Protein AF-0000000069272288 (afdb_homodimer)

Foldseek 3Di:
DDPQPDPPPDDPPVPPDPVVLVVLCVVLVDDDPHDVRSVQLVVQLVVLVVLQVVLQVLQPPDRFFDDDPCSSPDPQQAADAFADDDDPDDDDFAADDDDDDFPDFQKFFLVLDLLADAFAAQANFNLLLLVQLQSLLQSQVCLQQLNPQSFRFESLQLLQPQPNGDRSNHYHNQSSLVRQQVAQGTATCQLPPQDCHHDDDPVSRHRPVVSRNCCVHPCVVVRSHGWRFNHKHALWAAAQFDQLLDTDVVSVQRVLLQTKWKWWFQCVQQVGGAEDERELSSSDTLGNVRTGGMWIFNMWHNPAPFTWTWTAANNALSGHPRRIHTYGPHSCRRNRNNGIMRIDTDDDDDPVSSVVSVVSSVVSSCSRRPVVVVVRPPPPPPD/DDPQPDPPPDDPPVPPDPVVLVVLCVVLVDDDPHDVRSVQLVVQLVVLVVLQVVLQVLQPPDRFFDDDNCSSPDPQQAADAAADDDDPDDDDFAADDDDDDFPDFQKFFLVLDLLADAFAAPANFNLLLLVQLQSLLQSQVCLQQLNPQSFRFESLQLLQPQPNGDRSNHYHNQSSLVVQQVAQGTATCQLVPQDCHHDDDPVSRHRPVVSRNCCPHPCVVVRSHGWRFNHKHALWPAAQFDQLQDTDVVSVQRVLLQTKWKWWFQCVQQVGGAEDERELSSSDTLGNVRTGGMWIFNMWHNPAPFTWTWTAANNALSGHPRRIHTYGPHRCRRNRNNGIMRIDTDDDDDPVSSVVSVVSSVVSSCSRSPVVVVVRPPPPPPD

InterPro domains:
  IPR000169 Cysteine peptidase, cysteine active site [PS00139] (122-133)
  IPR000668 Peptidase C1A, papain C-terminal [PF00112] (105-343)
  IPR000668 Peptidase C1A, papain C-terminal [PR00705] (122-137)
  IPR000668 Peptidase C1A, papain C-terminal [PR00705] (293-303)
  IPR000668 Peptidase C1A, papain C-terminal [PR00705] (308-314)
  IPR000668 Peptidase C1A, papain C-terminal [SM00645] (104-344)
  IPR013128 Peptidase C1A [PTHR12411] (20-337)
  IPR025661 Cysteine peptidase, asparagine active site [PS00640] (308-327)
  IPR038765 Papain-like cysteine peptidase superfamily [SSF54001] (19-346)
  IPR039417 Papain-like cysteine endopeptidase [cd02248] (105-343)

Nearest PDB structures (foldseek):
  6czk-assembly1_A  TM=8.370E-01  e=9.390E-21  Homo sapiens
  1cjl-assembly1_A  TM=7.921E-01  e=4.125E-21  Homo sapiens
  1cs8-assembly1_A  TM=7.618E-01  e=1.611E-21  Homo sapiens
  6jd8-assembly1_A  TM=7.674E-01  e=1.812E-21  Homo sapiens
  1nb5-assembly1_A  TM=8.458E-01  e=1.193E-15  Sus scrofa

pLDDT: mean 89.81, std 15.95, range [19.86, 98.88]

Sequence (766 aa):
MFRCAVLSAAVAVAVAVDPEWEDFKVKFKRHFVCDADEQDRHKRFSESQVRVAKLNALNGAHPAFGINWMSDRFPEEKHKTGLKRPAGFVPTAQVREFAAPPRSPASIDWRLTEAVTPIKNQGQCGSCWAFSAAEAVESQLILSTGGQSDIELSPQQITSCTTTSDGCQGGFTEGAYEYLTTVAGLANSFFIPYEQSLTESTATMACPTGKVAQINGTSEQLQGGYAAVSGYTYATPPCTAGDCKSQDLQKLAAALEETPLSVCVNAGAWNDYTGGVLMSAACGSMGAADQDHCVMAVGFNTTAPVPYWIVRNSWSSTWGEQGYVYLEMAENTCGLADDATIPTVKVDLSDQEAVKVATRKEAMYQRATQGSSTQGSSNSIVVMFRCAVLSAAVAVAVAVDPEWEDFKVKFKRHFVCDADEQDRHKRFSESQVRVAKLNALNGAHPAFGINWMSDRFPEEKHKTGLKRPAGFVPTAQVREFAAPPRSPASIDWRLTEAVTPIKNQGQCGSCWAFSAAEAVESQLILSTGGQSDIELSPQQITSCTTTSDGCQGGFTEGAYEYLTTVAGLANSFFIPYEQSLTESTATMACPTGKVAQINGTSEQLQGGYAAVSGYTYATPPCTAGDCKSQDLQKLAAALEETPLSVCVNAGAWNDYTGGVLMSAACGSMGAADQDHCVMAVGFNTTAPVPYWIVRNSWSSTWGEQGYVYLEMAENTCGLADDATIPTVKVDLSDQEAVKVATRKEAMYQRATQGSSTQGSSNSIVV

Secondary structure (DSSP, 8-state):
--GGG-------------HHHHHHHHHTT---SSHHHHHHHHHHHHHHHHHHHHHHHHHTTS--B---TTTT--GGGS----B-PPTT----SPBP--SSPP---SEEEGGGSTTSPPP-B-TTSS-HHHHHHHHHHHHHHHHHTTTS----B-HHHHHHH-TTS-GGG-B-HHHHHHHHTTSS-EEBTTTS----SS---HHHHS--HHHHTTTTSTTHHHHT-EEEEEEEEESS----SS------HHHHHHHHHH--EEEEE--TTGGGB-SSEEPHHHH----GGG--EEEEEEEEESSSSS-EEEEE-SB-TTSTBTTEEEEETTTTGGGTTTTEEEEEEE----HHHHHHHHHHHHHHHHHHHHHHHHHTTT-----/--GGG-------------HHHHHHHHHTT---SSHHHHHHHHHHHHHHHHHHHHHHHHHTTS--B---TTTT--GGGS----B-PPTT----SPBP--SSPP---SEEEGGGSTTSPPP-B-TTSS-HHHHHHHHHHHHHHHHHTTTTT---B-HHHHHHH-TTS-GGG-B-HHHHHHHHTTSS-EEBTTTS----SSS--HHHHS--HHHHTTTTSTTHHHHT-EEEEEEEEESS----SS------HHHHHHHHHH--EEEEE--TTGGGB-SSEEPHHHH----GGG--EEEEEEEEESSSSS-EEEEE-SB-TTSTBTTEEEEETTTTGGGTTTTEEEEEEE----HHHHHHHHHHHHHHHHHHHHHHHHHTTT-----

Structure (mmCIF, N/CA/C/O backbone):
data_AF-0000000069272288-model_v1
#
loop_
_entity.id
_entity.type
_entity.pdbx_description
1 polymer 'Peptidase C1A papain C-terminal domain-containing protein'
#
loop_
_atom_site.group_PDB
_atom_site.id
_atom_site.type_symbol
_atom_site.label_atom_id
_atom_site.label_alt_id
_atom_site.label_comp_id
_atom_site.label_asym_id
_atom_site.label_entity_id
_atom_site.label_seq_id
_atom_site.pdbx_PDB_ins_code
_atom_site.Cartn_x
_atom_site.Cartn_y
_atom_site.Cartn_z
_atom_site.occupancy
_atom_site.B_iso_or_equiv
_atom_site.auth_seq_id
_atom_site.auth_comp_id
_atom_site.auth_asym_id
_atom_site.auth_atom_id
_atom_site.pdbx_PDB_model_num
ATOM 1 N N . MET A 1 1 ? -16.516 -7.895 -33.688 1 29.44 1 MET A N 1
ATOM 2 C CA . MET A 1 1 ? -17.766 -7.934 -34.438 1 29.44 1 MET A CA 1
ATOM 3 C C . MET A 1 1 ? -18.594 -9.148 -34.031 1 29.44 1 MET A C 1
ATOM 5 O O . MET A 1 1 ? -18.141 -9.992 -33.25 1 29.44 1 MET A O 1
ATOM 9 N N . PHE A 1 2 ? -19.062 -9.891 -35.094 1 35.91 2 PHE A N 1
ATOM 10 C CA . PHE A 1 2 ? -20.312 -10.453 -35.594 1 35.91 2 PHE A CA 1
ATOM 11 C C . PHE A 1 2 ? -20.469 -11.906 -35.156 1 35.91 2 PHE A C 1
ATOM 13 O O . PHE A 1 2 ? -21.312 -12.633 -35.719 1 35.91 2 PHE A O 1
ATOM 20 N N . ARG A 1 3 ? -19.5 -12.625 -34.406 1 43.56 3 ARG A N 1
ATOM 21 C CA . ARG A 1 3 ? -19.688 -13.961 -34.969 1 43.56 3 ARG A CA 1
ATOM 22 C C . ARG A 1 3 ? -21.016 -14.57 -34.531 1 43.56 3 ARG A C 1
ATOM 24 O O . ARG A 1 3 ? -21.078 -15.758 -34.219 1 43.56 3 ARG A O 1
ATOM 31 N N . CYS A 1 4 ? -21.922 -13.641 -33.844 1 51.22 4 CYS A N 1
ATOM 32 C CA . CYS A 1 4 ? -23.062 -14.414 -33.344 1 51.22 4 CYS A CA 1
ATOM 33 C C . CYS A 1 4 ? -23.844 -15.055 -34.469 1 51.22 4 CYS A C 1
ATOM 35 O O . CYS A 1 4 ? -24.953 -15.555 -34.281 1 51.22 4 CYS A O 1
ATOM 37 N N . ALA A 1 5 ? -23.391 -15.031 -35.812 1 42 5 ALA A N 1
ATOM 38 C CA . ALA A 1 5 ? -24.422 -15.32 -36.812 1 42 5 ALA A CA 1
ATOM 39 C C . ALA A 1 5 ? -24.844 -16.781 -36.75 1 42 5 ALA A C 1
ATOM 41 O O . ALA A 1 5 ? -25.797 -17.203 -37.438 1 42 5 ALA A O 1
ATOM 42 N N . VAL A 1 6 ? -24.25 -17.781 -36.25 1 41.72 6 VAL A N 1
ATOM 43 C CA . VAL A 1 6 ? -24.609 -18.984 -37.031 1 41.72 6 VAL A CA 1
ATOM 44 C C . VAL A 1 6 ? -25.969 -19.484 -36.562 1 41.72 6 VAL A C 1
ATOM 46 O O . VAL A 1 6 ? -26.203 -19.688 -35.344 1 41.72 6 VAL A O 1
ATOM 49 N N . LEU A 1 7 ? -27.141 -19.281 -37.312 1 42.09 7 LEU A N 1
ATOM 50 C CA . LEU A 1 7 ? -28.516 -19.734 -37.25 1 42.09 7 LEU A CA 1
ATOM 51 C C . LEU A 1 7 ? -28.594 -21.266 -37.188 1 42.09 7 LEU A C 1
ATOM 53 O O . LEU A 1 7 ? -28.844 -21.906 -38.219 1 42.09 7 LEU A O 1
ATOM 57 N N . SER A 1 8 ? -27.594 -22.078 -36.812 1 40.09 8 SER A N 1
ATOM 58 C CA . SER A 1 8 ? -27.859 -23.469 -37.125 1 40.09 8 SER A CA 1
ATOM 59 C C . SER A 1 8 ? -29.031 -24 -36.281 1 40.09 8 SER A C 1
ATOM 61 O O . SER A 1 8 ? -29.25 -23.562 -35.156 1 40.09 8 SER A O 1
ATOM 63 N N . ALA A 1 9 ? -30.078 -24.641 -36.875 1 44.44 9 ALA A N 1
ATOM 64 C CA . ALA A 1 9 ? -31.203 -25.438 -36.375 1 44.44 9 ALA A CA 1
ATOM 65 C C . ALA A 1 9 ? -30.766 -26.375 -35.25 1 44.44 9 ALA A C 1
ATOM 67 O O . ALA A 1 9 ? -30.156 -27.422 -35.531 1 44.44 9 ALA A O 1
ATOM 68 N N . ALA A 1 10 ? -30.297 -25.969 -34.125 1 39.66 10 ALA A N 1
ATOM 69 C CA . ALA A 1 10 ? -29.828 -26.875 -33.094 1 39.66 10 ALA A CA 1
ATOM 70 C C . ALA A 1 10 ? -30.969 -27.719 -32.531 1 39.66 10 ALA A C 1
ATOM 72 O O . ALA A 1 10 ? -32.031 -27.203 -32.188 1 39.66 10 ALA A O 1
ATOM 73 N N . VAL A 1 11 ? -31.078 -28.938 -32.906 1 40.94 11 VAL A N 1
ATOM 74 C CA . VAL A 1 11 ? -31.828 -29.938 -32.125 1 40.94 11 VAL A CA 1
ATOM 75 C C . VAL A 1 11 ? -31.641 -29.703 -30.641 1 40.94 11 VAL A C 1
ATOM 77 O O . VAL A 1 11 ? -30.516 -29.516 -30.172 1 40.94 11 VAL A O 1
ATOM 80 N N . ALA A 1 12 ? -32.719 -29.375 -29.984 1 46.94 12 ALA A N 1
ATOM 81 C CA . ALA A 1 12 ? -32.781 -29.25 -28.531 1 46.94 12 ALA A CA 1
ATOM 82 C C . ALA A 1 12 ? -32.25 -30.484 -27.828 1 46.94 12 ALA A C 1
ATOM 84 O O . ALA A 1 12 ? -32.969 -31.484 -27.672 1 46.94 12 ALA A O 1
ATOM 85 N N . VAL A 1 13 ? -31.125 -31.094 -28.188 1 41.41 13 VAL A N 1
ATOM 86 C CA . VAL A 1 13 ? -30.641 -32.125 -27.266 1 41.41 13 VAL A CA 1
ATOM 87 C C . VAL A 1 13 ? -30.734 -31.609 -25.828 1 41.41 13 VAL A C 1
ATOM 89 O O . VAL A 1 13 ? -30.344 -30.484 -25.547 1 41.41 13 VAL A O 1
ATOM 92 N N . ALA A 1 14 ? -31.484 -32.188 -24.984 1 46 14 ALA A N 1
ATOM 93 C CA . ALA A 1 14 ? -31.562 -32 -23.547 1 46 14 ALA A CA 1
ATOM 94 C C . ALA A 1 14 ? -30.172 -31.938 -22.922 1 46 14 ALA A C 1
ATOM 96 O O . ALA A 1 14 ? -29.531 -32.969 -22.688 1 46 14 ALA A O 1
ATOM 97 N N . VAL A 1 15 ? -29.312 -31.109 -23.25 1 53.16 15 VAL A N 1
ATOM 98 C CA . VAL A 1 15 ? -28.016 -31 -22.594 1 53.16 15 VAL A CA 1
ATOM 99 C C . VAL A 1 15 ? -28.203 -30.938 -21.078 1 53.16 15 VAL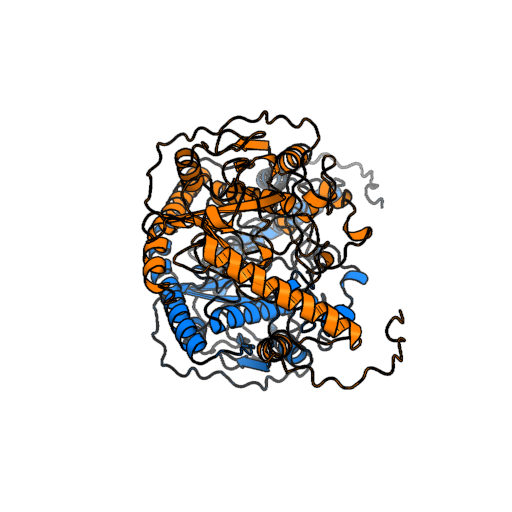 A C 1
ATOM 101 O O . VAL A 1 15 ? -28.984 -30.141 -20.578 1 53.16 15 VAL A O 1
ATOM 104 N N . ALA A 1 16 ? -28.078 -32.062 -20.438 1 61.56 16 ALA A N 1
ATOM 105 C CA . ALA A 1 16 ? -28.062 -32.188 -18.984 1 61.56 16 ALA A CA 1
ATOM 106 C C . ALA A 1 16 ? -27.422 -30.953 -18.344 1 61.56 16 ALA A C 1
ATOM 108 O O . ALA A 1 16 ? -26.344 -30.516 -18.766 1 61.56 16 ALA A O 1
ATOM 109 N N . VAL A 1 17 ? -28.156 -30.219 -17.578 1 77.19 17 VAL A N 1
ATOM 110 C CA . VAL A 1 17 ? -27.766 -29.047 -16.797 1 77.19 17 VAL A CA 1
ATOM 111 C C . VAL A 1 17 ? -26.578 -29.406 -15.898 1 77.19 17 VAL A C 1
ATOM 113 O O . VAL A 1 17 ? -26.625 -30.391 -15.164 1 77.19 17 VAL A O 1
ATOM 116 N N . ASP A 1 18 ? -25.391 -28.953 -16.172 1 91.94 18 ASP A N 1
ATOM 117 C CA . ASP A 1 18 ? -24.219 -29.016 -15.289 1 91.94 18 ASP A CA 1
ATOM 118 C C . ASP A 1 18 ? -24.375 -28.062 -14.109 1 91.94 18 ASP A C 1
ATOM 120 O O . ASP A 1 18 ? -24.141 -26.859 -14.234 1 91.94 18 ASP A O 1
ATOM 124 N N . PRO A 1 19 ? -24.859 -28.516 -13 1 94.31 19 PRO A N 1
ATOM 125 C CA . PRO A 1 19 ? -25.156 -27.641 -11.852 1 94.31 19 PRO A CA 1
ATOM 126 C C . PRO A 1 19 ? -23.938 -26.859 -11.383 1 94.31 19 PRO A C 1
ATOM 128 O O . PRO A 1 19 ? -24.062 -25.719 -10.922 1 94.31 19 PRO A O 1
ATOM 131 N N . GLU A 1 20 ? -22.797 -27.484 -11.438 1 95.75 20 GLU A N 1
ATOM 132 C CA . GLU A 1 20 ? -21.594 -26.797 -11.016 1 95.75 20 GLU A CA 1
ATOM 133 C C . GLU A 1 20 ? -21.297 -25.594 -11.914 1 95.75 20 GLU A C 1
ATOM 135 O O . GLU A 1 20 ? -20.828 -24.547 -11.445 1 95.75 20 GLU A O 1
ATOM 140 N N . TRP A 1 21 ? -21.594 -25.734 -13.188 1 96.88 21 TRP A N 1
ATOM 141 C CA . TRP A 1 21 ? -21.422 -24.641 -14.133 1 96.88 21 TRP A CA 1
ATOM 142 C C . TRP A 1 21 ? -22.391 -23.5 -13.836 1 96.88 21 TRP A C 1
ATOM 144 O O . TRP A 1 21 ? -22 -22.328 -13.859 1 96.88 21 TRP A O 1
ATOM 154 N N . GLU A 1 22 ? -23.625 -23.828 -13.539 1 95.56 22 GLU A N 1
ATOM 155 C CA . GLU A 1 22 ? -24.609 -22.812 -13.219 1 95.56 22 GLU A CA 1
ATOM 156 C C . GLU A 1 22 ? -24.234 -22.062 -11.953 1 95.56 22 GLU A C 1
ATOM 158 O O . GLU A 1 22 ? -24.359 -20.828 -11.891 1 95.56 22 GLU A O 1
ATOM 163 N N . ASP A 1 23 ? -23.766 -22.844 -11.008 1 95.12 23 ASP A N 1
ATOM 164 C CA . ASP A 1 23 ? -23.312 -22.203 -9.781 1 95.12 23 ASP A CA 1
ATOM 165 C C . ASP A 1 23 ? -22.125 -21.266 -10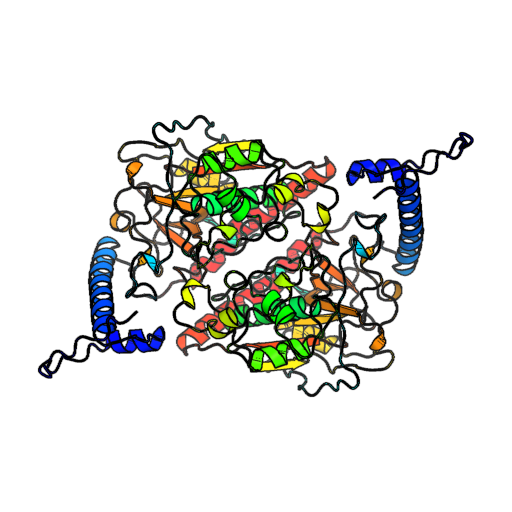.055 1 95.12 23 ASP A C 1
ATOM 167 O O . ASP A 1 23 ? -22.047 -20.188 -9.484 1 95.12 23 ASP A O 1
ATOM 171 N N . PHE A 1 24 ? -21.234 -21.797 -10.898 1 96.12 24 PHE A N 1
ATOM 172 C CA . PHE A 1 24 ? -20.047 -21.031 -11.273 1 96.12 24 PHE A CA 1
ATOM 173 C C . PHE A 1 24 ? -20.438 -19.719 -11.938 1 96.12 24 PHE A C 1
ATOM 175 O O . PHE A 1 24 ? -19.875 -18.656 -11.617 1 96.12 24 PHE A O 1
ATOM 182 N N . LYS A 1 25 ? -21.359 -19.719 -12.812 1 94.38 25 LYS A N 1
ATOM 183 C CA . LYS A 1 25 ? -21.828 -18.531 -13.531 1 94.38 25 LYS A CA 1
ATOM 184 C C . LYS A 1 25 ? -22.406 -17.5 -12.57 1 94.38 25 LYS A C 1
ATOM 186 O O . LYS A 1 25 ? -22.172 -16.297 -12.727 1 94.38 25 LYS A O 1
ATOM 191 N N . VAL A 1 26 ? -23.125 -17.969 -11.625 1 91.12 26 VAL A N 1
ATOM 192 C CA . VAL A 1 26 ? -23.75 -17.062 -10.656 1 91.12 26 VAL A CA 1
ATOM 193 C C . VAL A 1 26 ? -22.672 -16.469 -9.75 1 91.12 26 VAL A C 1
ATOM 195 O O . VAL A 1 26 ? -22.625 -15.242 -9.555 1 91.12 26 VAL A O 1
ATOM 198 N N . LYS A 1 27 ? -21.766 -17.266 -9.328 1 88.75 27 LYS A N 1
ATOM 199 C CA . LYS A 1 27 ? -20.75 -16.828 -8.383 1 88.75 27 LYS A CA 1
ATOM 200 C C . LYS A 1 27 ? -19.844 -15.766 -8.992 1 88.75 27 LYS A C 1
ATOM 202 O O . LYS A 1 27 ? -19.469 -14.789 -8.328 1 88.75 27 LYS A O 1
ATOM 207 N N . PHE A 1 28 ? -19.484 -16 -10.211 1 91.38 28 PHE A N 1
ATOM 208 C CA . PHE A 1 28 ? -18.516 -15.109 -10.812 1 91.38 28 PHE A CA 1
ATOM 209 C C . PHE A 1 28 ? -19.172 -14.211 -11.852 1 91.38 28 PHE A C 1
ATOM 211 O O . PHE A 1 28 ? -18.5 -13.648 -12.719 1 91.38 28 PHE A O 1
ATOM 218 N N . LYS A 1 29 ? -20.484 -14.172 -11.906 1 88.19 29 LYS A N 1
ATOM 219 C CA . LYS A 1 29 ? -21.281 -13.219 -12.68 1 88.19 29 LYS A CA 1
ATOM 220 C C . LYS A 1 29 ? -20.938 -13.297 -14.164 1 88.19 29 LYS A C 1
ATOM 222 O O . LYS A 1 29 ? -20.656 -12.281 -14.797 1 88.19 29 LYS A O 1
ATOM 227 N N . ARG A 1 30 ? -21.047 -14.469 -14.648 1 93.31 30 ARG A N 1
ATOM 228 C CA . ARG A 1 30 ? -20.672 -14.68 -16.047 1 93.31 30 ARG A CA 1
ATOM 229 C C . ARG A 1 30 ? -21.812 -14.32 -16.984 1 93.31 30 ARG A C 1
ATOM 231 O O . ARG A 1 30 ? -22.969 -14.617 -16.703 1 93.31 30 ARG A O 1
ATOM 238 N N . HIS A 1 31 ? -21.438 -13.508 -17.938 1 90.06 31 HIS A N 1
ATOM 239 C CA . HIS A 1 31 ? -22.312 -13.203 -19.078 1 90.06 31 HIS A CA 1
ATOM 240 C C . HIS A 1 31 ? -21.625 -13.539 -20.406 1 90.06 31 HIS A C 1
ATOM 242 O O . HIS A 1 31 ? -20.422 -13.336 -20.562 1 90.06 31 HIS A O 1
ATOM 248 N N . PHE A 1 32 ? -22.5 -14.047 -21.25 1 91.75 32 PHE A N 1
ATOM 249 C CA . PHE A 1 32 ? -21.938 -14.516 -22.516 1 91.75 32 PHE A CA 1
ATOM 250 C C . PHE A 1 32 ? -22.547 -13.766 -23.688 1 91.75 32 PHE A C 1
ATOM 252 O O . PHE A 1 32 ? -23.719 -13.391 -23.656 1 91.75 32 PHE A O 1
ATOM 259 N N . VAL A 1 33 ? -21.703 -13.578 -24.672 1 89.94 33 VAL A N 1
ATOM 260 C CA . VAL A 1 33 ? -22.125 -12.82 -25.844 1 89.94 33 VAL A CA 1
ATOM 261 C C . VAL A 1 33 ? -23.125 -13.641 -26.641 1 89.94 33 VAL A C 1
ATOM 263 O O . VAL A 1 33 ? -24.047 -13.078 -27.266 1 89.94 33 VAL A O 1
ATOM 266 N N . CYS A 1 34 ? -22.906 -14.977 -26.734 1 91.5 34 CYS A N 1
ATOM 267 C CA . CYS A 1 34 ? -23.781 -15.898 -27.438 1 91.5 34 CYS A CA 1
ATOM 268 C C . CYS A 1 34 ? -23.625 -17.328 -26.906 1 91.5 34 CYS A C 1
ATOM 270 O O . CYS A 1 34 ? -22.812 -17.562 -26.016 1 91.5 34 CYS A O 1
ATOM 272 N N . ASP A 1 35 ? -24.328 -18.156 -27.469 1 91.81 35 ASP A N 1
ATOM 273 C CA . ASP A 1 35 ? -24.328 -19.531 -27.016 1 91.81 35 ASP A CA 1
ATOM 274 C C . ASP A 1 35 ? -22.984 -20.203 -27.281 1 91.81 35 ASP A C 1
ATOM 276 O O . ASP A 1 35 ? -22.531 -21.031 -26.5 1 91.81 35 ASP A O 1
ATOM 280 N N . ALA A 1 36 ? -22.469 -19.922 -28.375 1 93.88 36 ALA A N 1
ATOM 281 C CA . ALA A 1 36 ? -21.172 -20.5 -28.734 1 93.88 36 ALA A CA 1
ATOM 282 C C . ALA A 1 36 ? -20.094 -20.094 -27.719 1 93.88 36 ALA A C 1
ATOM 284 O O . ALA A 1 36 ? -19.25 -20.906 -27.359 1 93.88 36 ALA A O 1
ATOM 285 N N . ASP A 1 37 ? -20.156 -18.891 -27.359 1 94.12 37 ASP A N 1
ATOM 286 C CA . ASP A 1 37 ? -19.234 -18.391 -26.344 1 94.12 37 ASP A CA 1
ATOM 287 C C . ASP A 1 37 ? -19.422 -19.141 -25.031 1 94.12 37 ASP A C 1
ATOM 289 O O . ASP A 1 37 ? -18.438 -19.547 -24.406 1 94.12 37 ASP A O 1
ATOM 293 N N . GLU A 1 38 ? -20.562 -19.25 -24.609 1 95.5 38 GLU A N 1
ATOM 294 C CA . GLU A 1 38 ? -20.812 -19.984 -23.359 1 95.5 38 GLU A CA 1
ATOM 295 C C . GLU A 1 38 ? -20.297 -21.406 -23.453 1 95.5 38 GLU A C 1
ATOM 297 O O . GLU A 1 38 ? -19.734 -21.938 -22.484 1 95.5 38 GLU A O 1
ATOM 302 N N . GLN A 1 39 ? -20.547 -22.031 -24.578 1 95.5 39 GLN A N 1
ATOM 303 C CA . GLN A 1 39 ? -20.094 -23.422 -24.75 1 95.5 39 GLN A CA 1
ATOM 304 C C . GLN A 1 39 ? -18.578 -23.531 -24.656 1 95.5 39 GLN A C 1
ATOM 306 O O . GLN A 1 39 ? -18.062 -24.453 -24.047 1 95.5 39 GLN A O 1
ATOM 311 N N . ASP A 1 40 ? -17.953 -22.672 -25.266 1 96.31 40 ASP A N 1
ATOM 312 C CA . ASP A 1 40 ? -16.484 -22.656 -25.219 1 96.31 40 ASP A CA 1
ATOM 313 C C . ASP A 1 40 ? -15.984 -22.484 -23.797 1 96.31 40 ASP A C 1
ATOM 315 O O . ASP A 1 40 ? -15.031 -23.156 -23.375 1 96.31 40 ASP A O 1
ATOM 319 N N . ARG A 1 41 ? -16.531 -21.625 -23.125 1 96.88 41 ARG A N 1
ATOM 320 C CA . ARG A 1 41 ? -16.141 -21.359 -21.75 1 96.88 41 ARG A CA 1
ATOM 321 C C . ARG A 1 41 ? -16.5 -22.516 -20.844 1 96.88 41 ARG A C 1
ATOM 323 O O . ARG A 1 41 ? -15.758 -22.844 -19.906 1 96.88 41 ARG A O 1
ATOM 330 N N . HIS A 1 42 ? -17.625 -23.094 -21.062 1 97.56 42 HIS A N 1
ATOM 331 C CA . HIS A 1 42 ? -17.984 -24.297 -20.312 1 97.56 42 HIS A CA 1
ATOM 332 C C . HIS A 1 42 ? -16.953 -25.406 -20.531 1 97.56 42 HIS A C 1
ATOM 334 O O . HIS A 1 42 ? -16.625 -26.125 -19.594 1 97.56 42 HIS A O 1
ATOM 340 N N . LYS A 1 43 ? -16.578 -25.547 -21.734 1 97.5 43 LYS A N 1
ATOM 341 C CA . LYS A 1 43 ? -15.539 -26.531 -22.031 1 97.5 43 LYS A CA 1
ATOM 342 C C . LYS A 1 43 ? -14.273 -26.266 -21.219 1 97.5 43 LYS A C 1
ATOM 344 O O . LYS A 1 43 ? -13.695 -27.203 -20.656 1 97.5 43 LYS A O 1
ATOM 349 N N . ARG A 1 44 ? -13.859 -25.094 -21.156 1 97.44 44 ARG A N 1
ATOM 350 C CA . ARG A 1 44 ? -12.68 -24.719 -20.375 1 97.44 44 ARG A CA 1
ATOM 351 C C . ARG A 1 44 ? -12.891 -24.984 -18.891 1 97.44 44 ARG A C 1
ATOM 353 O O . ARG A 1 44 ? -11.969 -25.406 -18.203 1 97.44 44 ARG A O 1
ATOM 360 N N . PHE A 1 45 ? -14.062 -24.688 -18.484 1 98.06 45 PHE A N 1
ATOM 361 C CA . PHE A 1 45 ? -14.438 -24.984 -17.109 1 98.06 45 PHE A CA 1
ATOM 362 C C . PHE A 1 45 ? -14.289 -26.484 -16.812 1 98.06 45 PHE A C 1
ATOM 364 O O . PHE A 1 45 ? -13.703 -26.859 -15.805 1 98.06 45 PHE A O 1
ATOM 371 N N . SER A 1 46 ? -14.734 -27.25 -17.688 1 98.06 46 SER A N 1
ATOM 372 C CA . SER A 1 46 ? -14.656 -28.703 -17.547 1 98.06 46 SER A CA 1
ATOM 373 C C . SER A 1 46 ? -13.203 -29.172 -17.562 1 98.06 46 SER A C 1
ATOM 375 O O . SER A 1 46 ? -12.828 -30.078 -16.797 1 98.06 46 SER A O 1
ATOM 377 N N . GLU A 1 47 ? -12.461 -28.625 -18.391 1 98 47 GLU A N 1
ATOM 378 C CA . GLU A 1 47 ? -11.031 -28.938 -18.438 1 98 47 GLU A CA 1
ATOM 379 C C . GLU A 1 47 ? -10.344 -28.594 -17.125 1 98 47 GLU A C 1
ATOM 381 O O . GLU A 1 47 ? -9.461 -29.312 -16.656 1 98 47 GLU A O 1
ATOM 386 N N . SER A 1 48 ? -10.719 -27.484 -16.547 1 98.06 48 SER A N 1
ATOM 387 C CA . SER A 1 48 ? -10.172 -27.062 -15.266 1 98.06 48 SER A CA 1
ATOM 388 C C . SER A 1 48 ? -10.555 -28.047 -14.164 1 98.06 48 SER A C 1
ATOM 390 O O . SER A 1 48 ? -9.75 -28.344 -13.273 1 98.06 48 SER A O 1
ATOM 392 N N . GLN A 1 49 ? -11.766 -28.547 -14.203 1 98.25 49 GLN A N 1
ATOM 393 C CA . GLN A 1 49 ? -12.188 -29.531 -13.219 1 98.25 49 GLN A CA 1
ATOM 394 C C . GLN A 1 49 ? -11.297 -30.781 -13.258 1 98.25 49 GLN A C 1
ATOM 396 O O . GLN A 1 49 ? -10.875 -31.281 -12.211 1 98.25 49 GLN A O 1
ATOM 401 N N . VAL A 1 50 ? -11.031 -31.203 -14.438 1 98.25 50 VAL A N 1
ATOM 402 C CA . VAL A 1 50 ? -10.188 -32.375 -14.617 1 98.25 50 VAL A CA 1
ATOM 403 C C . VAL A 1 50 ? -8.773 -32.094 -14.117 1 98.25 50 VAL A C 1
ATOM 405 O O . VAL A 1 50 ? -8.188 -32.906 -13.398 1 98.25 50 VAL A O 1
ATOM 408 N N . ARG A 1 51 ? -8.242 -30.969 -14.453 1 98.06 51 ARG A N 1
ATOM 409 C CA . ARG A 1 51 ? -6.895 -30.594 -14.055 1 98.06 51 ARG A CA 1
ATOM 410 C C . ARG A 1 51 ? -6.793 -30.453 -12.539 1 98.06 51 ARG A C 1
ATOM 412 O O . ARG A 1 51 ? -5.82 -30.906 -11.938 1 98.06 51 ARG A O 1
ATOM 419 N N . VAL A 1 52 ? -7.77 -29.828 -11.953 1 98.44 52 VAL A N 1
ATOM 420 C CA . VAL A 1 52 ? -7.801 -29.625 -10.508 1 98.44 52 VAL A CA 1
ATOM 421 C C . VAL A 1 52 ? -7.773 -30.984 -9.805 1 98.44 52 VAL A C 1
ATOM 423 O O . VAL A 1 52 ? -7.031 -31.172 -8.836 1 98.44 52 VAL A O 1
ATOM 426 N N . ALA A 1 53 ? -8.57 -31.922 -10.344 1 98.19 53 ALA A N 1
ATOM 427 C CA . ALA A 1 53 ? -8.594 -33.25 -9.758 1 98.19 53 ALA A CA 1
ATOM 428 C C . ALA A 1 53 ? -7.227 -33.938 -9.867 1 98.19 53 ALA A C 1
ATOM 430 O O . ALA A 1 53 ? -6.746 -34.531 -8.906 1 98.19 53 ALA A O 1
ATOM 431 N N . LYS A 1 54 ? -6.652 -33.844 -10.961 1 98.19 54 LYS A N 1
ATOM 432 C CA . LYS A 1 54 ? -5.332 -34.438 -11.18 1 98.19 54 LYS A CA 1
ATOM 433 C C . LYS A 1 54 ? -4.289 -33.812 -10.266 1 98.19 54 LYS A C 1
ATOM 435 O O . LYS A 1 54 ? -3.479 -34.531 -9.664 1 98.19 54 LYS A O 1
ATOM 440 N N . LEU A 1 55 ? -4.258 -32.5 -10.164 1 98.38 55 LEU A N 1
ATOM 441 C CA . LEU A 1 55 ? -3.297 -31.797 -9.336 1 98.38 55 LEU A CA 1
ATOM 442 C C . LEU A 1 55 ? -3.479 -32.156 -7.863 1 98.38 55 LEU A C 1
ATOM 444 O O . LEU A 1 55 ? -2.498 -32.312 -7.137 1 98.38 55 LEU A O 1
ATOM 448 N N . ASN A 1 56 ? -4.707 -32.219 -7.461 1 98.56 56 ASN A N 1
ATOM 449 C CA . ASN A 1 56 ? -4.945 -32.562 -6.07 1 98.56 56 ASN A CA 1
ATOM 450 C C . ASN A 1 56 ? -4.52 -34 -5.785 1 98.56 56 ASN A C 1
ATOM 452 O O . ASN A 1 56 ? -4.07 -34.312 -4.684 1 98.56 56 ASN A O 1
ATOM 456 N N . ALA A 1 57 ? -4.684 -34.906 -6.754 1 98.19 57 ALA A N 1
ATOM 457 C CA . ALA A 1 57 ? -4.168 -36.25 -6.598 1 98.19 57 ALA A CA 1
ATOM 458 C C . ALA A 1 57 ? -2.652 -36.25 -6.41 1 98.19 57 ALA A C 1
ATOM 460 O O . ALA A 1 57 ? -2.119 -36.969 -5.578 1 98.19 57 ALA A O 1
ATOM 461 N N . LEU A 1 58 ? -1.983 -35.438 -7.121 1 97.5 58 LEU A N 1
ATOM 462 C CA . LEU A 1 58 ? -0.535 -35.312 -7.008 1 97.5 58 LEU A CA 1
ATOM 463 C C . LEU A 1 58 ? -0.149 -34.656 -5.688 1 97.5 58 LEU A C 1
ATOM 465 O O . LEU A 1 58 ? 0.895 -34.969 -5.113 1 97.5 58 LEU A O 1
ATOM 469 N N . ASN A 1 59 ? -0.986 -33.719 -5.234 1 97.31 59 ASN A N 1
ATOM 470 C CA . ASN A 1 59 ? -0.697 -32.969 -4.012 1 97.31 59 ASN A CA 1
ATOM 471 C C . ASN A 1 59 ? -0.862 -33.844 -2.773 1 97.31 59 ASN A C 1
ATOM 473 O O . ASN A 1 59 ? -0.319 -33.531 -1.711 1 97.31 59 ASN A O 1
ATOM 477 N N . GLY A 1 60 ? -1.668 -34.969 -2.922 1 94.38 60 GLY A N 1
ATOM 478 C CA . GLY A 1 60 ? -1.712 -35.969 -1.866 1 94.38 60 GLY A CA 1
ATOM 479 C C . GLY A 1 60 ? -2.844 -35.75 -0.881 1 94.38 60 GLY A C 1
ATOM 480 O O . GLY A 1 60 ? -3.986 -35.5 -1.282 1 94.38 60 GLY A O 1
ATOM 481 N N . ALA A 1 61 ? -2.516 -35.781 0.402 1 89.06 61 ALA A N 1
ATOM 482 C CA . ALA A 1 61 ? -3.508 -35.875 1.471 1 89.06 61 ALA A CA 1
ATOM 483 C C . ALA A 1 61 ? -4.289 -34.562 1.617 1 89.06 61 ALA A C 1
ATOM 485 O O . ALA A 1 61 ? -5.422 -34.562 2.102 1 89.06 61 ALA A O 1
ATOM 486 N N . HIS A 1 62 ? -3.68 -33.531 1.156 1 92.38 62 HIS A N 1
ATOM 487 C CA . HIS A 1 62 ? -4.355 -32.281 1.357 1 92.38 62 HIS A CA 1
ATOM 488 C C . HIS A 1 62 ? -4.516 -31.516 0.041 1 92.38 62 HIS A C 1
ATOM 490 O O . HIS A 1 62 ? -3.529 -31.25 -0.653 1 92.38 62 HIS A O 1
ATOM 496 N N . PRO A 1 63 ? -5.762 -31.203 -0.249 1 95.19 63 PRO A N 1
ATOM 497 C CA . PRO A 1 63 ? -5.977 -30.438 -1.486 1 95.19 63 PRO A CA 1
ATOM 498 C C . PRO A 1 63 ? -5.41 -29.031 -1.419 1 95.19 63 PRO A C 1
ATOM 500 O O . PRO A 1 63 ? -5.395 -28.422 -0.348 1 95.19 63 PRO A O 1
ATOM 503 N N . ALA A 1 64 ? -4.914 -28.547 -2.561 1 97.94 64 ALA A N 1
ATOM 504 C CA . ALA A 1 64 ? -4.398 -27.188 -2.666 1 97.94 64 ALA A CA 1
ATOM 505 C C . ALA A 1 64 ? -4.996 -26.469 -3.873 1 97.94 64 ALA A C 1
ATOM 507 O O . ALA A 1 64 ? -4.773 -25.266 -4.062 1 97.94 64 ALA A O 1
ATOM 508 N N . PHE A 1 65 ? -5.77 -27.188 -4.668 1 98.5 65 PHE A N 1
ATOM 509 C CA . PHE A 1 65 ? -6.281 -26.672 -5.926 1 98.5 65 PHE A CA 1
ATOM 510 C C . PHE A 1 65 ? -7.805 -26.719 -5.949 1 98.5 65 PHE A C 1
ATOM 512 O O . PHE A 1 65 ? -8.414 -27.547 -5.289 1 98.5 65 PHE A O 1
ATOM 519 N N . GLY A 1 66 ? -8.375 -25.781 -6.758 1 98.12 66 GLY A N 1
ATOM 520 C CA . GLY A 1 66 ? -9.82 -25.703 -6.875 1 98.12 66 GLY A CA 1
ATOM 521 C C . GLY A 1 66 ? -10.281 -24.812 -8.016 1 98.12 66 GLY A C 1
ATOM 522 O O . GLY A 1 66 ? -9.477 -24.109 -8.625 1 98.12 66 GLY A O 1
ATOM 523 N N . ILE A 1 67 ? -11.547 -24.922 -8.227 1 97.56 67 ILE A N 1
ATOM 524 C CA . ILE A 1 67 ? -12.18 -24.047 -9.203 1 97.56 67 ILE A CA 1
ATOM 525 C C . ILE A 1 67 ? -12.18 -22.609 -8.688 1 97.56 67 ILE A C 1
ATOM 527 O O . ILE A 1 67 ? -12.477 -22.359 -7.516 1 97.56 67 ILE A O 1
ATOM 531 N N . ASN A 1 68 ? -11.773 -21.703 -9.531 1 95.94 68 ASN A N 1
ATOM 532 C CA . ASN A 1 68 ? -11.766 -20.266 -9.219 1 95.94 68 ASN A CA 1
ATOM 533 C C . ASN A 1 68 ? -12.156 -19.438 -10.43 1 95.94 68 ASN A C 1
ATOM 535 O O . ASN A 1 68 ? -12.641 -19.969 -11.43 1 95.94 68 ASN A O 1
ATOM 539 N N . TRP A 1 69 ? -12 -18.109 -10.281 1 94.81 69 TRP A N 1
ATOM 540 C CA . TRP A 1 69 ? -12.555 -17.203 -11.281 1 94.81 69 TRP A CA 1
ATOM 541 C C . TRP A 1 69 ? -11.875 -17.391 -12.633 1 94.81 69 TRP A C 1
ATOM 543 O O . TRP A 1 69 ? -12.406 -16.984 -13.664 1 94.81 69 TRP A O 1
ATOM 553 N N . MET A 1 70 ? -10.734 -18.062 -12.703 1 96.31 70 MET A N 1
ATOM 554 C CA . MET A 1 70 ? -9.984 -18.234 -13.945 1 96.31 70 MET A CA 1
ATOM 555 C C . MET A 1 70 ? -10.391 -19.531 -14.641 1 96.31 70 MET A C 1
ATOM 557 O O . MET A 1 70 ? -9.938 -19.797 -15.758 1 96.31 70 MET A O 1
ATOM 561 N N . SER A 1 71 ? -11.234 -20.297 -14.078 1 97.75 71 SER A N 1
ATOM 562 C CA . SER A 1 71 ? -11.445 -21.672 -14.5 1 97.75 71 SER A CA 1
ATOM 563 C C . SER A 1 71 ? -12.148 -21.734 -15.859 1 97.75 71 SER A C 1
ATOM 565 O O . SER A 1 71 ? -12.109 -22.766 -16.531 1 97.75 71 SER A O 1
ATOM 567 N N . ASP A 1 72 ? -12.797 -20.703 -16.266 1 97 72 ASP A N 1
ATOM 568 C CA . ASP A 1 72 ? -13.438 -20.688 -17.578 1 97 72 ASP A CA 1
ATOM 569 C C . ASP A 1 72 ? -12.719 -19.75 -18.531 1 97 72 ASP A C 1
ATOM 571 O O . ASP A 1 72 ? -13.211 -19.453 -19.625 1 97 72 ASP A O 1
ATOM 575 N N . ARG A 1 73 ? -11.555 -19.234 -18.109 1 95.69 73 ARG A N 1
ATOM 576 C CA . ARG A 1 73 ? -10.906 -18.141 -18.844 1 95.69 73 ARG A CA 1
ATOM 577 C C . ARG A 1 73 ? -9.891 -18.688 -19.828 1 95.69 73 ARG A C 1
ATOM 579 O O . ARG A 1 73 ? -9.234 -19.703 -19.578 1 95.69 73 ARG A O 1
ATOM 586 N N . PHE A 1 74 ? -9.781 -18 -20.953 1 93.88 74 PHE A N 1
ATOM 587 C CA . PHE A 1 74 ? -8.672 -18.219 -21.875 1 93.88 74 PHE A CA 1
ATOM 588 C C . PHE A 1 74 ? -7.371 -17.672 -21.281 1 93.88 74 PHE A C 1
ATOM 590 O O . PHE A 1 74 ? -7.391 -16.797 -20.422 1 93.88 74 PHE A O 1
ATOM 597 N N . PRO A 1 75 ? -6.266 -18.234 -21.703 1 91.44 75 PRO A N 1
ATOM 598 C CA . PRO A 1 75 ? -4.98 -17.797 -21.156 1 91.44 75 PRO A CA 1
ATOM 599 C C . PRO A 1 75 ? -4.789 -16.281 -21.219 1 91.44 75 PRO A C 1
ATOM 601 O O . PRO A 1 75 ? -4.27 -15.68 -20.281 1 91.44 75 PRO A O 1
ATOM 604 N N . GLU A 1 76 ? -5.277 -15.641 -22.234 1 89.06 76 GLU A N 1
ATOM 605 C CA . GLU A 1 76 ? -5.082 -14.203 -22.438 1 89.06 76 GLU A CA 1
ATOM 606 C C . GLU A 1 76 ? -5.941 -13.391 -21.469 1 89.06 76 GLU A C 1
ATOM 608 O O . GLU A 1 76 ? -5.738 -12.188 -21.312 1 89.06 76 GLU A O 1
ATOM 613 N N . GLU A 1 77 ? -6.855 -14.055 -20.812 1 90.75 77 GLU A N 1
ATOM 614 C CA . GLU A 1 77 ? -7.762 -13.375 -19.891 1 90.75 77 GLU A CA 1
ATOM 615 C C . GLU A 1 77 ? -7.285 -13.516 -18.453 1 90.75 77 GLU A C 1
ATOM 617 O O . GLU A 1 77 ? -7.906 -12.969 -17.531 1 90.75 77 GLU A O 1
ATOM 622 N N . LYS A 1 78 ? -6.168 -14.211 -18.281 1 93.06 78 LYS A N 1
ATOM 623 C CA . LYS A 1 78 ? -5.629 -14.477 -16.938 1 93.06 78 LYS A CA 1
ATOM 624 C C . LYS A 1 78 ? -4.402 -13.617 -16.656 1 93.06 78 LYS A C 1
ATOM 626 O O . LYS A 1 78 ? -3.98 -12.828 -17.516 1 93.06 78 LYS A O 1
ATOM 631 N N . HIS A 1 79 ? -3.971 -13.664 -15.422 1 93 79 HIS A N 1
ATOM 632 C CA . HIS A 1 79 ? -2.674 -13.07 -15.117 1 93 79 HIS A CA 1
ATOM 633 C C . HIS A 1 79 ? -1.563 -13.727 -15.938 1 93 79 HIS A C 1
ATOM 635 O O . HIS A 1 79 ? -1.638 -14.914 -16.25 1 93 79 HIS A O 1
ATOM 641 N N . LYS A 1 80 ? -0.597 -12.922 -16.234 1 91.69 80 LYS A N 1
ATOM 642 C CA . LYS A 1 80 ? 0.502 -13.438 -17.047 1 91.69 80 LYS A CA 1
ATOM 643 C C . LYS A 1 80 ? 1.75 -13.664 -16.203 1 91.69 80 LYS A C 1
ATOM 645 O O . LYS A 1 80 ? 1.92 -13.039 -15.156 1 91.69 80 LYS A O 1
ATOM 650 N N . THR A 1 81 ? 2.537 -14.625 -16.594 1 94.69 81 THR A N 1
ATOM 651 C CA . THR A 1 81 ? 3.91 -14.758 -16.125 1 94.69 81 THR A CA 1
ATOM 652 C C . THR A 1 81 ? 4.883 -14.117 -17.109 1 94.69 81 THR A C 1
ATOM 654 O O . THR A 1 81 ? 4.508 -13.781 -18.234 1 94.69 81 THR A O 1
ATOM 657 N N . GLY A 1 82 ? 6.09 -13.812 -16.641 1 95.69 82 GLY A N 1
ATOM 658 C CA . GLY A 1 82 ? 6.914 -13.039 -17.547 1 95.69 82 GLY A CA 1
ATOM 659 C C . GLY A 1 82 ? 8.398 -13.195 -17.297 1 95.69 82 GLY A C 1
ATOM 660 O O . GLY A 1 82 ? 9.188 -12.289 -17.578 1 95.69 82 GLY A O 1
ATOM 661 N N . LEU A 1 83 ? 8.844 -14.352 -16.75 1 97.5 83 LEU A N 1
ATOM 662 C CA . LEU A 1 83 ? 10.281 -14.57 -16.625 1 97.5 83 LEU A CA 1
ATOM 663 C C . LEU A 1 83 ? 10.891 -14.914 -17.984 1 97.5 83 LEU A C 1
ATOM 665 O O . LEU A 1 83 ? 10.453 -15.867 -18.641 1 97.5 83 LEU A O 1
ATOM 669 N N . LYS A 1 84 ? 11.758 -14.156 -18.391 1 96.06 84 LYS A N 1
ATOM 670 C CA . LYS A 1 84 ? 12.523 -14.352 -19.609 1 96.06 84 LYS A CA 1
ATOM 671 C C . LYS A 1 84 ? 13.961 -13.867 -19.453 1 96.06 84 LYS A C 1
ATOM 673 O O . LYS A 1 84 ? 14.211 -12.664 -19.375 1 96.06 84 LYS A O 1
ATOM 678 N N . ARG A 1 85 ? 14.883 -14.781 -19.469 1 93.75 85 ARG A N 1
ATOM 679 C CA . ARG A 1 85 ? 16.312 -14.453 -19.422 1 93.75 85 ARG A CA 1
ATOM 680 C C . ARG A 1 85 ? 16.891 -14.328 -20.8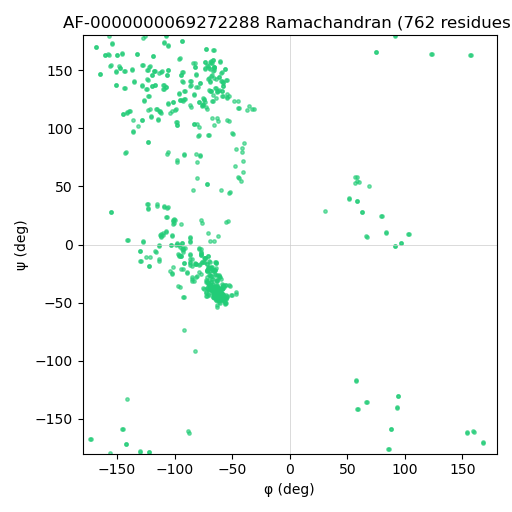28 1 93.75 85 ARG A C 1
ATOM 682 O O . ARG A 1 85 ? 16.469 -15.031 -21.75 1 93.75 85 ARG A O 1
ATOM 689 N N . PRO A 1 86 ? 17.891 -13.43 -20.922 1 92.12 86 PRO A N 1
ATOM 690 C CA . PRO A 1 86 ? 18.578 -13.414 -22.219 1 92.12 86 PRO A CA 1
ATOM 691 C C . PRO A 1 86 ? 19.328 -14.703 -22.5 1 92.12 86 PRO A C 1
ATOM 693 O O . PRO A 1 86 ? 19.766 -15.391 -21.578 1 92.12 86 PRO A O 1
ATOM 696 N N . ALA A 1 87 ? 19.438 -14.922 -23.797 1 88.12 87 ALA A N 1
ATOM 697 C CA . ALA A 1 87 ? 20.219 -16.078 -24.219 1 88.12 87 ALA A CA 1
ATOM 698 C C . ALA A 1 87 ? 21.656 -15.984 -23.703 1 88.12 87 ALA A C 1
ATOM 700 O O . ALA A 1 87 ? 22.281 -14.93 -23.812 1 88.12 87 ALA A O 1
ATOM 701 N N . GLY A 1 88 ? 22.125 -16.969 -23.062 1 87.38 88 GLY A N 1
ATOM 702 C CA . GLY A 1 88 ? 23.5 -17 -22.594 1 87.38 88 GLY A CA 1
ATOM 703 C C . GLY A 1 88 ? 23.703 -16.281 -21.281 1 87.38 88 GLY A C 1
ATOM 704 O O . GLY A 1 88 ? 24.828 -16.016 -20.875 1 87.38 88 GLY A O 1
ATOM 705 N N . PHE A 1 89 ? 22.625 -15.938 -20.688 1 90.56 89 PHE A N 1
ATOM 706 C CA . PHE A 1 89 ? 22.734 -15.266 -19.391 1 90.56 89 PHE A CA 1
ATOM 707 C C . PHE A 1 89 ? 23.594 -16.078 -18.438 1 90.56 89 PHE A C 1
ATOM 709 O O . PHE A 1 89 ? 23.359 -17.281 -18.266 1 90.56 89 PHE A O 1
ATOM 716 N N . VAL A 1 90 ? 24.625 -15.477 -17.812 1 92.94 90 VAL A N 1
ATOM 717 C CA . VAL A 1 90 ? 25.484 -16.078 -16.781 1 92.94 90 VAL A CA 1
ATOM 718 C C . VAL A 1 90 ? 25.422 -15.25 -15.508 1 92.94 90 VAL A C 1
ATOM 720 O O . VAL A 1 90 ? 25.828 -14.086 -15.492 1 92.94 90 VAL A O 1
ATOM 723 N N . PRO A 1 91 ? 24.906 -15.891 -14.477 1 94.38 91 PRO A N 1
ATOM 724 C CA . PRO A 1 91 ? 24.922 -15.156 -13.211 1 94.38 91 PRO A CA 1
ATOM 725 C C . PRO A 1 91 ? 26.328 -14.82 -12.734 1 94.38 91 PRO A C 1
ATOM 727 O O . PRO A 1 91 ? 27.203 -15.695 -12.703 1 94.38 91 PRO A O 1
ATOM 730 N N . THR A 1 92 ? 26.594 -13.578 -12.328 1 93.12 92 THR A N 1
ATOM 731 C CA . THR A 1 92 ? 27.953 -13.18 -11.961 1 93.12 92 THR A CA 1
ATOM 732 C C . THR A 1 92 ? 27.984 -12.656 -10.523 1 93.12 92 THR A C 1
ATOM 734 O O . THR A 1 92 ? 29.062 -12.539 -9.93 1 93.12 92 THR A O 1
ATOM 737 N N . ALA A 1 93 ? 26.859 -12.281 -9.961 1 96.31 93 ALA A N 1
ATOM 738 C CA . ALA A 1 93 ? 26.844 -11.742 -8.602 1 96.31 93 ALA A CA 1
ATOM 739 C C . ALA A 1 93 ? 27.234 -12.812 -7.582 1 96.31 93 ALA A C 1
ATOM 741 O O . ALA A 1 93 ? 27.125 -14.008 -7.863 1 96.31 93 ALA A O 1
ATOM 742 N N . GLN A 1 94 ? 27.672 -12.391 -6.422 1 96.62 94 GLN A N 1
ATOM 743 C CA . GLN A 1 94 ? 28.109 -13.312 -5.375 1 96.62 94 GLN A CA 1
ATOM 744 C C . GLN A 1 94 ? 26.922 -13.844 -4.582 1 96.62 94 GLN A C 1
ATOM 746 O O . GLN A 1 94 ? 25.844 -13.227 -4.57 1 96.62 94 GLN A O 1
ATOM 751 N N . VAL A 1 95 ? 27.109 -15.016 -4.051 1 96.5 95 VAL A N 1
ATOM 752 C CA . VAL A 1 95 ? 26.172 -15.5 -3.033 1 96.5 95 VAL A CA 1
ATOM 753 C C . VAL A 1 95 ? 26.438 -14.781 -1.713 1 96.5 95 VAL A C 1
ATOM 755 O O . VAL A 1 95 ? 27.562 -14.727 -1.235 1 96.5 95 VAL A O 1
ATOM 758 N N . ARG A 1 96 ? 25.406 -14.203 -1.184 1 93.56 96 ARG A N 1
ATOM 759 C CA . ARG A 1 96 ? 25.531 -13.383 0.018 1 93.56 96 ARG A CA 1
ATOM 760 C C . ARG A 1 96 ? 26 -14.219 1.205 1 93.56 96 ARG A C 1
ATOM 762 O O . ARG A 1 96 ? 25.484 -15.32 1.432 1 93.56 96 ARG A O 1
ATOM 769 N N . GLU A 1 97 ? 26.969 -13.758 1.889 1 87.44 97 GLU A N 1
ATOM 770 C CA . GLU A 1 97 ? 27.359 -14.289 3.189 1 87.44 97 GLU A CA 1
ATOM 771 C C . GLU A 1 97 ? 26.875 -13.391 4.324 1 87.44 97 GLU A C 1
ATOM 773 O O . GLU A 1 97 ? 27.266 -12.227 4.414 1 87.44 97 GLU A O 1
ATOM 778 N N . PHE A 1 98 ? 25.984 -13.953 5.113 1 80.38 98 PHE A N 1
ATOM 779 C CA . PHE A 1 98 ? 25.469 -13.148 6.215 1 80.38 98 PHE A CA 1
ATOM 780 C C . PHE A 1 98 ? 26.438 -13.156 7.391 1 80.38 98 PHE A C 1
ATOM 782 O O . PHE A 1 98 ? 27.062 -14.18 7.68 1 80.38 98 PHE A O 1
ATOM 789 N N . ALA A 1 99 ? 26.609 -11.984 7.898 1 70.88 99 ALA A N 1
ATOM 790 C CA . ALA A 1 99 ? 27.625 -11.758 8.922 1 70.88 99 ALA A CA 1
ATOM 791 C C . ALA A 1 99 ? 27.328 -12.555 10.188 1 70.88 99 ALA A C 1
ATOM 793 O O . ALA A 1 99 ? 28.219 -13.172 10.773 1 70.88 99 ALA A O 1
ATOM 794 N N . ALA A 1 100 ? 26.172 -12.398 10.656 1 71.12 100 ALA A N 1
ATOM 795 C CA . ALA A 1 100 ? 25.812 -13.078 11.898 1 71.12 100 ALA A CA 1
ATOM 796 C C . ALA A 1 100 ? 25.297 -14.484 11.625 1 71.12 100 ALA A C 1
ATOM 798 O O . ALA A 1 100 ? 24.641 -14.734 10.617 1 71.12 100 ALA A O 1
ATOM 799 N N . PRO A 1 101 ? 25.766 -15.32 12.562 1 74.25 101 PRO A N 1
ATOM 800 C CA . PRO A 1 101 ? 25.156 -16.656 12.445 1 74.25 101 PRO A CA 1
ATOM 801 C C . PRO A 1 101 ? 23.641 -16.625 12.547 1 74.25 101 PRO A C 1
ATOM 803 O O . PRO A 1 101 ? 23.078 -15.828 13.305 1 74.25 101 PRO A O 1
ATOM 806 N N . PRO A 1 102 ? 23.094 -17.391 11.742 1 83.31 102 PRO A N 1
ATOM 807 C CA . PRO A 1 102 ? 21.625 -17.438 11.812 1 83.31 102 PRO A CA 1
ATOM 808 C C . PRO A 1 102 ? 21.109 -17.859 13.188 1 83.31 102 PRO A C 1
ATOM 810 O O . PRO A 1 102 ? 21.719 -18.703 13.844 1 83.31 102 PRO A O 1
ATOM 813 N N . ARG A 1 103 ? 20.047 -17.25 13.648 1 89.12 103 ARG A N 1
ATOM 814 C CA . ARG A 1 103 ? 19.359 -17.609 14.891 1 89.12 103 ARG A CA 1
ATOM 815 C C . ARG A 1 103 ? 18.469 -18.828 14.688 1 89.12 103 ARG A C 1
ATOM 817 O O . ARG A 1 103 ? 18.062 -19.469 15.664 1 89.12 103 ARG A O 1
ATOM 824 N N . SER A 1 104 ? 18.172 -19.141 13.508 1 89.62 104 SER A N 1
ATOM 825 C CA . SER A 1 104 ? 17.5 -20.359 13.055 1 89.62 104 SER A CA 1
ATOM 826 C C . SER A 1 104 ? 16.141 -20.5 13.727 1 89.62 104 SER A C 1
ATOM 828 O O . SER A 1 104 ? 15.844 -21.547 14.32 1 89.62 104 SER A O 1
ATOM 830 N N . PRO A 1 105 ? 15.328 -19.516 13.523 1 93.06 105 PRO A N 1
ATOM 831 C CA . PRO A 1 105 ? 13.977 -19.672 14.062 1 93.06 105 PRO A CA 1
ATOM 832 C C . PRO A 1 105 ? 13.203 -20.797 13.375 1 93.06 105 PRO A C 1
ATOM 834 O O . PRO A 1 105 ? 13.453 -21.109 12.211 1 93.06 105 PRO A O 1
ATOM 837 N N . ALA A 1 106 ? 12.234 -21.406 14.109 1 94.69 106 ALA A N 1
ATOM 838 C CA . ALA A 1 106 ? 11.391 -22.453 13.531 1 94.69 106 ALA A CA 1
ATOM 839 C C . ALA A 1 106 ? 10.43 -21.859 12.5 1 94.69 106 ALA A C 1
ATOM 841 O O . ALA A 1 106 ? 9.984 -22.562 11.586 1 94.69 106 ALA A O 1
ATOM 842 N N . SER A 1 107 ? 10.133 -20.656 12.664 1 96.38 107 SER A N 1
ATOM 843 C CA . SER A 1 107 ? 9.281 -19.953 11.711 1 96.38 107 SER A CA 1
ATOM 844 C C . SER A 1 107 ? 9.609 -18.469 11.664 1 96.38 107 SER A C 1
ATOM 846 O O . SER A 1 107 ? 10.117 -17.906 12.633 1 96.38 107 SER A O 1
ATOM 848 N N . ILE A 1 108 ? 9.422 -17.922 10.531 1 96.94 108 ILE A N 1
ATOM 849 C CA . ILE A 1 108 ? 9.508 -16.484 10.344 1 96.94 108 ILE A CA 1
ATOM 850 C C . ILE A 1 108 ? 8.461 -16.031 9.328 1 96.94 108 ILE A C 1
ATOM 852 O O . ILE A 1 108 ? 8.242 -16.688 8.312 1 96.94 108 ILE A O 1
ATOM 856 N N . ASP A 1 109 ? 7.77 -15 9.602 1 96.38 109 ASP A N 1
ATOM 857 C CA . ASP A 1 109 ? 6.734 -14.406 8.766 1 96.38 109 ASP A CA 1
ATOM 858 C C . ASP A 1 109 ? 6.863 -12.883 8.734 1 96.38 109 ASP A C 1
ATOM 860 O O . ASP A 1 109 ? 6.332 -12.188 9.602 1 96.38 109 ASP A O 1
ATOM 864 N N . TRP A 1 110 ? 7.504 -12.43 7.711 1 96.56 110 TRP A N 1
ATOM 865 C CA . TRP A 1 110 ? 7.781 -11 7.625 1 96.56 110 TRP A CA 1
ATOM 866 C C . TRP A 1 110 ? 6.504 -10.211 7.359 1 96.56 110 TRP A C 1
ATOM 868 O O . TRP A 1 110 ? 6.48 -8.984 7.508 1 96.56 110 TRP A O 1
ATOM 878 N N . ARG A 1 111 ? 5.371 -10.883 7.031 1 92.81 111 ARG A N 1
ATOM 879 C CA . ARG A 1 111 ? 4.094 -10.203 6.836 1 92.81 111 ARG A CA 1
ATOM 880 C C . ARG A 1 111 ? 3.619 -9.547 8.125 1 92.81 111 ARG A C 1
ATOM 882 O O . ARG A 1 111 ? 2.766 -8.656 8.102 1 92.81 111 ARG A O 1
ATOM 889 N N . LEU A 1 112 ? 4.191 -9.93 9.141 1 88 112 LEU A N 1
ATOM 890 C CA . LEU A 1 112 ? 3.82 -9.398 10.445 1 88 112 LEU A CA 1
ATOM 891 C C . LEU A 1 112 ? 4.586 -8.109 10.75 1 88 112 LEU A C 1
ATOM 893 O O . LEU A 1 112 ? 4.547 -7.613 11.883 1 88 112 LEU A O 1
ATOM 897 N N . THR A 1 113 ? 5.281 -7.691 9.805 1 90.06 113 THR A N 1
ATOM 898 C CA . THR A 1 113 ? 6.066 -6.465 9.93 1 90.06 113 THR A CA 1
ATOM 899 C C . THR A 1 113 ? 5.809 -5.539 8.742 1 90.06 113 THR A C 1
ATOM 901 O O . THR A 1 113 ? 5.055 -5.883 7.828 1 90.06 113 THR A O 1
ATOM 904 N N . GLU A 1 114 ? 6.531 -4.375 8.742 1 88.56 114 GLU A N 1
ATOM 905 C CA . GLU A 1 114 ? 6.457 -3.398 7.66 1 88.56 114 GLU A CA 1
ATOM 906 C C . GLU A 1 114 ? 7.266 -3.854 6.449 1 88.56 114 GLU A C 1
ATOM 908 O O . GLU A 1 114 ? 7.145 -3.281 5.363 1 88.56 114 GLU A O 1
ATOM 913 N N . ALA A 1 115 ? 7.98 -4.898 6.629 1 95.06 115 ALA A N 1
ATOM 914 C CA . ALA A 1 115 ? 8.977 -5.27 5.625 1 95.06 115 ALA A CA 1
ATOM 915 C C . ALA A 1 115 ? 8.305 -5.844 4.379 1 95.06 115 ALA A C 1
ATOM 917 O O . ALA A 1 115 ? 8.953 -6.016 3.342 1 95.06 115 ALA A O 1
ATOM 918 N N . VAL A 1 116 ? 7.047 -6.121 4.477 1 94.81 116 VAL A N 1
ATOM 919 C CA . VAL A 1 116 ? 6.289 -6.621 3.334 1 94.81 116 VAL A CA 1
ATOM 920 C C . VAL A 1 116 ? 5.133 -5.672 3.027 1 94.81 116 VAL A C 1
ATOM 922 O O . VAL A 1 116 ? 4.191 -5.555 3.816 1 94.81 116 VAL A O 1
ATOM 925 N N . THR A 1 117 ? 5.234 -4.992 1.944 1 92.31 117 THR A N 1
ATOM 926 C CA . THR A 1 117 ? 4.172 -4.086 1.522 1 92.31 117 THR A CA 1
ATOM 927 C C . THR A 1 117 ? 2.965 -4.867 1.019 1 92.31 117 THR A C 1
ATOM 929 O O . THR A 1 117 ? 3.045 -6.078 0.813 1 92.31 117 THR A O 1
ATOM 932 N N . PRO A 1 118 ? 1.855 -4.23 0.825 1 90.19 118 PRO A N 1
ATOM 933 C CA . PRO A 1 118 ? 0.643 -4.945 0.42 1 90.19 118 PRO A CA 1
ATOM 934 C C . PRO A 1 118 ? 0.805 -5.676 -0.912 1 90.19 118 PRO A C 1
ATOM 936 O O . PRO A 1 118 ? 1.633 -5.281 -1.738 1 90.19 118 PRO A O 1
ATOM 939 N N . ILE A 1 119 ? -0.046 -6.668 -1.048 1 93.94 119 ILE A N 1
ATOM 940 C CA . ILE A 1 119 ? -0.082 -7.453 -2.277 1 93.94 119 ILE A CA 1
ATOM 941 C C . ILE A 1 119 ? -0.348 -6.535 -3.469 1 93.94 119 ILE A C 1
ATOM 943 O O . ILE A 1 119 ? -1.188 -5.637 -3.391 1 93.94 119 ILE A O 1
ATOM 947 N N . LYS A 1 120 ? 0.36 -6.75 -4.504 1 94.44 120 LYS A N 1
ATOM 948 C CA . LYS A 1 120 ? 0.203 -5.949 -5.711 1 94.44 120 LYS A CA 1
ATOM 949 C C . LYS A 1 120 ? -0.483 -6.746 -6.816 1 94.44 120 LYS A C 1
ATOM 951 O O . LYS A 1 120 ? -0.873 -7.895 -6.609 1 94.44 120 LYS A O 1
ATOM 956 N N . ASN A 1 121 ? -0.673 -6.113 -7.949 1 95.38 121 ASN A N 1
ATOM 957 C CA . ASN A 1 121 ? -1.361 -6.699 -9.094 1 95.38 121 ASN A CA 1
ATOM 958 C C . ASN A 1 121 ? -0.678 -6.332 -10.406 1 95.38 121 ASN A C 1
ATOM 960 O O . ASN A 1 121 ? -0.729 -5.176 -10.836 1 95.38 121 ASN A O 1
ATOM 964 N N . GLN A 1 122 ? -0.138 -7.348 -11.07 1 94.88 122 GLN A N 1
ATOM 965 C CA . GLN A 1 122 ? 0.535 -7.082 -12.336 1 94.88 122 GLN A CA 1
ATOM 966 C C . GLN A 1 122 ? -0.454 -7.094 -13.5 1 94.88 122 GLN A C 1
ATOM 968 O O . GLN A 1 122 ? -0.139 -6.625 -14.594 1 94.88 122 GLN A O 1
ATOM 973 N N . GLY A 1 123 ? -1.636 -7.645 -13.219 1 92.88 123 GLY A N 1
ATOM 974 C CA . GLY A 1 123 ? -2.629 -7.742 -14.281 1 92.88 123 GLY A CA 1
ATOM 975 C C . GLY A 1 123 ? -2.227 -8.688 -15.391 1 92.88 123 GLY A C 1
ATOM 976 O O . GLY A 1 123 ? -1.806 -9.82 -15.133 1 92.88 123 GLY A O 1
ATOM 977 N N . GLN A 1 124 ? -2.436 -8.25 -16.594 1 91.88 124 GLN A N 1
ATOM 978 C CA . GLN A 1 124 ? -2.18 -9.102 -17.75 1 91.88 124 GLN A CA 1
ATOM 979 C C . GLN A 1 124 ? -0.852 -8.75 -18.406 1 91.88 124 GLN A C 1
ATOM 981 O O . GLN A 1 124 ? -0.639 -9.047 -19.594 1 91.88 124 GLN A O 1
ATOM 986 N N . CYS A 1 125 ? -0.072 -8.102 -17.719 1 93 125 CYS A N 1
ATOM 987 C CA . CYS A 1 125 ? 1.284 -7.789 -18.156 1 93 125 CYS A CA 1
ATOM 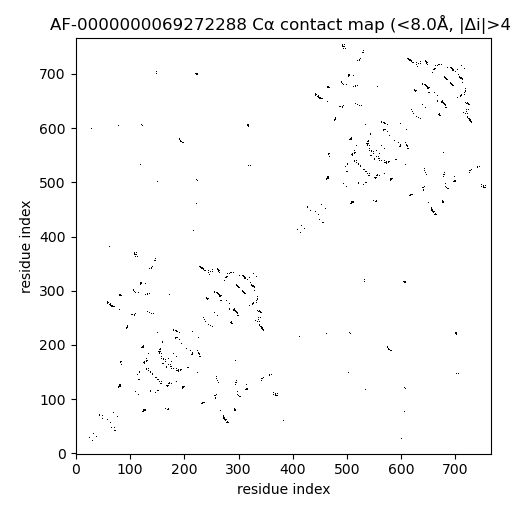988 C C . CYS A 1 125 ? 2.283 -8.797 -17.594 1 93 125 CYS A C 1
ATOM 990 O O . CYS A 1 125 ? 2.268 -9.094 -16.406 1 93 125 CYS A O 1
ATOM 992 N N . GLY A 1 126 ? 3.139 -9.367 -18.5 1 93.94 126 GLY A N 1
ATOM 993 C CA . GLY A 1 126 ? 4.184 -10.273 -18.047 1 93.94 126 GLY A CA 1
ATOM 994 C C . GLY A 1 126 ? 5.309 -9.57 -17.312 1 93.94 126 GLY A C 1
ATOM 995 O O . GLY A 1 126 ? 6.48 -9.742 -17.641 1 93.94 126 GLY A O 1
ATOM 996 N N . SER A 1 127 ? 4.945 -8.773 -16.312 1 95.94 127 SER A N 1
ATOM 997 C CA . SER A 1 127 ? 5.91 -7.93 -15.617 1 95.94 127 SER A CA 1
ATOM 998 C C . SER A 1 127 ? 6.211 -8.469 -14.219 1 95.94 127 SER A C 1
ATOM 1000 O O . SER A 1 127 ? 6.652 -7.719 -13.344 1 95.94 127 SER A O 1
ATOM 1002 N N . CYS A 1 128 ? 6.02 -9.766 -13.969 1 97.94 128 CYS A N 1
ATOM 1003 C CA . CYS A 1 128 ? 6.266 -10.352 -12.656 1 97.94 128 CYS A CA 1
ATOM 1004 C C . CYS A 1 128 ? 7.707 -10.141 -12.219 1 97.94 128 CYS A C 1
ATOM 1006 O O . CYS A 1 128 ? 7.984 -9.953 -11.031 1 97.94 128 CYS A O 1
ATOM 1008 N N . TRP A 1 129 ? 8.656 -10.148 -13.195 1 98.5 129 TRP A N 1
ATOM 1009 C CA . TRP A 1 129 ? 10.07 -9.914 -12.914 1 98.5 129 TRP A CA 1
ATOM 1010 C C . TRP A 1 129 ? 10.289 -8.516 -12.344 1 98.5 129 TRP A C 1
ATOM 1012 O O . TRP A 1 129 ? 11.086 -8.336 -11.422 1 98.5 129 TRP A O 1
ATOM 1022 N N . ALA A 1 130 ? 9.617 -7.605 -12.828 1 98.25 130 ALA A N 1
ATOM 1023 C CA . ALA A 1 130 ? 9.719 -6.223 -12.367 1 98.25 130 ALA A CA 1
ATOM 1024 C C . ALA A 1 130 ? 9.078 -6.059 -10.992 1 98.25 130 ALA A C 1
ATOM 1026 O O . ALA A 1 130 ? 9.609 -5.355 -10.133 1 98.25 130 ALA A O 1
ATOM 1027 N N . PHE A 1 131 ? 7.941 -6.703 -10.781 1 98.31 131 PHE A N 1
ATOM 1028 C CA . PHE A 1 131 ? 7.281 -6.66 -9.484 1 98.31 131 PHE A CA 1
ATOM 1029 C C . PHE A 1 131 ? 8.148 -7.32 -8.414 1 98.31 131 PHE A C 1
ATOM 1031 O O . PHE A 1 131 ? 8.312 -6.777 -7.32 1 98.31 131 PHE A O 1
ATOM 1038 N N . SER A 1 132 ? 8.672 -8.461 -8.758 1 98.88 132 SER A N 1
ATOM 1039 C CA . SER A 1 132 ? 9.531 -9.164 -7.812 1 98.88 132 SER A CA 1
ATOM 1040 C C . SER A 1 132 ? 10.719 -8.305 -7.398 1 98.88 132 SER A C 1
ATOM 1042 O O . SER A 1 132 ? 11.008 -8.172 -6.207 1 98.88 132 SER A O 1
ATOM 1044 N N . ALA A 1 133 ? 11.383 -7.719 -8.375 1 98.88 133 ALA A N 1
ATOM 1045 C CA . ALA A 1 133 ? 12.539 -6.867 -8.094 1 98.88 133 ALA A CA 1
ATOM 1046 C C . ALA A 1 133 ? 12.133 -5.656 -7.258 1 98.88 133 ALA A C 1
ATOM 1048 O O . ALA A 1 133 ? 12.797 -5.332 -6.266 1 98.88 133 ALA A O 1
ATOM 1049 N N . ALA A 1 134 ? 11.078 -5.008 -7.664 1 98.81 134 ALA A N 1
ATOM 1050 C CA . ALA A 1 134 ? 10.633 -3.814 -6.953 1 98.81 134 ALA A CA 1
ATOM 1051 C C . ALA A 1 134 ? 10.305 -4.133 -5.496 1 98.81 134 ALA A C 1
ATOM 1053 O O . ALA A 1 134 ? 10.688 -3.393 -4.59 1 98.81 134 ALA A O 1
ATOM 1054 N N . GLU A 1 135 ? 9.578 -5.184 -5.309 1 98.62 135 GLU A N 1
ATOM 1055 C CA . GLU A 1 135 ? 9.156 -5.559 -3.961 1 98.62 135 GLU A CA 1
ATOM 1056 C C . GLU A 1 135 ? 10.352 -5.973 -3.104 1 98.62 135 GLU A C 1
ATOM 1058 O O . GLU A 1 135 ? 10.375 -5.707 -1.898 1 98.62 135 GLU A O 1
ATOM 1063 N N . ALA A 1 136 ? 11.312 -6.629 -3.723 1 98.88 136 ALA A N 1
ATOM 1064 C CA . ALA A 1 136 ? 12.539 -6.941 -2.992 1 98.88 136 ALA A CA 1
ATOM 1065 C C . ALA A 1 136 ? 13.273 -5.668 -2.58 1 98.88 136 ALA A C 1
ATOM 1067 O O . ALA A 1 136 ? 13.773 -5.566 -1.456 1 98.88 136 ALA A O 1
ATOM 1068 N N . VAL A 1 137 ? 13.352 -4.707 -3.469 1 98.88 137 VAL A N 1
ATOM 1069 C CA . VAL A 1 137 ? 13.977 -3.422 -3.158 1 98.88 137 VAL A CA 1
ATOM 1070 C C . VAL A 1 137 ? 13.219 -2.744 -2.018 1 98.88 137 VAL A C 1
ATOM 1072 O O . VAL A 1 137 ? 13.828 -2.17 -1.113 1 98.88 137 VAL A O 1
ATOM 1075 N N . GLU A 1 138 ? 11.906 -2.811 -2.055 1 98.31 138 GLU A N 1
ATOM 1076 C CA . GLU A 1 138 ? 11.102 -2.254 -0.974 1 98.31 138 GLU A CA 1
ATOM 1077 C C . GLU A 1 138 ? 11.484 -2.859 0.372 1 98.31 138 GLU A C 1
ATOM 1079 O O . GLU A 1 138 ? 11.719 -2.137 1.343 1 98.31 138 GLU A O 1
ATOM 1084 N N . SER A 1 139 ? 11.523 -4.172 0.39 1 98.44 139 SER A N 1
ATOM 1085 C CA . SER A 1 139 ? 11.836 -4.855 1.641 1 98.44 139 SER A CA 1
ATOM 1086 C C . SER A 1 139 ? 13.211 -4.457 2.162 1 98.44 139 SER A C 1
ATOM 1088 O O . SER A 1 139 ? 13.375 -4.215 3.359 1 98.44 139 SER A O 1
ATOM 1090 N N . GLN A 1 140 ? 14.188 -4.371 1.277 1 98.31 140 GLN A N 1
ATOM 1091 C CA . GLN A 1 140 ? 15.523 -3.971 1.693 1 98.31 140 GLN A CA 1
ATOM 1092 C C . GLN A 1 140 ? 15.531 -2.539 2.221 1 98.31 140 GLN A C 1
ATOM 1094 O O . GLN A 1 140 ? 16.188 -2.244 3.225 1 98.31 140 GLN A O 1
ATOM 1099 N N . LEU A 1 141 ? 14.836 -1.677 1.55 1 97.62 141 LEU A N 1
ATOM 1100 C CA . LEU A 1 141 ? 14.766 -0.285 1.981 1 97.62 141 LEU A CA 1
ATOM 1101 C C . LEU A 1 141 ? 14.133 -0.177 3.365 1 97.62 141 LEU A C 1
ATOM 1103 O O . LEU A 1 141 ? 14.664 0.511 4.242 1 97.62 141 LEU A O 1
ATOM 1107 N N . ILE A 1 142 ? 13.047 -0.834 3.561 1 96.56 142 ILE A N 1
ATOM 1108 C CA . ILE A 1 142 ? 12.305 -0.777 4.812 1 96.56 142 ILE A CA 1
ATOM 1109 C C . ILE A 1 142 ? 13.172 -1.316 5.949 1 96.56 142 ILE A C 1
ATOM 1111 O O . ILE A 1 142 ? 13.32 -0.667 6.988 1 96.56 142 ILE A O 1
ATOM 1115 N N . LEU A 1 143 ? 13.789 -2.422 5.738 1 96.75 143 LEU A N 1
ATOM 1116 C CA . LEU A 1 143 ? 14.602 -3.035 6.781 1 96.75 143 LEU A CA 1
ATOM 1117 C C . LEU A 1 143 ? 15.852 -2.209 7.047 1 96.75 143 LEU A C 1
ATOM 1119 O O . LEU A 1 143 ? 16.25 -2.031 8.195 1 96.75 143 LEU A O 1
ATOM 1123 N N . SER A 1 144 ? 16.438 -1.637 6.031 1 96.44 144 SER A N 1
ATOM 1124 C CA . SER A 1 144 ? 17.672 -0.874 6.176 1 96.44 144 SER A CA 1
ATOM 1125 C C . SER A 1 144 ? 17.422 0.455 6.883 1 96.44 144 SER A C 1
ATOM 1127 O O . SER A 1 144 ? 18.359 1.102 7.352 1 96.44 144 SER A O 1
ATOM 1129 N N . THR A 1 145 ? 16.219 0.843 6.934 1 95 145 THR A N 1
ATOM 1130 C CA . THR A 1 145 ? 15.891 2.1 7.598 1 95 145 THR A CA 1
ATOM 1131 C C . THR A 1 145 ? 15.102 1.842 8.875 1 95 145 THR A C 1
ATOM 1133 O O . THR A 1 145 ? 14.562 2.773 9.477 1 95 145 THR A O 1
ATOM 1136 N N . GLY A 1 146 ? 14.992 0.6 9.195 1 92.81 146 GLY A N 1
ATOM 1137 C CA . GLY A 1 146 ? 14.219 0.263 10.383 1 92.81 146 GLY A CA 1
ATOM 1138 C C . GLY A 1 146 ? 12.758 0.659 10.281 1 92.81 146 GLY A C 1
ATOM 1139 O O . GLY A 1 146 ? 12.148 1.081 11.266 1 92.81 146 GLY A O 1
ATOM 1140 N N . GLY A 1 147 ? 12.328 0.669 9.047 1 90.81 147 GLY A N 1
ATOM 1141 C CA . GLY A 1 147 ? 10.93 0.979 8.844 1 90.81 147 GLY A CA 1
ATOM 1142 C C . GLY A 1 147 ? 10.664 2.457 8.617 1 90.81 147 GLY A C 1
ATOM 1143 O O . GLY A 1 147 ? 9.531 2.863 8.359 1 90.81 147 GLY A O 1
ATOM 1144 N N . GLN A 1 148 ? 11.586 3.281 8.633 1 87.31 148 GLN A N 1
ATOM 1145 C CA . GLN A 1 148 ? 11.383 4.719 8.477 1 87.31 148 GLN A CA 1
ATOM 1146 C C . GLN A 1 148 ? 10.961 5.059 7.047 1 87.31 148 GLN A C 1
ATOM 1148 O O . GLN A 1 148 ? 10.219 6.016 6.828 1 87.31 148 GLN A O 1
ATOM 1153 N N . SER A 1 149 ? 11.523 4.273 6.164 1 89.06 149 SER A N 1
ATOM 1154 C CA . SER A 1 149 ? 11.117 4.402 4.77 1 89.06 149 SER A CA 1
ATOM 1155 C C . SER A 1 149 ? 10.227 3.24 4.344 1 89.06 149 SER A C 1
ATOM 1157 O O . SER A 1 149 ? 10.672 2.336 3.635 1 89.06 149 SER A O 1
ATOM 1159 N N . ASP A 1 150 ? 9.008 3.248 4.668 1 89 150 ASP A N 1
ATOM 1160 C CA . ASP A 1 150 ? 8.039 2.225 4.293 1 89 150 ASP A CA 1
ATOM 1161 C C . ASP A 1 150 ? 7.219 2.66 3.082 1 89 150 ASP A C 1
ATOM 1163 O O . ASP A 1 150 ? 6.031 2.965 3.205 1 89 150 ASP A O 1
ATOM 1167 N N . ILE A 1 151 ? 7.836 2.666 1.943 1 91.12 151 ILE A N 1
ATOM 1168 C CA . ILE A 1 151 ? 7.211 3.205 0.741 1 91.12 151 ILE A CA 1
ATOM 1169 C C . ILE A 1 151 ? 7.07 2.105 -0.308 1 91.12 151 ILE A C 1
ATOM 1171 O O . ILE A 1 151 ? 7.832 1.134 -0.301 1 91.12 151 ILE A O 1
ATOM 1175 N N . GLU A 1 152 ? 6.062 2.244 -1.089 1 94.38 152 GLU A N 1
ATOM 1176 C CA . GLU A 1 152 ? 5.895 1.404 -2.271 1 94.38 152 GLU A CA 1
ATOM 1177 C C . GLU A 1 152 ? 6.625 1.993 -3.475 1 94.38 152 GLU A C 1
ATOM 1179 O O . GLU A 1 152 ? 6.598 3.207 -3.689 1 94.38 152 GLU A O 1
ATOM 1184 N N . LEU A 1 153 ? 7.273 1.115 -4.168 1 97.44 153 LEU A N 1
ATOM 1185 C CA . LEU A 1 153 ? 8.094 1.572 -5.281 1 97.44 153 LEU A CA 1
ATOM 1186 C C . LEU A 1 153 ? 7.473 1.177 -6.617 1 97.44 153 LEU A C 1
ATOM 1188 O O . LEU A 1 153 ? 6.438 0.507 -6.648 1 97.44 153 LEU A O 1
ATOM 1192 N N . SER A 1 154 ? 8.055 1.64 -7.715 1 96.44 154 SER A N 1
ATOM 1193 C CA . SER A 1 154 ? 7.402 1.643 -9.023 1 96.44 154 SER A CA 1
ATOM 1194 C C . SER A 1 154 ? 7.836 0.44 -9.859 1 96.44 154 SER A C 1
ATOM 1196 O O . SER A 1 154 ? 8.867 0.481 -10.523 1 96.44 154 SER A O 1
ATOM 1198 N N . PRO A 1 155 ? 6.988 -0.556 -9.945 1 96.75 155 PRO A N 1
ATOM 1199 C CA . PRO A 1 155 ? 7.297 -1.583 -10.945 1 96.75 155 PRO A CA 1
ATOM 1200 C C . PRO A 1 155 ? 7.211 -1.062 -12.375 1 96.75 155 PRO A C 1
ATOM 1202 O O . PRO A 1 155 ? 7.867 -1.595 -13.273 1 96.75 155 PRO A O 1
ATOM 1205 N N . GLN A 1 156 ? 6.465 0.022 -12.602 1 95.25 156 GLN A N 1
ATOM 1206 C CA . GLN A 1 156 ? 6.336 0.629 -13.922 1 95.25 156 GLN A CA 1
ATOM 1207 C C . GLN A 1 156 ? 7.695 1.081 -14.453 1 95.25 156 GLN A C 1
ATOM 1209 O O . GLN A 1 156 ? 8.016 0.861 -15.625 1 95.25 156 GLN A O 1
ATOM 1214 N N . GLN A 1 157 ? 8.414 1.702 -13.602 1 96.81 157 GLN A N 1
ATOM 1215 C CA . GLN A 1 157 ? 9.734 2.178 -14.008 1 96.81 157 GLN A CA 1
ATOM 1216 C C . GLN A 1 157 ? 10.594 1.034 -14.539 1 96.81 157 GLN A C 1
ATOM 1218 O O . GLN A 1 157 ? 11.172 1.142 -15.625 1 96.81 157 GLN A O 1
ATOM 1223 N N . ILE A 1 158 ? 10.664 -0.049 -13.805 1 98.31 158 ILE A N 1
ATOM 1224 C CA . ILE A 1 158 ? 11.477 -1.193 -14.203 1 98.31 158 ILE A CA 1
ATOM 1225 C C . ILE A 1 158 ? 10.93 -1.785 -15.5 1 98.31 158 ILE A C 1
ATOM 1227 O O . ILE A 1 158 ? 11.68 -2.012 -16.453 1 98.31 158 ILE A O 1
ATOM 1231 N N . THR A 1 159 ? 9.648 -1.994 -15.547 1 96.56 159 THR A N 1
ATOM 1232 C CA . THR A 1 159 ? 9.016 -2.633 -16.688 1 96.56 159 THR A CA 1
ATOM 1233 C C . THR A 1 159 ? 9.281 -1.845 -17.969 1 96.56 159 THR A C 1
ATOM 1235 O O . THR A 1 159 ? 9.617 -2.424 -19 1 96.56 159 THR A O 1
ATOM 1238 N N . SER A 1 160 ? 9.195 -0.568 -17.891 1 95.56 160 SER A N 1
ATOM 1239 C CA . SER A 1 160 ? 9.211 0.28 -19.078 1 95.56 160 SER A CA 1
ATOM 1240 C C . SER A 1 160 ? 10.633 0.682 -19.453 1 95.56 160 SER A C 1
ATOM 1242 O O . SER A 1 160 ? 10.906 1.004 -20.609 1 95.56 160 SER A O 1
ATOM 1244 N N . CYS A 1 161 ? 11.539 0.664 -18.5 1 97.31 161 CYS A N 1
ATOM 1245 C CA . CYS A 1 161 ? 12.789 1.362 -18.766 1 97.31 161 CYS A CA 1
ATOM 1246 C C . CYS A 1 161 ? 13.953 0.383 -18.859 1 97.31 161 CYS A C 1
ATOM 1248 O O . CYS A 1 161 ? 15.055 0.754 -19.266 1 97.31 161 CYS A O 1
ATOM 1250 N N . THR A 1 162 ? 13.758 -0.849 -18.422 1 97.25 162 THR A N 1
ATOM 1251 C CA . THR A 1 162 ? 14.844 -1.819 -18.484 1 97.25 162 THR A CA 1
ATOM 1252 C C . THR A 1 162 ? 15.102 -2.25 -19.922 1 97.25 162 THR A C 1
ATOM 1254 O O . THR A 1 162 ? 14.312 -2.998 -20.5 1 97.25 162 THR A O 1
ATOM 1257 N N . THR A 1 163 ? 16.234 -1.98 -20.422 1 95.31 163 THR A N 1
ATOM 1258 C CA . THR A 1 163 ? 16.484 -2.166 -21.844 1 95.31 163 THR A CA 1
ATOM 1259 C C . THR A 1 163 ? 16.891 -3.607 -22.141 1 95.31 163 THR A C 1
ATOM 1261 O O . THR A 1 163 ? 16.844 -4.047 -23.297 1 95.31 163 THR A O 1
ATOM 1264 N N . THR A 1 164 ? 17.297 -4.332 -21.203 1 95.62 164 THR A N 1
ATOM 1265 C CA . THR A 1 164 ? 17.703 -5.719 -21.406 1 95.62 164 THR A CA 1
ATOM 1266 C C . THR A 1 164 ? 16.516 -6.656 -21.312 1 95.62 164 THR A C 1
ATOM 1268 O O . THR A 1 164 ? 16.672 -7.879 -21.312 1 95.62 164 THR A O 1
ATOM 1271 N N . SER A 1 165 ? 15.336 -6.109 -21.109 1 95 165 SER A N 1
ATOM 1272 C CA . SER A 1 165 ? 14.086 -6.859 -21.031 1 95 165 SER A CA 1
ATOM 1273 C C . SER A 1 165 ? 13.047 -6.312 -22.016 1 95 165 SER A C 1
ATOM 1275 O O . SER A 1 165 ? 13.312 -5.336 -22.719 1 95 165 SER A O 1
ATOM 1277 N N . ASP A 1 166 ? 11.828 -6.984 -22.016 1 93.69 166 ASP A N 1
ATOM 1278 C CA . ASP A 1 166 ? 10.836 -6.652 -23.031 1 93.69 166 ASP A CA 1
ATOM 1279 C C . ASP A 1 166 ? 9.508 -6.234 -22.391 1 93.69 166 ASP A C 1
ATOM 1281 O O . ASP A 1 166 ? 8.438 -6.598 -22.875 1 93.69 166 ASP A O 1
ATOM 1285 N N . GLY A 1 167 ? 9.641 -5.578 -21.281 1 92.38 167 GLY A N 1
ATOM 1286 C CA . GLY A 1 167 ? 8.445 -5.062 -20.641 1 92.38 167 GLY A CA 1
ATOM 1287 C C . GLY A 1 167 ? 7.422 -6.137 -20.312 1 92.38 167 GLY A C 1
ATOM 1288 O O . GLY A 1 167 ? 7.742 -7.133 -19.672 1 92.38 167 GLY A O 1
ATOM 1289 N N . CYS A 1 168 ? 6.285 -6.031 -20.922 1 92.88 168 CYS A N 1
ATOM 1290 C CA . CYS A 1 168 ? 5.184 -6.957 -20.672 1 92.88 168 CYS A CA 1
ATOM 1291 C C . CYS A 1 168 ? 5.414 -8.289 -21.375 1 92.88 168 CYS A C 1
ATOM 1293 O O . CYS A 1 168 ? 4.699 -9.258 -21.125 1 92.88 168 CYS A O 1
ATOM 1295 N N . GLN A 1 169 ? 6.359 -8.352 -22.094 1 93.12 169 GLN A N 1
ATOM 1296 C CA . GLN A 1 169 ? 6.684 -9.609 -22.766 1 93.12 169 GLN A CA 1
ATOM 1297 C C . GLN A 1 169 ? 7.746 -10.383 -21.984 1 93.12 169 GLN A C 1
ATOM 1299 O O . GLN A 1 169 ? 8.227 -11.422 -22.453 1 93.12 169 GLN A O 1
ATOM 1304 N N . GLY A 1 170 ? 8.172 -9.82 -20.922 1 95.5 170 GLY A N 1
ATOM 1305 C CA . GLY A 1 170 ? 9 -10.594 -20 1 95.5 170 GLY A CA 1
ATOM 1306 C C . GLY A 1 170 ? 10.344 -9.953 -19.719 1 95.5 170 GLY A C 1
ATOM 1307 O O . GLY A 1 170 ? 10.766 -9.047 -20.453 1 95.5 170 GLY A O 1
ATOM 1308 N N . GLY A 1 171 ? 10.945 -10.398 -18.719 1 97.94 171 GLY A N 1
ATOM 1309 C CA . GLY A 1 171 ? 12.266 -9.992 -18.25 1 97.94 171 GLY A CA 1
ATOM 1310 C C . GLY A 1 171 ? 12.781 -10.844 -17.109 1 97.94 171 GLY A C 1
ATOM 1311 O O . GLY A 1 171 ? 12.289 -11.953 -16.891 1 97.94 171 GLY A O 1
ATOM 1312 N N . PHE A 1 172 ? 13.844 -10.391 -16.469 1 98.31 172 PHE A N 1
ATOM 1313 C CA . PHE A 1 172 ? 14.477 -11.117 -15.375 1 98.31 172 PHE A CA 1
ATOM 1314 C C . PHE A 1 172 ? 14.977 -10.164 -14.297 1 98.31 172 PHE A C 1
ATOM 1316 O O . PHE A 1 172 ? 15.32 -9.016 -14.594 1 98.31 172 PHE A O 1
ATOM 1323 N N . THR A 1 173 ? 15 -10.578 -13.102 1 98.38 173 THR A N 1
ATOM 1324 C CA . THR A 1 173 ? 15.195 -9.695 -11.961 1 98.38 173 THR A CA 1
ATOM 1325 C C . THR A 1 173 ? 16.609 -9.117 -11.961 1 98.38 173 THR A C 1
ATOM 1327 O O . THR A 1 173 ? 16.812 -7.957 -11.586 1 98.38 173 THR A O 1
ATOM 1330 N N . GLU A 1 174 ? 17.609 -9.93 -12.359 1 98.38 174 GLU A N 1
ATOM 1331 C CA . GLU A 1 174 ? 18.984 -9.453 -12.414 1 98.38 174 GLU A CA 1
ATOM 1332 C C . GLU A 1 174 ? 19.109 -8.242 -13.336 1 98.38 174 GLU A C 1
ATOM 1334 O O . GLU A 1 174 ? 19.797 -7.27 -13.008 1 98.38 174 GLU A O 1
ATOM 1339 N N . GLY A 1 175 ? 18.438 -8.367 -14.484 1 98.19 175 GLY A N 1
ATOM 1340 C CA . GLY A 1 175 ? 18.422 -7.23 -15.391 1 98.19 175 GLY A CA 1
ATOM 1341 C C . GLY A 1 175 ? 17.781 -5.99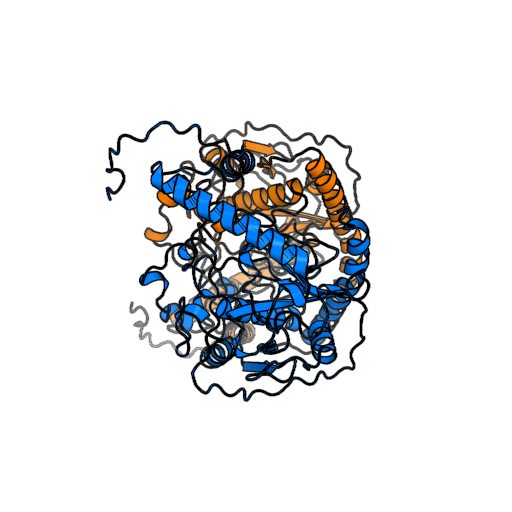2 -14.789 1 98.19 175 GLY A C 1
ATOM 1342 O O . GLY A 1 175 ? 18.219 -4.871 -15.062 1 98.19 175 GLY A O 1
ATOM 1343 N N . ALA A 1 176 ? 16.75 -6.176 -14.023 1 98.75 176 ALA A N 1
ATOM 1344 C CA . ALA A 1 176 ? 16.109 -5.066 -13.336 1 98.75 176 ALA A CA 1
ATOM 1345 C C . ALA A 1 176 ? 17.078 -4.359 -12.398 1 98.75 176 ALA A C 1
ATOM 1347 O O . ALA A 1 176 ? 17.172 -3.129 -12.398 1 98.75 176 ALA A O 1
ATOM 1348 N N . TYR A 1 177 ? 17.812 -5.141 -11.594 1 98.69 177 TYR A N 1
ATOM 1349 C CA . TYR A 1 177 ? 18.781 -4.559 -10.672 1 98.69 177 TYR A CA 1
ATOM 1350 C C . TYR A 1 177 ? 19.875 -3.816 -11.422 1 98.69 177 TYR A C 1
ATOM 1352 O O . TYR A 1 177 ? 20.297 -2.73 -11.008 1 98.69 177 TYR A O 1
ATOM 1360 N N . GLU A 1 178 ? 20.359 -4.43 -12.453 1 98.12 178 GLU A N 1
ATOM 1361 C CA . GLU A 1 178 ? 21.406 -3.789 -13.25 1 98.12 178 GLU A CA 1
ATOM 1362 C C . GLU A 1 178 ? 20.938 -2.439 -13.789 1 98.12 178 GLU A C 1
ATOM 1364 O O . GLU A 1 178 ? 21.672 -1.449 -13.711 1 98.12 178 GLU A O 1
ATOM 1369 N N . TYR A 1 179 ? 19.75 -2.418 -14.297 1 98.56 179 TYR A N 1
ATOM 1370 C CA . TYR A 1 179 ? 19.172 -1.159 -14.766 1 98.56 179 TYR A CA 1
ATOM 1371 C C . TYR A 1 179 ? 19.156 -0.124 -13.641 1 98.56 179 TYR A C 1
ATOM 1373 O O . TYR A 1 179 ? 19.531 1.033 -13.852 1 98.56 179 TYR A O 1
ATOM 1381 N N . LEU A 1 180 ? 18.734 -0.5 -12.484 1 98.75 180 LEU A N 1
ATOM 1382 C CA . LEU A 1 180 ? 18.547 0.434 -11.383 1 98.75 180 LEU A CA 1
ATOM 1383 C C . LEU A 1 180 ? 19.891 1.032 -10.945 1 98.75 180 LEU A C 1
ATOM 1385 O O . LEU A 1 180 ? 19.922 2.104 -10.336 1 98.75 180 LEU A O 1
ATOM 1389 N N . THR A 1 181 ? 21.031 0.391 -11.227 1 98.38 181 THR A N 1
ATOM 1390 C CA . THR A 1 181 ? 22.344 0.943 -10.898 1 98.38 181 THR A CA 1
ATOM 1391 C C . THR A 1 181 ? 22.719 2.043 -11.883 1 98.38 181 THR A C 1
ATOM 1393 O O . THR A 1 181 ? 23.656 2.801 -11.641 1 98.38 181 THR A O 1
ATOM 1396 N N . THR A 1 182 ? 22.047 2.17 -13.016 1 98.31 182 THR A N 1
ATOM 1397 C CA . THR A 1 182 ? 22.422 3.121 -14.062 1 98.31 182 THR A CA 1
ATOM 1398 C C . THR A 1 182 ? 21.641 4.426 -13.898 1 98.31 182 THR A C 1
ATOM 1400 O O . THR A 1 182 ? 21.891 5.395 -14.617 1 98.31 182 THR A O 1
ATOM 1403 N N . VAL A 1 183 ? 20.672 4.469 -13.047 1 98.19 183 VAL A N 1
ATOM 1404 C CA . VAL A 1 183 ? 19.891 5.648 -12.727 1 98.19 183 VAL A CA 1
ATOM 1405 C C . VAL A 1 183 ? 19.984 5.945 -11.234 1 98.19 183 VAL A C 1
ATOM 1407 O O . VAL A 1 183 ? 20.688 5.258 -10.5 1 98.19 183 VAL A O 1
ATOM 1410 N N . ALA A 1 184 ? 19.297 6.98 -10.75 1 97.25 184 ALA A N 1
ATOM 1411 C CA . ALA A 1 184 ? 19.375 7.375 -9.344 1 97.25 184 ALA A CA 1
ATOM 1412 C C . ALA A 1 184 ? 18.844 6.27 -8.438 1 97.25 184 ALA A C 1
ATOM 1414 O O . ALA A 1 184 ? 19.297 6.133 -7.293 1 97.25 184 ALA A O 1
ATOM 1415 N N . GLY A 1 185 ? 17.891 5.52 -8.961 1 98.31 185 GLY A N 1
ATOM 1416 C CA . GLY A 1 185 ? 17.266 4.438 -8.211 1 98.31 185 GLY A CA 1
ATOM 1417 C C . GLY A 1 185 ? 15.859 4.117 -8.672 1 98.31 185 GLY A C 1
ATOM 1418 O O . GLY A 1 185 ? 15.523 4.324 -9.844 1 98.31 185 GLY A O 1
ATOM 1419 N N . LEU A 1 186 ? 15.195 3.455 -7.793 1 98.69 186 LEU A N 1
ATOM 1420 C CA . LEU A 1 186 ? 13.812 3.104 -8.078 1 98.69 186 LEU A CA 1
ATOM 1421 C C . LEU A 1 186 ? 12.852 4.129 -7.477 1 98.69 186 LEU A C 1
ATOM 1423 O O . LEU A 1 186 ? 12.898 4.395 -6.27 1 98.69 186 LEU A O 1
ATOM 1427 N N . ALA A 1 187 ? 12.008 4.684 -8.312 1 97.25 187 ALA A N 1
ATOM 1428 C CA . ALA A 1 187 ? 11.102 5.766 -7.926 1 97.25 187 ALA A CA 1
ATOM 1429 C C . ALA A 1 187 ? 9.961 5.242 -7.066 1 97.25 187 ALA A C 1
ATOM 1431 O O . ALA A 1 187 ? 9.609 4.059 -7.137 1 97.25 187 ALA A O 1
ATOM 1432 N N . ASN A 1 188 ? 9.391 6.184 -6.281 1 95.44 188 ASN A N 1
ATOM 1433 C CA . ASN A 1 188 ? 8.133 5.93 -5.582 1 95.44 188 ASN A CA 1
ATOM 1434 C C . ASN A 1 188 ? 6.996 5.648 -6.559 1 95.44 188 ASN A C 1
ATOM 1436 O O . ASN A 1 188 ? 6.914 6.27 -7.621 1 95.44 188 ASN A O 1
ATOM 1440 N N . SER A 1 189 ? 6.113 4.742 -6.145 1 93.88 189 SER A N 1
ATOM 1441 C CA . SER A 1 189 ? 4.992 4.367 -7 1 93.88 189 SER A CA 1
ATOM 1442 C C . SER A 1 189 ? 4.035 5.539 -7.203 1 93.88 189 SER A C 1
ATOM 1444 O O . SER A 1 189 ? 3.279 5.566 -8.18 1 93.88 189 SER A O 1
ATOM 1446 N N . PHE A 1 190 ? 3.988 6.527 -6.363 1 91.56 190 PHE A N 1
ATOM 1447 C CA . PHE A 1 190 ? 3.223 7.754 -6.547 1 91.56 190 PHE A CA 1
ATOM 1448 C C . PHE A 1 190 ? 3.777 8.57 -7.711 1 91.56 190 PHE A C 1
ATOM 1450 O O . PHE A 1 190 ? 3.018 9.102 -8.523 1 91.56 190 PHE A O 1
ATOM 1457 N N . PHE A 1 191 ? 5.027 8.68 -7.746 1 91.94 191 PHE A N 1
ATOM 1458 C CA . PHE A 1 191 ? 5.703 9.516 -8.734 1 91.94 191 PHE A CA 1
ATOM 1459 C C . PHE A 1 191 ? 5.629 8.891 -10.117 1 91.94 191 PHE A C 1
ATOM 1461 O O . PHE A 1 191 ? 5.395 9.578 -11.109 1 91.94 191 PHE A O 1
ATOM 1468 N N . ILE A 1 192 ? 5.883 7.559 -10.148 1 91.88 192 ILE A N 1
ATOM 1469 C CA . ILE A 1 192 ? 5.719 6.773 -11.367 1 91.88 192 ILE A CA 1
ATOM 1470 C C . ILE A 1 192 ? 4.75 5.621 -11.109 1 91.88 192 ILE A C 1
ATOM 1472 O O . ILE A 1 192 ? 5.172 4.516 -10.766 1 91.88 192 ILE A O 1
ATOM 1476 N N . PRO A 1 193 ? 3.475 5.844 -11.289 1 90.12 193 PRO A N 1
ATOM 1477 C CA . PRO A 1 193 ? 2.471 4.816 -11.008 1 90.12 193 PRO A CA 1
ATOM 1478 C C . PRO A 1 193 ? 2.457 3.707 -12.055 1 90.12 193 PRO A C 1
ATOM 1480 O O . PRO A 1 193 ? 2.807 3.943 -13.219 1 90.12 193 PRO A O 1
ATOM 1483 N N . TYR A 1 194 ? 2.057 2.496 -11.648 1 91.06 194 TYR A N 1
ATOM 1484 C CA . TYR A 1 194 ? 1.892 1.368 -12.555 1 91.06 194 TYR A CA 1
ATOM 1485 C C . TYR A 1 194 ? 0.631 1.526 -13.398 1 91.06 194 TYR A C 1
ATOM 1487 O O . TYR A 1 194 ? -0.473 1.64 -12.859 1 91.06 194 TYR A O 1
ATOM 1495 N N . GLU A 1 195 ? 0.8 1.487 -14.719 1 82.44 195 GLU A N 1
ATOM 1496 C CA . GLU A 1 195 ? -0.327 1.76 -15.602 1 82.44 195 GLU A CA 1
ATOM 1497 C C . GLU A 1 195 ? -0.548 0.611 -16.578 1 82.44 195 GLU A C 1
ATOM 1499 O O . GLU A 1 195 ? -1.506 0.626 -17.359 1 82.44 195 GLU A O 1
ATOM 1504 N N . GLN A 1 196 ? 0.342 -0.34 -16.688 1 66.06 196 GLN A N 1
ATOM 1505 C CA . GLN A 1 196 ? 0.276 -1.428 -17.656 1 66.06 196 GLN A CA 1
ATOM 1506 C C . GLN A 1 196 ? -0.595 -2.57 -17.141 1 66.06 196 GLN A C 1
ATOM 1508 O O . GLN A 1 196 ? -0.294 -3.742 -17.375 1 66.06 196 GLN A O 1
ATOM 1513 N N . SER A 1 197 ? -1.781 -2.467 -16.594 1 63.25 197 SER A N 1
ATOM 1514 C CA . SER A 1 197 ? -2.533 -3.48 -15.867 1 63.25 197 SER A CA 1
ATOM 1515 C C . SER A 1 197 ? -3.447 -4.27 -16.797 1 63.25 197 SER A C 1
ATOM 1517 O O . SER A 1 197 ? -3.109 -5.375 -17.219 1 63.25 197 SER A O 1
ATOM 1519 N N . LEU A 1 198 ? -4.473 -3.713 -17.219 1 66 198 LEU A N 1
ATOM 1520 C CA . LEU A 1 198 ? -5.523 -4.426 -17.938 1 66 198 LEU A CA 1
ATOM 1521 C C . LEU A 1 198 ? -5.457 -4.125 -19.422 1 66 198 LEU A C 1
ATOM 1523 O O . LEU A 1 198 ? -6.008 -4.871 -20.234 1 66 198 LEU A O 1
ATOM 1527 N N . THR A 1 199 ? -4.824 -2.953 -19.734 1 62.88 199 THR A N 1
ATOM 1528 C CA . THR A 1 199 ? -4.715 -2.582 -21.141 1 62.88 199 THR A CA 1
ATOM 1529 C C . THR A 1 199 ? -3.287 -2.174 -21.484 1 62.88 199 THR A C 1
ATOM 1531 O O . THR A 1 199 ? -2.695 -1.33 -20.797 1 62.88 199 THR A O 1
ATOM 1534 N N . GLU A 1 200 ? -2.711 -3.148 -22.094 1 59.62 200 GLU A N 1
ATOM 1535 C CA . GLU A 1 200 ? -1.421 -2.738 -22.641 1 59.62 200 GLU A CA 1
ATOM 1536 C C . GLU A 1 200 ? -1.597 -1.727 -23.766 1 59.62 200 GLU A C 1
ATOM 1538 O O . GLU A 1 200 ? -2.443 -1.908 -24.656 1 59.62 200 GLU A O 1
ATOM 1543 N N . SER A 1 201 ? -1.219 -0.49 -23.422 1 58.69 201 SER A N 1
ATOM 1544 C CA . SER A 1 201 ? -1.155 0.475 -24.516 1 58.69 201 SER A CA 1
ATOM 1545 C C . SER A 1 201 ? 0.266 0.988 -24.719 1 58.69 201 SER A C 1
ATOM 1547 O O . SER A 1 201 ? 1.101 0.894 -23.812 1 58.69 201 SER A O 1
ATOM 1549 N N . THR A 1 202 ? 0.518 1.292 -25.953 1 52.41 202 THR A N 1
ATOM 1550 C CA . THR A 1 202 ? 1.826 1.834 -26.297 1 52.41 202 THR A CA 1
ATOM 1551 C C . THR A 1 202 ? 2.229 2.938 -25.328 1 52.41 202 THR A C 1
ATOM 1553 O O . THR A 1 202 ? 3.398 3.049 -24.953 1 52.41 202 THR A O 1
ATOM 1556 N N . ALA A 1 203 ? 1.375 3.725 -24.984 1 56.47 203 ALA A N 1
ATOM 1557 C CA . ALA A 1 203 ? 1.672 4.852 -24.094 1 56.47 203 ALA A CA 1
ATOM 1558 C C . ALA A 1 203 ? 2.027 4.375 -22.688 1 56.47 203 ALA A C 1
ATOM 1560 O O . ALA A 1 203 ? 2.926 4.926 -22.062 1 56.47 203 ALA A O 1
ATOM 1561 N N . THR A 1 204 ? 1.49 3.363 -22.406 1 66.12 204 THR A N 1
ATOM 1562 C CA . THR A 1 204 ? 1.729 2.916 -21.047 1 66.12 204 THR A CA 1
ATOM 1563 C C . THR A 1 204 ? 3.006 2.082 -20.969 1 66.12 204 THR A C 1
ATOM 1565 O O . THR A 1 204 ? 3.568 1.9 -19.891 1 66.12 204 THR A O 1
ATOM 1568 N N . MET A 1 205 ? 3.512 1.812 -22.125 1 82.06 205 MET A N 1
ATOM 1569 C CA . MET A 1 205 ? 4.691 0.951 -22.172 1 82.06 205 MET A CA 1
ATOM 1570 C C . MET A 1 205 ? 5.969 1.781 -22.203 1 82.06 205 MET A C 1
ATOM 1572 O O . MET A 1 205 ? 7.043 1.287 -21.859 1 82.06 205 MET A O 1
ATOM 1576 N N . ALA A 1 206 ? 5.871 3.027 -22.609 1 88.56 206 ALA A N 1
ATOM 1577 C CA . ALA A 1 206 ? 7.059 3.848 -22.812 1 88.56 206 ALA A CA 1
ATOM 1578 C C . ALA A 1 206 ? 7.715 4.219 -21.5 1 88.56 206 ALA A C 1
ATOM 1580 O O . ALA A 1 206 ? 7.023 4.504 -20.516 1 88.56 206 ALA A O 1
ATOM 1581 N N . CYS A 1 207 ? 9.039 4.25 -21.5 1 94.25 207 CYS A N 1
ATOM 1582 C CA . CYS A 1 207 ? 9.781 4.695 -20.328 1 94.25 207 CYS A CA 1
ATOM 1583 C C . CYS A 1 207 ? 9.547 6.176 -20.062 1 94.25 207 CYS A C 1
ATOM 1585 O O . CYS A 1 207 ? 9.82 7.016 -20.922 1 94.25 207 CYS A O 1
ATOM 1587 N N . PRO A 1 208 ? 9.109 6.488 -18.938 1 92.94 208 PRO A N 1
ATOM 1588 C CA . PRO A 1 208 ? 8.969 7.91 -18.625 1 92.94 208 PRO A CA 1
ATOM 1589 C C . PRO A 1 208 ? 10.305 8.562 -18.266 1 92.94 208 PRO A C 1
ATOM 1591 O O . PRO A 1 208 ? 10.523 8.945 -17.109 1 92.94 208 PRO A O 1
ATOM 1594 N N . THR A 1 209 ? 11.094 8.836 -19.234 1 95.38 209 THR A N 1
ATOM 1595 C CA . THR A 1 209 ? 12.477 9.266 -19.062 1 95.38 209 THR A CA 1
ATOM 1596 C C . THR A 1 209 ? 12.547 10.594 -18.312 1 95.38 209 THR A C 1
ATOM 1598 O O . THR A 1 209 ? 13.484 10.828 -17.547 1 95.38 209 THR A O 1
ATOM 1601 N N . GLY A 1 210 ? 11.633 11.461 -18.594 1 93.31 210 GLY A N 1
ATOM 1602 C CA . GLY A 1 210 ? 11.602 12.719 -17.875 1 93.31 210 GLY A CA 1
ATOM 1603 C C . GLY A 1 210 ? 11.461 12.547 -16.375 1 93.31 210 GLY A C 1
ATOM 1604 O O . GLY A 1 210 ? 12.164 13.195 -15.602 1 93.31 210 GLY A O 1
ATOM 1605 N N . LYS A 1 211 ? 10.562 11.742 -15.93 1 92.69 211 LYS A N 1
ATOM 1606 C CA . LYS A 1 211 ? 10.375 11.477 -14.508 1 92.69 211 LYS A CA 1
ATOM 1607 C C . LYS A 1 211 ? 11.586 10.758 -13.914 1 92.69 211 LYS A C 1
ATOM 1609 O O . LYS A 1 211 ? 12 11.055 -12.797 1 92.69 211 LYS A O 1
ATOM 1614 N N . VAL A 1 212 ? 12.125 9.844 -14.68 1 96.62 212 VAL A N 1
ATOM 1615 C CA . VAL A 1 212 ? 13.289 9.094 -14.211 1 96.62 212 VAL A CA 1
ATOM 1616 C C . VAL A 1 212 ? 14.438 10.055 -13.914 1 96.62 212 VAL A C 1
ATOM 1618 O O . VAL A 1 212 ? 15.125 9.914 -12.906 1 96.62 212 VAL A O 1
ATOM 1621 N N . ALA A 1 213 ? 14.57 11.039 -14.711 1 95.88 213 ALA A N 1
ATOM 1622 C CA . ALA A 1 213 ? 15.656 12.008 -14.547 1 95.88 213 ALA A CA 1
ATOM 1623 C C . ALA A 1 213 ? 15.438 12.867 -13.305 1 95.88 213 ALA A C 1
ATOM 1625 O O . ALA A 1 213 ? 16.375 13.516 -12.82 1 95.88 213 ALA A O 1
ATOM 1626 N N . GLN A 1 214 ? 14.266 12.836 -12.766 1 92.44 214 GLN A N 1
ATOM 1627 C CA . GLN A 1 214 ? 13.922 13.742 -11.672 1 92.44 214 GLN A CA 1
ATOM 1628 C C . GLN A 1 214 ? 13.719 12.977 -10.367 1 92.44 214 GLN A C 1
ATOM 1630 O O . GLN A 1 214 ? 13.258 13.539 -9.375 1 92.44 214 GLN A O 1
ATOM 1635 N N . ILE A 1 215 ? 14.016 11.703 -10.312 1 95.06 215 ILE A N 1
ATOM 1636 C CA . ILE A 1 215 ? 13.781 10.844 -9.164 1 95.06 215 ILE A CA 1
ATOM 1637 C C . ILE A 1 215 ? 14.438 11.445 -7.922 1 95.06 215 ILE A C 1
ATOM 1639 O O . ILE A 1 215 ? 13.82 11.516 -6.855 1 95.06 215 ILE A O 1
ATOM 1643 N N . ASN A 1 216 ? 15.617 11.906 -8.031 1 93.12 216 ASN A N 1
ATOM 1644 C CA . ASN A 1 216 ? 16.344 12.477 -6.898 1 93.12 216 ASN A CA 1
ATOM 1645 C C . ASN A 1 216 ? 16.484 13.992 -7.035 1 93.12 216 ASN A C 1
ATOM 1647 O O . ASN A 1 216 ? 17.516 14.555 -6.648 1 93.12 216 ASN A O 1
ATOM 1651 N N . GLY A 1 217 ? 15.5 14.594 -7.629 1 88.44 217 GLY A N 1
ATOM 1652 C CA . GLY A 1 217 ? 15.5 16.031 -7.828 1 88.44 217 GLY A CA 1
ATOM 1653 C C . GLY A 1 217 ? 14.914 16.797 -6.656 1 88.44 217 GLY A C 1
ATOM 1654 O O . GLY A 1 217 ? 14.805 16.266 -5.551 1 88.44 217 GLY A O 1
ATOM 1655 N N . THR A 1 218 ? 14.531 18.047 -6.855 1 82.5 218 THR A N 1
ATOM 1656 C CA . THR A 1 218 ? 14.125 19 -5.824 1 82.5 218 THR A CA 1
ATOM 1657 C C . THR A 1 218 ? 12.805 18.578 -5.195 1 82.5 218 THR A C 1
ATOM 1659 O O . THR A 1 218 ? 12.484 18.969 -4.07 1 82.5 218 THR A O 1
ATOM 1662 N N . SER A 1 219 ? 12.078 17.734 -5.934 1 86.06 219 SER A N 1
ATOM 1663 C CA . SER A 1 219 ? 10.766 17.344 -5.43 1 86.06 219 SER A CA 1
ATOM 1664 C C . SER A 1 219 ? 10.82 15.945 -4.809 1 86.06 219 SER A C 1
ATOM 1666 O O . SER A 1 219 ? 9.781 15.297 -4.633 1 86.06 219 SER A O 1
ATOM 1668 N N . GLU A 1 220 ? 11.969 15.492 -4.426 1 91.75 220 GLU A N 1
ATOM 1669 C CA . GLU A 1 220 ? 12.18 14.141 -3.914 1 91.75 220 GLU A CA 1
ATOM 1670 C C . GLU A 1 220 ? 11.266 13.852 -2.73 1 91.75 220 GLU A C 1
ATOM 1672 O O . GLU A 1 220 ? 10.609 12.805 -2.695 1 91.75 220 GLU A O 1
ATOM 1677 N N . GLN A 1 221 ? 11.211 14.812 -1.812 1 91.5 221 GLN A N 1
ATOM 1678 C CA . GLN A 1 221 ? 10.414 14.594 -0.612 1 91.5 221 GLN A CA 1
ATOM 1679 C C . GLN A 1 221 ? 8.922 14.641 -0.928 1 91.5 221 GLN A C 1
ATOM 1681 O O . GLN A 1 221 ? 8.141 13.852 -0.387 1 91.5 221 GLN A O 1
ATOM 1686 N N . LEU A 1 222 ? 8.539 15.539 -1.842 1 91.94 222 LEU A N 1
ATOM 1687 C CA . LEU A 1 222 ? 7.148 15.641 -2.277 1 91.94 222 LEU A CA 1
ATOM 1688 C C . LEU A 1 222 ? 6.707 14.359 -2.98 1 91.94 222 LEU A C 1
ATOM 1690 O O . LEU A 1 222 ? 5.555 13.938 -2.848 1 91.94 222 LEU A O 1
ATOM 1694 N N . GLN A 1 223 ? 7.656 13.742 -3.621 1 91 223 GLN A N 1
ATOM 1695 C CA . GLN A 1 223 ? 7.363 12.531 -4.379 1 91 223 GLN A CA 1
ATOM 1696 C C . GLN A 1 223 ? 7.332 11.305 -3.471 1 91 223 GLN A C 1
ATOM 1698 O O . GLN A 1 223 ? 6.848 10.242 -3.867 1 91 223 GLN A O 1
ATOM 1703 N N . GLY A 1 224 ? 7.82 11.391 -2.35 1 92.12 224 GLY A N 1
ATOM 1704 C CA . GLY A 1 224 ? 7.77 10.289 -1.396 1 92.12 224 GLY A CA 1
ATOM 1705 C C . GLY A 1 224 ? 9.086 9.555 -1.269 1 92.12 224 GLY A C 1
ATOM 1706 O O . GLY A 1 224 ? 9.156 8.492 -0.643 1 92.12 224 GLY A O 1
ATOM 1707 N N . GLY A 1 225 ? 10.172 10.133 -1.903 1 93.5 225 GLY A N 1
ATOM 1708 C CA . GLY A 1 225 ? 11.477 9.492 -1.838 1 93.5 225 GLY A CA 1
ATOM 1709 C C . GLY A 1 225 ? 11.68 8.438 -2.908 1 93.5 225 GLY A C 1
ATOM 1710 O O . GLY A 1 225 ? 10.852 8.297 -3.814 1 93.5 225 GLY A O 1
ATOM 1711 N N . TYR A 1 226 ? 12.773 7.758 -2.879 1 96.5 226 TYR A N 1
ATOM 1712 C CA . TYR A 1 226 ? 13.164 6.703 -3.807 1 96.5 226 TYR A CA 1
ATOM 1713 C C . TYR A 1 226 ? 14.141 5.734 -3.152 1 96.5 226 TYR A C 1
ATOM 1715 O O . TYR A 1 226 ? 14.531 5.922 -1.998 1 96.5 226 TYR A O 1
ATOM 1723 N N . ALA A 1 227 ? 14.477 4.652 -3.814 1 98.25 227 ALA A N 1
ATOM 1724 C CA . ALA A 1 227 ? 15.477 3.703 -3.316 1 98.25 227 ALA A CA 1
ATOM 1725 C C . ALA A 1 227 ? 16.688 3.646 -4.242 1 98.25 227 ALA A C 1
ATOM 1727 O O . ALA A 1 227 ? 16.562 3.248 -5.402 1 98.25 227 ALA A O 1
ATOM 1728 N N . ALA A 1 228 ? 17.781 4.039 -3.707 1 98.19 228 ALA A N 1
ATOM 1729 C CA . ALA A 1 228 ? 19.031 3.902 -4.453 1 98.19 228 ALA A CA 1
ATOM 1730 C C . ALA A 1 228 ? 19.547 2.467 -4.402 1 98.19 228 ALA A C 1
ATOM 1732 O O . ALA A 1 228 ? 19.766 1.912 -3.32 1 98.19 228 ALA A O 1
ATOM 1733 N N . VAL A 1 229 ? 19.734 1.865 -5.582 1 98.62 229 VAL A N 1
ATOM 1734 C CA . VAL A 1 229 ? 20.172 0.476 -5.684 1 98.62 229 VAL A CA 1
ATOM 1735 C C . VAL A 1 229 ? 21.594 0.418 -6.203 1 98.62 229 VAL A C 1
ATOM 1737 O O . VAL A 1 229 ? 21.938 1.078 -7.188 1 98.62 229 VAL A O 1
ATOM 1740 N N . SER A 1 230 ? 22.422 -0.384 -5.566 1 98 230 SER A N 1
ATOM 1741 C CA . SER A 1 230 ? 23.844 -0.411 -5.945 1 98 230 SER A CA 1
ATOM 1742 C C . SER A 1 230 ? 24.234 -1.78 -6.48 1 98 230 SER A C 1
ATOM 1744 O O . SER A 1 230 ? 25.375 -1.972 -6.922 1 98 230 SER A O 1
ATOM 1746 N N . GLY A 1 231 ? 23.344 -2.725 -6.414 1 98 231 GLY A N 1
ATOM 1747 C CA . GLY A 1 231 ? 23.625 -4.074 -6.883 1 98 231 GLY A CA 1
ATOM 1748 C C . GLY A 1 231 ? 22.688 -5.113 -6.293 1 98 231 GLY A C 1
ATOM 1749 O O . GLY A 1 231 ? 21.562 -4.793 -5.895 1 98 231 GLY A O 1
ATOM 1750 N N . TYR A 1 232 ? 23.125 -6.312 -6.367 1 98.56 232 TYR A N 1
ATOM 1751 C CA . TYR A 1 232 ? 22.391 -7.43 -5.781 1 98.56 232 TYR A CA 1
ATOM 1752 C C . TYR A 1 232 ? 23.312 -8.602 -5.5 1 98.56 232 TYR A C 1
ATOM 1754 O O . TYR A 1 232 ? 24.469 -8.625 -5.953 1 98.56 232 TYR A O 1
ATOM 1762 N N . THR A 1 233 ? 22.875 -9.508 -4.691 1 98.5 233 THR A N 1
ATOM 1763 C CA . THR A 1 233 ? 23.516 -10.789 -4.406 1 98.5 233 THR A CA 1
ATOM 1764 C C . THR A 1 233 ? 22.516 -11.93 -4.48 1 98.5 233 THR A C 1
ATOM 1766 O O . THR A 1 233 ? 21.312 -11.695 -4.566 1 98.5 233 THR A O 1
ATOM 1769 N N . TYR A 1 234 ? 23.031 -13.133 -4.566 1 98.44 234 TYR A N 1
ATOM 1770 C CA . TYR A 1 234 ? 22.188 -14.32 -4.512 1 98.44 234 TYR A CA 1
ATOM 1771 C C . TYR A 1 234 ? 22.078 -14.852 -3.088 1 98.44 234 TYR A C 1
ATOM 1773 O O . TYR A 1 234 ? 23.062 -14.844 -2.34 1 98.44 234 TYR A O 1
ATOM 1781 N N . ALA A 1 235 ? 20.922 -15.273 -2.73 1 97.88 235 ALA A N 1
ATOM 1782 C CA . ALA A 1 235 ? 20.734 -15.938 -1.444 1 97.88 235 ALA A CA 1
ATOM 1783 C C . ALA A 1 235 ? 21.266 -17.359 -1.479 1 97.88 235 ALA A C 1
ATOM 1785 O O . ALA A 1 235 ? 21.75 -17.875 -0.466 1 97.88 235 ALA A O 1
ATOM 1786 N N . THR A 1 236 ? 21.109 -18.047 -2.576 1 97 236 THR A N 1
ATOM 1787 C CA . THR A 1 236 ? 21.625 -19.391 -2.871 1 97 236 THR A CA 1
ATOM 1788 C C . THR A 1 236 ? 22.375 -19.391 -4.199 1 97 236 THR A C 1
ATOM 1790 O O . THR A 1 236 ? 22.156 -18.531 -5.051 1 97 236 THR A O 1
ATOM 1793 N N . PRO A 1 237 ? 23.328 -20.375 -4.301 1 96.06 237 PRO A N 1
ATOM 1794 C CA . PRO A 1 237 ? 23.938 -20.453 -5.629 1 96.06 237 PRO A CA 1
ATOM 1795 C C . PRO A 1 237 ? 22.906 -20.609 -6.746 1 96.06 237 PRO A C 1
ATOM 1797 O O . PRO A 1 237 ? 22.047 -21.5 -6.676 1 96.06 237 PRO A O 1
ATOM 1800 N N . PRO A 1 238 ? 22.984 -19.75 -7.73 1 97.12 238 PRO A N 1
ATOM 1801 C CA . PRO A 1 238 ? 22 -19.844 -8.805 1 97.12 238 PRO A CA 1
ATOM 1802 C C . PRO A 1 238 ? 22.125 -21.141 -9.609 1 97.12 238 PRO A C 1
ATOM 1804 O O . PRO A 1 238 ? 23.234 -21.641 -9.797 1 97.12 238 PRO A O 1
ATOM 1807 N N . CYS A 1 239 ? 21.016 -21.688 -10.031 1 96.56 239 CYS A N 1
ATOM 1808 C CA . CYS A 1 239 ? 20.953 -22.828 -10.922 1 96.56 239 CYS A CA 1
ATOM 1809 C C . CYS A 1 239 ? 20.359 -22.438 -12.266 1 96.56 239 CYS A C 1
ATOM 1811 O O . CYS A 1 239 ? 19.172 -22.094 -12.352 1 96.56 239 CYS A O 1
ATOM 1813 N N . THR A 1 240 ? 21.125 -22.516 -13.336 1 93.56 240 THR A N 1
ATOM 1814 C CA . THR A 1 240 ? 20.688 -22 -14.617 1 93.56 240 THR A CA 1
ATOM 1815 C C . THR A 1 240 ? 20.5 -23.125 -15.625 1 93.56 240 THR A C 1
ATOM 1817 O O . THR A 1 240 ? 20.094 -22.891 -16.766 1 93.56 240 THR A O 1
ATOM 1820 N N . ALA A 1 241 ? 20.766 -24.344 -15.203 1 93.56 241 ALA A N 1
ATOM 1821 C CA . ALA A 1 241 ? 20.594 -25.5 -16.094 1 93.56 241 ALA A CA 1
ATOM 1822 C C . ALA A 1 241 ? 20.375 -26.781 -15.297 1 93.56 241 ALA A C 1
ATOM 1824 O O . ALA A 1 241 ? 20.766 -26.859 -14.133 1 93.56 241 ALA A O 1
ATOM 1825 N N . GLY A 1 242 ? 19.688 -27.719 -15.945 1 94.62 242 GLY A N 1
ATOM 1826 C CA . GLY A 1 242 ? 19.5 -29.047 -15.352 1 94.62 242 GLY A CA 1
ATOM 1827 C C . GLY A 1 242 ? 18.266 -29.125 -14.469 1 94.62 242 GLY A C 1
ATOM 1828 O O . GLY A 1 242 ? 17.344 -28.328 -14.609 1 94.62 242 GLY A O 1
ATOM 1829 N N . ASP A 1 243 ? 18.219 -30.109 -13.531 1 95.25 243 ASP A N 1
ATOM 1830 C CA . ASP A 1 243 ? 17 -30.422 -12.797 1 95.25 243 ASP A CA 1
ATOM 1831 C C . ASP A 1 243 ? 16.922 -29.641 -11.492 1 95.25 243 ASP A C 1
ATOM 1833 O O . ASP A 1 243 ? 15.859 -29.547 -10.875 1 95.25 243 ASP A O 1
ATOM 1837 N N . CYS A 1 244 ? 18.078 -29.047 -11.023 1 96.44 244 CYS A N 1
ATOM 1838 C CA . CYS A 1 244 ? 18.172 -28.141 -9.891 1 96.44 244 CYS A CA 1
ATOM 1839 C C . CYS A 1 244 ? 17.5 -28.734 -8.656 1 96.44 244 CYS A C 1
ATOM 1841 O O . CYS A 1 244 ? 16.828 -28.016 -7.91 1 96.44 244 CYS A O 1
ATOM 1843 N N . LYS A 1 245 ? 17.641 -30.062 -8.359 1 92.94 245 LYS A N 1
ATOM 1844 C CA . LYS A 1 245 ? 16.969 -30.766 -7.266 1 92.94 245 LYS A CA 1
ATOM 1845 C C . LYS A 1 245 ? 17.766 -30.641 -5.969 1 92.94 245 LYS A C 1
ATOM 1847 O O . LYS A 1 245 ? 17.25 -30.906 -4.887 1 92.94 245 LYS A O 1
ATOM 1852 N N . SER A 1 246 ? 19 -30.188 -6.027 1 91.94 246 SER A N 1
ATOM 1853 C CA . SER A 1 246 ? 19.875 -30.25 -4.859 1 91.94 246 SER A CA 1
ATOM 1854 C C . SER A 1 246 ? 20.25 -28.859 -4.367 1 91.94 246 SER A C 1
ATOM 1856 O O . SER A 1 246 ? 21.359 -28.641 -3.877 1 91.94 246 SER A O 1
ATOM 1858 N N . GLN A 1 247 ? 19.406 -27.953 -4.465 1 95.25 247 GLN A N 1
ATOM 1859 C CA . GLN A 1 247 ? 19.688 -26.594 -4.004 1 95.25 247 GLN A CA 1
ATOM 1860 C C . GLN A 1 247 ? 19.766 -26.531 -2.48 1 95.25 247 GLN A C 1
ATOM 1862 O O . GLN A 1 247 ? 19.203 -27.391 -1.79 1 95.25 247 GLN A O 1
ATOM 1867 N N . ASP A 1 248 ? 20.516 -25.625 -1.938 1 93.62 248 ASP A N 1
ATOM 1868 C CA . ASP A 1 248 ? 20.75 -25.453 -0.506 1 93.62 248 ASP A CA 1
ATOM 1869 C C . ASP A 1 248 ? 19.578 -24.719 0.148 1 93.62 248 ASP A C 1
ATOM 1871 O O . ASP A 1 248 ? 19.594 -23.5 0.282 1 93.62 248 ASP A O 1
ATOM 1875 N N . LEU A 1 249 ? 18.656 -25.453 0.667 1 95.75 249 LEU A N 1
ATOM 1876 C CA . LEU A 1 249 ? 17.438 -24.875 1.237 1 95.75 249 LEU A CA 1
ATOM 1877 C C . LEU A 1 249 ? 17.719 -24.266 2.613 1 95.75 249 LEU A C 1
ATOM 1879 O O . LEU A 1 249 ? 16.984 -23.391 3.07 1 95.75 249 LEU A O 1
ATOM 1883 N N . GLN A 1 250 ? 18.734 -24.75 3.295 1 93.12 250 GLN A N 1
ATOM 1884 C CA . GLN A 1 250 ? 19.109 -24.156 4.57 1 93.12 250 GLN A CA 1
ATOM 1885 C C . GLN A 1 250 ? 19.656 -22.75 4.383 1 93.12 250 GLN A C 1
ATOM 1887 O O . GLN A 1 250 ? 19.391 -21.859 5.203 1 93.12 250 GLN A O 1
ATOM 1892 N N . LYS A 1 251 ? 20.406 -22.625 3.33 1 94.81 251 LYS A N 1
ATOM 1893 C CA . LYS A 1 251 ? 20.906 -21.281 3.02 1 94.81 251 LYS A CA 1
ATOM 1894 C C . LYS A 1 251 ? 19.766 -20.328 2.678 1 94.81 251 LYS A C 1
ATOM 1896 O O . LYS A 1 251 ? 19.812 -19.156 3.031 1 94.81 251 LYS A O 1
ATOM 1901 N N . LEU A 1 252 ? 18.797 -20.812 1.945 1 96.88 252 LEU A N 1
ATOM 1902 C CA . LEU A 1 252 ? 17.641 -19.984 1.639 1 96.88 252 LEU A CA 1
ATOM 1903 C C . LEU A 1 252 ? 16.906 -19.578 2.916 1 96.88 252 LEU A C 1
ATOM 1905 O O . LEU A 1 252 ? 16.531 -18.406 3.07 1 96.88 252 LEU A O 1
ATOM 1909 N N . ALA A 1 253 ? 16.719 -20.516 3.844 1 96.06 253 ALA A N 1
ATOM 1910 C CA . ALA A 1 253 ? 16.078 -20.203 5.117 1 96.06 253 ALA A CA 1
ATOM 1911 C C . ALA A 1 253 ? 16.859 -19.156 5.895 1 96.06 253 ALA A C 1
ATOM 1913 O O . ALA A 1 253 ? 16.281 -18.234 6.484 1 96.06 253 ALA A O 1
ATOM 1914 N N . ALA A 1 254 ? 18.141 -19.312 5.879 1 95.56 254 ALA A N 1
ATOM 1915 C CA . ALA A 1 254 ? 19 -18.359 6.57 1 95.56 254 ALA A CA 1
ATOM 1916 C C . ALA A 1 254 ? 18.859 -16.953 5.973 1 95.56 254 ALA A C 1
ATOM 1918 O O . ALA A 1 254 ? 18.859 -15.961 6.699 1 95.56 254 ALA A O 1
ATOM 1919 N N . ALA A 1 255 ? 18.859 -16.922 4.645 1 97.19 255 ALA A N 1
ATOM 1920 C CA . ALA A 1 255 ? 18.656 -15.641 3.982 1 97.19 255 ALA A CA 1
ATOM 1921 C C . ALA A 1 255 ? 17.312 -15.031 4.371 1 97.19 255 ALA A C 1
ATOM 1923 O O . ALA A 1 255 ? 17.219 -13.836 4.656 1 97.19 255 ALA A O 1
ATOM 1924 N N . LEU A 1 256 ? 16.25 -15.812 4.445 1 97.38 256 LEU A N 1
ATOM 1925 C CA . LEU A 1 256 ? 14.906 -15.352 4.758 1 97.38 256 LEU A CA 1
ATOM 1926 C C . LEU A 1 256 ? 14.812 -14.898 6.211 1 97.38 256 LEU A C 1
ATOM 1928 O O . LEU A 1 256 ? 13.906 -14.133 6.566 1 97.38 256 LEU A O 1
ATOM 1932 N N . GLU A 1 257 ? 15.695 -15.406 6.98 1 95.56 257 GLU A N 1
ATOM 1933 C CA . GLU A 1 257 ? 15.75 -14.914 8.359 1 95.56 257 GLU A CA 1
ATOM 1934 C C . GLU A 1 257 ? 16.141 -13.438 8.398 1 95.56 257 GLU A C 1
ATOM 1936 O O . GLU A 1 257 ? 15.727 -12.711 9.305 1 95.56 257 GLU A O 1
ATOM 1941 N N . GLU A 1 258 ? 16.812 -13.055 7.391 1 95.25 258 GLU A N 1
ATOM 1942 C CA . GLU A 1 258 ? 17.344 -11.688 7.398 1 95.25 258 GLU A CA 1
ATOM 1943 C C . GLU A 1 258 ? 16.422 -10.742 6.633 1 95.25 258 GLU A C 1
ATOM 1945 O O . GLU A 1 258 ? 16.328 -9.555 6.969 1 95.25 258 GLU A O 1
ATOM 1950 N N . THR A 1 259 ? 15.836 -11.25 5.57 1 96.94 259 THR A N 1
ATOM 1951 C CA . THR A 1 259 ? 15.039 -10.352 4.746 1 96.94 259 THR A CA 1
ATOM 1952 C C . THR A 1 259 ? 14.148 -11.141 3.789 1 96.94 259 THR A C 1
ATOM 1954 O O . THR A 1 259 ? 14.547 -12.195 3.295 1 96.94 259 THR A O 1
ATOM 1957 N N . PRO A 1 260 ? 12.938 -10.594 3.484 1 98.56 260 PRO A N 1
ATOM 1958 C CA . PRO A 1 260 ? 12.273 -11.078 2.27 1 98.56 260 PRO A CA 1
ATOM 1959 C C . PRO A 1 260 ? 13.148 -10.922 1.024 1 98.56 260 PRO A C 1
ATOM 1961 O O . PRO A 1 260 ? 14 -10.031 0.97 1 98.56 260 PRO A O 1
ATOM 1964 N N . LEU A 1 261 ? 12.953 -11.789 0.044 1 98.69 261 LEU A N 1
ATOM 1965 C CA . LEU A 1 261 ? 13.812 -11.727 -1.134 1 98.69 261 LEU A CA 1
ATOM 1966 C C . LEU A 1 261 ? 13.07 -12.211 -2.375 1 98.69 261 LEU A C 1
ATOM 1968 O O . LEU A 1 261 ? 11.984 -12.789 -2.268 1 98.69 261 LEU A O 1
ATOM 1972 N N . SER A 1 262 ? 13.602 -11.891 -3.525 1 98.88 262 SER A N 1
ATOM 1973 C CA . SER A 1 262 ? 13.031 -12.297 -4.805 1 98.88 262 SER A CA 1
ATOM 1974 C C . SER A 1 262 ? 13.352 -13.758 -5.113 1 98.88 262 SER A C 1
ATOM 1976 O O . SER A 1 262 ? 14.469 -14.211 -4.887 1 98.88 262 SER A O 1
ATOM 1978 N N . VAL A 1 263 ? 12.352 -14.461 -5.648 1 98.88 263 VAL A N 1
ATOM 1979 C CA . VAL A 1 263 ? 12.555 -15.82 -6.137 1 98.88 263 VAL A CA 1
ATOM 1980 C C . VAL A 1 263 ? 11.852 -16 -7.477 1 98.88 263 VAL A C 1
ATOM 1982 O O . VAL A 1 263 ? 10.82 -15.375 -7.734 1 98.88 263 VAL A O 1
ATOM 1985 N N . CYS A 1 264 ? 12.367 -16.828 -8.266 1 98.56 264 CYS A N 1
ATOM 1986 C CA . CYS A 1 264 ? 11.688 -17.266 -9.477 1 98.56 264 CYS A CA 1
ATOM 1987 C C . CYS A 1 264 ? 11.266 -18.734 -9.375 1 98.56 264 CYS A C 1
ATOM 1989 O O . CYS A 1 264 ? 11.914 -19.516 -8.688 1 98.56 264 CYS A O 1
ATOM 1991 N N . VAL A 1 265 ? 10.164 -19.062 -10.039 1 98.62 265 VAL A N 1
ATOM 1992 C CA . VAL A 1 265 ? 9.555 -20.359 -9.828 1 98.62 265 VAL A CA 1
ATOM 1993 C C . VAL A 1 265 ? 8.938 -20.859 -11.133 1 98.62 265 VAL A C 1
ATOM 1995 O O . VAL A 1 265 ? 8.789 -20.094 -12.094 1 98.62 265 VAL A O 1
ATOM 1998 N N . ASN A 1 266 ? 8.648 -22.156 -11.156 1 98.19 266 ASN A N 1
ATOM 1999 C CA . ASN A 1 266 ? 7.711 -22.734 -12.102 1 98.19 266 ASN A CA 1
ATOM 2000 C C . ASN A 1 266 ? 6.27 -22.578 -11.633 1 98.19 266 ASN A C 1
ATOM 2002 O O . ASN A 1 266 ? 5.82 -23.297 -10.742 1 98.19 266 ASN A O 1
ATOM 2006 N N . ALA A 1 267 ? 5.57 -21.656 -12.227 1 98.12 267 ALA A N 1
ATOM 2007 C CA . ALA A 1 267 ? 4.219 -21.344 -11.773 1 98.12 267 ALA A CA 1
ATOM 2008 C C . ALA A 1 267 ? 3.176 -22.031 -12.656 1 98.12 267 ALA A C 1
ATOM 2010 O O . ALA A 1 267 ? 2.012 -21.625 -12.68 1 98.12 267 ALA A O 1
ATOM 2011 N N . GLY A 1 268 ? 3.496 -23.031 -13.336 1 96.38 268 GLY A N 1
ATOM 2012 C CA . GLY A 1 268 ? 2.613 -23.688 -14.281 1 96.38 268 GLY A CA 1
ATOM 2013 C C . GLY A 1 268 ? 1.304 -24.141 -13.656 1 96.38 268 GLY A C 1
ATOM 2014 O O . GLY A 1 268 ? 0.248 -24.047 -14.289 1 96.38 268 GLY A O 1
ATOM 2015 N N . ALA A 1 269 ? 1.348 -24.562 -12.422 1 96.75 269 ALA A N 1
ATOM 2016 C CA . ALA A 1 269 ? 0.164 -25.109 -11.766 1 96.75 269 ALA A CA 1
ATOM 2017 C C . ALA A 1 269 ? -0.572 -24.016 -10.984 1 96.75 269 ALA A C 1
ATOM 2019 O O . ALA A 1 269 ? -1.619 -24.281 -10.383 1 96.75 269 ALA A O 1
ATOM 2020 N N . TRP A 1 270 ? -0.15 -22.766 -10.977 1 98.12 270 TRP A N 1
ATOM 2021 C CA . TRP A 1 270 ? -0.589 -21.781 -9.992 1 98.12 270 TRP A CA 1
ATOM 2022 C C . TRP A 1 270 ? -1.937 -21.188 -10.383 1 98.12 270 TRP A C 1
ATOM 2024 O O . TRP A 1 270 ? -2.629 -20.594 -9.547 1 98.12 270 TRP A O 1
ATOM 2034 N N . ASN A 1 271 ? -2.312 -21.359 -11.648 1 97.25 271 ASN A N 1
ATOM 2035 C CA . ASN A 1 271 ? -3.617 -20.844 -12.055 1 97.25 271 ASN A CA 1
ATOM 2036 C C . ASN A 1 271 ? -4.746 -21.484 -11.266 1 97.25 271 ASN A C 1
ATOM 2038 O O . ASN A 1 271 ? -5.801 -20.891 -11.07 1 97.25 271 ASN A O 1
ATOM 2042 N N . ASP A 1 272 ? -4.531 -22.719 -10.812 1 98.06 272 ASP A N 1
ATOM 2043 C CA . ASP A 1 272 ? -5.594 -23.484 -10.164 1 98.06 272 ASP A CA 1
ATOM 2044 C C . ASP A 1 272 ? -5.41 -23.5 -8.648 1 98.06 272 ASP A C 1
ATOM 2046 O O . ASP A 1 272 ? -6.215 -24.094 -7.93 1 98.06 272 ASP A O 1
ATOM 2050 N N . TYR A 1 273 ? -4.391 -22.875 -8.141 1 98.31 273 TYR A N 1
ATOM 2051 C CA . TYR A 1 273 ? -4.129 -22.875 -6.707 1 98.31 273 TYR A CA 1
ATOM 2052 C C . TYR A 1 273 ? -5.172 -22.047 -5.965 1 98.31 273 TYR A C 1
ATOM 2054 O O . TYR A 1 273 ? -5.469 -20.906 -6.355 1 98.31 273 TYR A O 1
ATOM 2062 N N . THR A 1 274 ? -5.719 -22.594 -4.867 1 97 274 THR A N 1
ATOM 2063 C CA . THR A 1 274 ? -6.742 -21.875 -4.121 1 97 274 THR A CA 1
ATOM 2064 C C . THR A 1 274 ? -6.406 -21.844 -2.633 1 97 274 THR A C 1
ATOM 2066 O O . THR A 1 274 ? -7.047 -21.125 -1.862 1 97 274 THR A O 1
ATOM 2069 N N . GLY A 1 275 ? -5.441 -22.688 -2.205 1 96.38 275 GLY A N 1
ATOM 2070 C CA . GLY A 1 275 ? -5.082 -22.688 -0.796 1 96.38 275 GLY A CA 1
ATOM 2071 C C . GLY A 1 275 ? -4.445 -23.984 -0.341 1 96.38 275 GLY A C 1
ATOM 2072 O O . GLY A 1 275 ? -4.52 -24.984 -1.041 1 96.38 275 GLY A O 1
ATOM 2073 N N . GLY A 1 276 ? -3.781 -23.922 0.822 1 96.75 276 GLY A N 1
ATOM 2074 C CA . GLY A 1 276 ? -3.041 -25.062 1.318 1 96.75 276 GLY A CA 1
ATOM 2075 C C . GLY A 1 276 ? -1.59 -25.078 0.878 1 96.75 276 GLY A C 1
ATOM 2076 O O . GLY A 1 276 ? -1.137 -24.156 0.192 1 96.75 276 GLY A O 1
ATOM 2077 N N . VAL A 1 277 ? -0.93 -26.125 1.353 1 98.19 277 VAL A N 1
ATOM 2078 C CA . VAL A 1 277 ? 0.478 -26.25 0.985 1 98.19 277 VAL A CA 1
ATOM 2079 C C . VAL A 1 277 ? 0.607 -26.953 -0.363 1 98.19 277 VAL A C 1
ATOM 2081 O O . VAL A 1 277 ? 0.09 -28.047 -0.544 1 98.19 277 VAL A O 1
ATOM 2084 N N . LEU A 1 278 ? 1.144 -26.312 -1.287 1 98.19 278 LEU A N 1
ATOM 2085 C CA . LEU A 1 278 ? 1.432 -26.906 -2.592 1 98.19 278 LEU A CA 1
ATOM 2086 C C . LEU A 1 278 ? 2.658 -27.812 -2.521 1 98.19 278 LEU A C 1
ATOM 2088 O O . LEU A 1 278 ? 3.762 -27.344 -2.229 1 98.19 278 LEU A O 1
ATOM 2092 N N . MET A 1 279 ? 2.441 -29.031 -2.818 1 97.44 279 MET A N 1
ATOM 2093 C CA . MET A 1 279 ? 3.494 -30.047 -2.727 1 97.44 279 MET A CA 1
ATOM 2094 C C . MET A 1 279 ? 4.363 -30.031 -3.979 1 97.44 279 MET A C 1
ATOM 2096 O O . MET A 1 279 ? 3.895 -29.688 -5.066 1 97.44 279 MET A O 1
ATOM 2100 N N . SER A 1 280 ? 5.574 -30.516 -3.783 1 95.81 280 SER A N 1
ATOM 2101 C CA . SER A 1 280 ? 6.547 -30.531 -4.871 1 95.81 280 SER A CA 1
ATOM 2102 C C . SER A 1 280 ? 6.027 -31.344 -6.055 1 95.81 280 SER A C 1
ATOM 2104 O O . SER A 1 280 ? 6.215 -30.969 -7.211 1 95.81 280 SER A O 1
ATOM 2106 N N . ALA A 1 281 ? 5.375 -32.406 -5.793 1 95.56 281 ALA A N 1
ATOM 2107 C CA . ALA A 1 281 ? 4.871 -33.281 -6.844 1 95.56 281 ALA A CA 1
ATOM 2108 C C . ALA A 1 281 ? 3.842 -32.562 -7.715 1 95.56 281 ALA A C 1
ATOM 2110 O O . ALA A 1 281 ? 3.791 -32.781 -8.93 1 95.56 281 ALA A O 1
ATOM 2111 N N . ALA A 1 282 ? 3.102 -31.75 -7.105 1 97 282 ALA A N 1
ATOM 2112 C CA . ALA A 1 282 ? 2.041 -31.062 -7.84 1 97 282 ALA A CA 1
ATOM 2113 C C . ALA A 1 282 ? 2.592 -29.859 -8.617 1 97 282 ALA A C 1
ATOM 2115 O O . ALA A 1 282 ? 2.043 -29.484 -9.648 1 97 282 ALA A O 1
ATOM 2116 N N . CYS A 1 283 ? 3.646 -29.297 -8.156 1 94.81 283 CYS A N 1
ATOM 2117 C CA . CYS A 1 283 ? 4.262 -28.172 -8.844 1 94.81 283 CYS A CA 1
ATOM 2118 C C . CYS A 1 283 ? 4.879 -28.609 -10.172 1 94.81 283 CYS A C 1
ATOM 2120 O O . CYS A 1 283 ? 4.922 -27.828 -11.125 1 94.81 283 CYS A O 1
ATOM 2122 N N . GLY A 1 284 ? 5.336 -29.828 -10.141 1 93.06 284 GLY A N 1
ATOM 2123 C CA . GLY A 1 284 ? 5.98 -30.344 -11.336 1 93.06 284 GLY A CA 1
ATOM 2124 C C . GLY A 1 284 ? 7.488 -30.156 -11.328 1 93.06 284 GLY A C 1
ATOM 2125 O O . GLY A 1 284 ? 8.133 -30.328 -10.297 1 93.06 284 GLY A O 1
ATOM 2126 N N . SER A 1 285 ? 8.023 -29.797 -12.508 1 93.88 285 SER A N 1
ATOM 2127 C CA . SER A 1 285 ? 9.477 -29.75 -12.68 1 93.88 285 SER A CA 1
ATOM 2128 C C . SER A 1 285 ? 10.094 -28.609 -11.867 1 93.88 285 SER A C 1
ATOM 2130 O O . SER A 1 285 ? 9.531 -27.516 -11.797 1 93.88 285 SER A O 1
ATOM 2132 N N . MET A 1 286 ? 11.211 -28.891 -11.305 1 93.88 286 MET A N 1
ATOM 2133 C CA . MET A 1 286 ? 12 -27.891 -10.594 1 93.88 286 MET A CA 1
ATOM 2134 C C . MET A 1 286 ? 13.172 -27.422 -11.453 1 93.88 286 MET A C 1
ATOM 2136 O O . MET A 1 286 ? 14.023 -26.656 -10.977 1 93.88 286 MET A O 1
ATOM 2140 N N . GLY A 1 287 ? 13.219 -27.828 -12.641 1 94.25 287 GLY A N 1
ATOM 2141 C CA . GLY A 1 287 ? 14.328 -27.5 -13.523 1 94.25 287 GLY A CA 1
ATOM 2142 C C . GLY A 1 287 ? 14.422 -26.016 -13.852 1 94.25 287 GLY A C 1
ATOM 2143 O O . GLY A 1 287 ? 13.406 -25.328 -13.93 1 94.25 287 GLY A O 1
ATOM 2144 N N . ALA A 1 288 ? 15.664 -25.641 -14.078 1 94 288 ALA A N 1
ATOM 2145 C CA . ALA A 1 288 ? 15.93 -24.219 -14.352 1 94 288 ALA A CA 1
ATOM 2146 C C . ALA A 1 288 ? 15.133 -23.734 -15.562 1 94 288 ALA A C 1
ATOM 2148 O O . ALA A 1 288 ? 14.633 -22.609 -15.57 1 94 288 ALA A O 1
ATOM 2149 N N . ALA A 1 289 ? 14.938 -24.547 -16.562 1 94.12 289 ALA A N 1
ATOM 2150 C CA . ALA A 1 289 ? 14.297 -24.172 -17.828 1 94.12 289 ALA A CA 1
ATOM 2151 C C . ALA A 1 289 ? 12.789 -24.016 -17.641 1 94.12 289 ALA A C 1
ATOM 2153 O O . ALA A 1 289 ? 12.109 -23.438 -18.5 1 94.12 289 ALA A O 1
ATOM 2154 N N . ASP A 1 290 ? 12.281 -24.5 -16.562 1 96.62 290 ASP A N 1
ATOM 2155 C CA . ASP A 1 290 ? 10.836 -24.516 -16.359 1 96.62 290 ASP A CA 1
ATOM 2156 C C . ASP A 1 290 ? 10.383 -23.312 -15.531 1 96.62 290 ASP A C 1
ATOM 2158 O O . ASP A 1 290 ? 9.18 -23.078 -15.367 1 96.62 290 ASP A O 1
ATOM 2162 N N . GLN A 1 291 ? 11.32 -22.562 -14.977 1 97.38 291 GLN A N 1
ATOM 2163 C CA . GLN A 1 291 ? 10.922 -21.328 -14.289 1 97.38 291 GLN A CA 1
ATOM 2164 C C . GLN A 1 291 ? 10.305 -20.328 -15.266 1 97.38 291 GLN A C 1
ATOM 2166 O O . GLN A 1 291 ? 10.844 -20.094 -16.344 1 97.38 291 GLN A O 1
ATOM 2171 N N . ASP A 1 292 ? 9.195 -19.734 -14.883 1 98 292 ASP A N 1
ATOM 2172 C CA . ASP A 1 292 ? 8.508 -18.828 -15.805 1 98 292 ASP A CA 1
ATOM 2173 C C . ASP A 1 292 ? 7.949 -17.609 -15.062 1 98 292 ASP A C 1
ATOM 2175 O O . ASP A 1 292 ? 7.266 -16.766 -15.664 1 98 292 ASP A O 1
ATOM 2179 N N . HIS A 1 293 ? 8.203 -17.469 -13.789 1 98.56 293 HIS A N 1
ATOM 2180 C CA . HIS A 1 293 ? 7.566 -16.469 -12.93 1 98.56 293 HIS A CA 1
ATOM 2181 C C . HIS A 1 293 ? 8.492 -16.062 -11.797 1 98.56 293 HIS A C 1
ATOM 2183 O O . HIS A 1 293 ? 9.227 -16.875 -11.25 1 98.56 293 HIS A O 1
ATOM 2189 N N . CYS A 1 294 ? 8.547 -14.766 -11.516 1 98.81 294 CYS A N 1
ATOM 2190 C CA . CYS A 1 294 ? 9.297 -14.273 -10.367 1 98.81 294 CYS A CA 1
ATOM 2191 C C . CYS A 1 294 ? 8.367 -13.602 -9.359 1 98.81 294 CYS A C 1
ATOM 2193 O O . CYS A 1 294 ? 7.473 -12.844 -9.742 1 98.81 294 CYS A O 1
ATOM 2195 N N . VAL A 1 295 ? 8.594 -13.883 -8.125 1 98.81 295 VAL A N 1
ATOM 2196 C CA . VAL A 1 295 ? 7.77 -13.43 -7.008 1 98.81 295 VAL A CA 1
ATOM 2197 C C . VAL A 1 295 ? 8.648 -13.164 -5.789 1 98.81 295 VAL A C 1
ATOM 2199 O O . VAL A 1 295 ? 9.836 -12.867 -5.926 1 98.81 295 VAL A O 1
ATOM 2202 N N . MET A 1 296 ? 8.023 -13.18 -4.535 1 98.75 296 MET A N 1
ATOM 2203 C CA . MET A 1 296 ? 8.781 -12.93 -3.314 1 98.75 296 MET A CA 1
ATOM 2204 C C . MET A 1 296 ? 8.609 -14.078 -2.326 1 98.75 296 MET A C 1
ATOM 2206 O O . MET A 1 296 ? 7.5 -14.57 -2.119 1 98.75 296 MET A O 1
ATOM 2210 N N . ALA A 1 297 ? 9.711 -14.516 -1.771 1 98.88 297 ALA A N 1
ATOM 2211 C CA . ALA A 1 297 ? 9.641 -15.305 -0.545 1 98.88 297 ALA A CA 1
ATOM 2212 C C . ALA A 1 297 ? 9.727 -14.414 0.688 1 98.88 297 ALA A C 1
ATOM 2214 O O . ALA A 1 297 ? 10.625 -13.578 0.796 1 98.88 297 ALA A O 1
ATOM 2215 N N . VAL A 1 298 ? 8.797 -14.641 1.643 1 98.75 298 VAL A N 1
ATOM 2216 C CA . VAL A 1 298 ? 8.727 -13.688 2.74 1 98.75 298 VAL A CA 1
ATOM 2217 C C . VAL A 1 298 ? 8.797 -14.422 4.074 1 98.75 298 VAL A C 1
ATOM 2219 O O . VAL A 1 298 ? 8.672 -13.805 5.137 1 98.75 298 VAL A O 1
ATOM 2222 N N . GLY A 1 299 ? 8.961 -15.727 4.082 1 98.44 299 GLY A N 1
ATOM 2223 C CA . GLY A 1 299 ? 9.102 -16.469 5.32 1 98.44 299 GLY A CA 1
ATOM 2224 C C . GLY A 1 299 ? 8.977 -17.969 5.129 1 98.44 299 GLY A C 1
ATOM 2225 O O . GLY A 1 299 ? 9.055 -18.469 4.004 1 98.44 299 GLY A O 1
ATOM 2226 N N . PHE A 1 300 ? 8.898 -18.641 6.281 1 98.12 300 PHE A N 1
ATOM 2227 C CA . PHE A 1 300 ? 8.695 -20.078 6.32 1 98.12 300 PHE A CA 1
ATOM 2228 C C . PHE A 1 300 ? 8.18 -20.531 7.684 1 98.12 300 PHE A C 1
ATOM 2230 O O . PHE A 1 300 ? 8.203 -19.75 8.641 1 98.12 300 PHE A O 1
ATOM 2237 N N . ASN A 1 301 ? 7.66 -21.719 7.695 1 97.62 301 ASN A N 1
ATOM 2238 C CA . ASN A 1 301 ? 7.184 -22.344 8.922 1 97.62 301 ASN A CA 1
ATOM 2239 C C . ASN A 1 301 ? 7.516 -23.844 8.945 1 97.62 301 ASN A C 1
ATOM 2241 O O . ASN A 1 301 ? 6.879 -24.625 8.242 1 97.62 301 ASN A O 1
ATOM 2245 N N . THR A 1 302 ? 8.367 -24.25 9.836 1 96.31 302 THR A N 1
ATOM 2246 C CA . THR A 1 302 ? 8.797 -25.656 9.898 1 96.31 302 THR A CA 1
ATOM 2247 C C . THR A 1 302 ? 7.973 -26.422 10.922 1 96.31 302 THR A C 1
ATOM 2249 O O . THR A 1 302 ? 8.023 -27.656 10.961 1 96.31 302 THR A O 1
ATOM 2252 N N . THR A 1 303 ? 7.195 -25.688 11.695 1 95.06 303 THR A N 1
ATOM 2253 C CA . THR A 1 303 ? 6.461 -26.344 12.773 1 95.06 303 THR A CA 1
ATOM 2254 C C . THR A 1 303 ? 5.07 -26.766 12.305 1 95.06 303 THR A C 1
ATOM 2256 O O . THR A 1 303 ? 4.348 -27.453 13.023 1 95.06 303 THR A O 1
ATOM 2259 N N . ALA A 1 304 ? 4.738 -26.375 11.117 1 93.94 304 ALA A N 1
ATOM 2260 C CA . ALA A 1 304 ? 3.463 -26.812 10.555 1 93.94 304 ALA A CA 1
ATOM 2261 C C . ALA A 1 304 ? 3.475 -28.312 10.258 1 93.94 304 ALA A C 1
ATOM 2263 O O . ALA A 1 304 ? 4.539 -28.922 10.125 1 93.94 304 ALA A O 1
ATOM 2264 N N . PRO A 1 305 ? 2.26 -28.938 10.172 1 94.31 305 PRO A N 1
ATOM 2265 C CA . PRO A 1 305 ? 2.24 -30.359 9.797 1 94.31 305 PRO A CA 1
ATOM 2266 C C . PRO A 1 305 ? 3.035 -30.656 8.531 1 94.31 305 PRO A C 1
ATOM 2268 O O . PRO A 1 305 ? 3.74 -31.656 8.453 1 94.31 305 PRO A O 1
ATOM 2271 N N . VAL A 1 306 ? 2.83 -29.781 7.605 1 95.94 306 VAL A N 1
ATOM 2272 C CA . VAL A 1 306 ? 3.684 -29.75 6.422 1 95.94 306 VAL A CA 1
ATOM 2273 C C . VAL A 1 306 ? 4.484 -28.453 6.391 1 95.94 306 VAL A C 1
ATOM 2275 O O . VAL A 1 306 ? 3.922 -27.375 6.176 1 95.94 306 VAL A O 1
ATOM 2278 N N . PRO A 1 307 ? 5.789 -28.578 6.656 1 96.81 307 PRO A N 1
ATOM 2279 C CA . PRO A 1 307 ? 6.598 -27.359 6.598 1 96.81 307 PRO A CA 1
ATOM 2280 C C . PRO A 1 307 ? 6.488 -26.641 5.254 1 96.81 307 PRO A C 1
ATOM 2282 O O . PRO A 1 307 ? 6.453 -27.297 4.203 1 96.81 307 PRO A O 1
ATOM 2285 N N . TYR A 1 308 ? 6.465 -25.281 5.27 1 98.31 308 TYR A N 1
ATOM 2286 C CA . TYR A 1 308 ? 6.234 -24.578 4.012 1 98.31 308 TYR A CA 1
ATOM 2287 C C . TYR A 1 308 ? 6.973 -23.25 3.99 1 98.31 308 TYR A C 1
ATOM 2289 O O . TYR A 1 308 ? 7.273 -22.672 5.043 1 98.31 308 TYR A O 1
ATOM 2297 N N . TRP A 1 309 ? 7.316 -22.844 2.758 1 98.56 309 TRP A N 1
ATOM 2298 C CA . TRP A 1 309 ? 7.719 -21.469 2.457 1 98.56 309 TRP A CA 1
ATOM 2299 C C . TRP A 1 309 ? 6.504 -20.562 2.289 1 98.56 309 TRP A C 1
ATOM 2301 O O . TRP A 1 309 ? 5.473 -21 1.763 1 98.56 309 TRP A O 1
ATOM 2311 N N . ILE A 1 310 ? 6.609 -19.344 2.672 1 98.56 310 ILE A N 1
ATOM 2312 C CA . ILE A 1 310 ? 5.59 -18.328 2.406 1 98.56 310 ILE A CA 1
ATOM 2313 C C . ILE A 1 310 ? 6 -17.484 1.203 1 98.56 310 ILE A C 1
ATOM 2315 O O . ILE A 1 310 ? 6.996 -16.75 1.258 1 98.56 310 ILE A O 1
ATOM 2319 N N . VAL A 1 311 ? 5.191 -17.578 0.161 1 98.81 311 VAL A N 1
ATOM 2320 C CA . VAL A 1 311 ? 5.562 -16.922 -1.089 1 98.81 311 VAL A CA 1
ATOM 2321 C C . VAL A 1 311 ? 4.461 -15.953 -1.506 1 98.81 311 VAL A C 1
ATOM 2323 O O . VAL A 1 311 ? 3.283 -16.312 -1.546 1 98.81 311 VAL A O 1
ATOM 2326 N N . ARG A 1 312 ? 4.875 -14.742 -1.769 1 98.12 312 ARG A N 1
ATOM 2327 C CA . ARG A 1 312 ? 3.984 -13.656 -2.17 1 98.12 312 ARG A CA 1
ATOM 2328 C C . ARG A 1 312 ? 3.895 -13.555 -3.688 1 98.12 312 ARG A C 1
ATOM 2330 O O . ARG A 1 312 ? 4.91 -13.391 -4.367 1 98.12 312 ARG A O 1
ATOM 2337 N N . ASN A 1 313 ? 2.701 -13.625 -4.203 1 97.88 313 ASN A N 1
ATOM 2338 C CA . ASN A 1 313 ? 2.453 -13.453 -5.629 1 97.88 313 ASN A CA 1
ATOM 2339 C C . ASN A 1 313 ? 2.094 -12.008 -5.961 1 97.88 313 ASN A C 1
ATOM 2341 O O . ASN A 1 313 ? 2.068 -11.148 -5.078 1 97.88 313 ASN A O 1
ATOM 2345 N N . SER A 1 314 ? 1.946 -11.742 -7.273 1 97.12 314 SER A N 1
ATOM 2346 C CA . SER A 1 314 ? 1.561 -10.406 -7.723 1 97.12 314 SER A CA 1
ATOM 2347 C C . SER A 1 314 ? 0.284 -10.453 -8.555 1 97.12 314 SER A C 1
ATOM 2349 O O . SER A 1 314 ? 0.133 -9.688 -9.508 1 97.12 314 SER A O 1
ATOM 2351 N N . TRP A 1 315 ? -0.575 -11.391 -8.25 1 96.44 315 TRP A N 1
ATOM 2352 C CA . TRP A 1 315 ? -1.824 -11.594 -8.969 1 96.44 315 TRP A CA 1
ATOM 2353 C C . TRP A 1 315 ? -3.018 -11.133 -8.141 1 96.44 315 TRP A C 1
ATOM 2355 O O . TRP A 1 315 ? -4.078 -11.766 -8.164 1 96.44 315 TRP A O 1
ATOM 2365 N N . SER A 1 316 ? -2.818 -10.133 -7.332 1 93.69 316 SER A N 1
ATOM 2366 C CA . SER A 1 316 ? -3.873 -9.562 -6.496 1 93.69 316 SER A CA 1
ATOM 2367 C C . SER A 1 316 ? -4.191 -10.469 -5.312 1 93.69 316 SER A C 1
ATOM 2369 O O . SER A 1 316 ? -3.834 -11.648 -5.316 1 93.69 316 SER A O 1
ATOM 2371 N N . SER A 1 317 ? -4.895 -9.914 -4.352 1 92.88 317 SER A N 1
ATOM 2372 C CA . SER A 1 317 ? -5.281 -10.672 -3.168 1 92.88 317 SER A CA 1
ATOM 2373 C C . SER A 1 317 ? -6.449 -11.602 -3.469 1 92.88 317 SER A C 1
ATOM 2375 O O . SER A 1 317 ? -6.762 -12.492 -2.674 1 92.88 317 SER A O 1
ATOM 2377 N N . THR A 1 318 ? -7.039 -11.469 -4.633 1 91.88 318 THR A N 1
ATOM 2378 C CA . THR A 1 318 ? -8.156 -12.328 -5.008 1 91.88 318 THR A CA 1
ATOM 2379 C C . THR A 1 318 ? -7.664 -13.695 -5.473 1 91.88 318 THR A C 1
ATOM 2381 O O . THR A 1 318 ? -8.461 -14.609 -5.691 1 91.88 318 THR A O 1
ATOM 2384 N N . TRP A 1 319 ? -6.395 -13.82 -5.512 1 95.44 319 TRP A N 1
ATOM 2385 C CA . TRP A 1 319 ? -5.785 -15.078 -5.934 1 95.44 319 TRP A CA 1
ATOM 2386 C C . TRP A 1 319 ? -5.195 -15.82 -4.742 1 95.44 319 TRP A C 1
ATOM 2388 O O . TRP A 1 319 ? -4.641 -15.203 -3.828 1 95.44 319 TRP A O 1
ATOM 2398 N N . GLY A 1 320 ? -5.273 -17.125 -4.82 1 96.19 320 GLY A N 1
ATOM 2399 C CA . GLY A 1 320 ? -4.609 -17.969 -3.834 1 96.19 320 GLY A CA 1
ATOM 2400 C C . GLY A 1 320 ? -5.066 -17.688 -2.412 1 96.19 320 GLY A C 1
ATOM 2401 O O . GLY A 1 320 ? -6.266 -17.578 -2.152 1 96.19 320 GLY A O 1
ATOM 2402 N N . GLU A 1 321 ? -4.113 -17.75 -1.581 1 94.62 321 GLU A N 1
ATOM 2403 C CA . GLU A 1 321 ? -4.383 -17.406 -0.188 1 94.62 321 GLU A CA 1
ATOM 2404 C C . GLU A 1 321 ? -4.117 -15.922 0.074 1 94.62 321 GLU A C 1
ATOM 2406 O O . GLU A 1 321 ? -3.066 -15.555 0.599 1 94.62 321 GLU A O 1
ATOM 2411 N N . GLN A 1 322 ? -5.074 -15.125 -0.366 1 91.69 322 GLN A N 1
ATOM 2412 C CA . GLN A 1 322 ? -4.965 -13.68 -0.22 1 91.69 322 GLN A CA 1
ATOM 2413 C C . GLN A 1 322 ? -3.703 -13.148 -0.901 1 91.69 322 GLN A C 1
ATOM 2415 O O . GLN A 1 322 ? -2.955 -12.367 -0.312 1 91.69 322 GLN A O 1
ATOM 2420 N N . GLY A 1 323 ? -3.396 -13.727 -2.008 1 96.06 323 GLY A N 1
ATOM 2421 C CA . GLY A 1 323 ? -2.264 -13.273 -2.797 1 96.06 323 GLY A CA 1
ATOM 2422 C C . GLY A 1 323 ? -0.998 -14.07 -2.543 1 96.06 323 GLY A C 1
ATOM 2423 O O . GLY A 1 323 ? 0.031 -13.828 -3.178 1 96.06 323 GLY A O 1
ATOM 2424 N N . TYR A 1 324 ? -1.092 -15.102 -1.649 1 97.56 324 TYR A N 1
ATOM 2425 C CA . TYR A 1 324 ? 0.078 -15.891 -1.283 1 97.56 324 TYR A CA 1
ATOM 2426 C C . TYR A 1 324 ? -0.11 -17.359 -1.666 1 97.56 324 TYR A C 1
ATOM 2428 O O . TYR A 1 324 ? -1.234 -17.797 -1.912 1 97.56 324 TYR A O 1
ATOM 2436 N N . VAL A 1 325 ? 1.025 -18.047 -1.702 1 98.44 325 VAL A N 1
ATOM 2437 C CA . VAL A 1 325 ? 1.071 -19.5 -1.868 1 98.44 325 VAL A CA 1
ATOM 2438 C C . VAL A 1 325 ? 2.07 -20.094 -0.883 1 98.44 325 VAL A C 1
ATOM 2440 O O . VAL A 1 325 ? 3.127 -19.516 -0.625 1 98.44 325 VAL A O 1
ATOM 2443 N N . TYR A 1 326 ? 1.703 -21.172 -0.365 1 98.5 326 TYR A N 1
ATOM 2444 C CA . TYR A 1 326 ? 2.59 -21.938 0.508 1 98.5 326 TYR A CA 1
ATOM 2445 C C . TYR A 1 326 ? 3.203 -23.125 -0.235 1 98.5 326 TYR A C 1
ATOM 2447 O O . TYR A 1 326 ? 2.484 -23.969 -0.781 1 98.5 326 TYR A O 1
ATOM 2455 N N . LEU A 1 327 ? 4.48 -23.141 -0.253 1 98.5 327 LEU A N 1
ATOM 2456 C CA . LEU A 1 327 ? 5.188 -24.203 -0.961 1 98.5 327 LEU A CA 1
ATOM 2457 C C . LEU A 1 327 ? 5.863 -25.156 0.019 1 98.5 327 LEU A C 1
ATOM 2459 O O . LEU A 1 327 ? 6.52 -24.719 0.968 1 98.5 327 LEU A O 1
ATOM 2463 N N . GLU A 1 328 ? 5.77 -26.344 -0.247 1 97.69 328 GLU A N 1
ATOM 2464 C CA . GLU A 1 328 ? 6.375 -27.359 0.609 1 97.69 328 GLU A CA 1
ATOM 2465 C C . GLU A 1 328 ? 7.883 -27.141 0.727 1 97.69 328 GLU A C 1
ATOM 2467 O O . GLU A 1 328 ? 8.555 -26.875 -0.27 1 97.69 328 GLU A O 1
ATOM 2472 N N . MET A 1 329 ? 8.32 -27.188 2.002 1 96.5 329 MET A N 1
ATOM 2473 C CA . MET A 1 329 ? 9.758 -27.172 2.229 1 96.5 329 MET A CA 1
ATOM 2474 C C . MET A 1 329 ? 10.367 -28.562 2.02 1 96.5 329 MET A C 1
ATOM 2476 O O . MET A 1 329 ? 10.805 -29.203 2.977 1 96.5 329 MET A O 1
ATOM 2480 N N . ALA A 1 330 ? 10.305 -28.781 0.691 1 88.56 330 ALA A N 1
ATOM 2481 C CA . ALA A 1 330 ? 10.875 -30.047 0.253 1 88.56 330 ALA A CA 1
ATOM 2482 C C . ALA A 1 330 ? 11.484 -29.938 -1.142 1 88.56 330 ALA A C 1
ATOM 2484 O O . ALA A 1 330 ? 11.047 -29.109 -1.945 1 88.56 330 ALA A O 1
ATOM 2485 N N . GLU A 1 331 ? 12.586 -30.812 -1.606 1 86.88 331 GLU A N 1
ATOM 2486 C CA . GLU A 1 331 ? 13.242 -31.031 -2.895 1 86.88 331 GLU A CA 1
ATOM 2487 C C . GLU A 1 331 ? 13.234 -29.75 -3.732 1 86.88 331 GLU A C 1
ATOM 2489 O O . GLU A 1 331 ? 12.852 -29.781 -4.902 1 86.88 331 GLU A O 1
ATOM 2494 N N . ASN A 1 332 ? 13.227 -28.453 -3.305 1 97.31 332 ASN A N 1
ATOM 2495 C CA . ASN A 1 332 ? 13.25 -27.203 -4.059 1 97.31 332 ASN A CA 1
ATOM 2496 C C . ASN A 1 332 ? 11.945 -26.984 -4.82 1 97.31 332 ASN A C 1
ATOM 2498 O O . ASN A 1 332 ? 11.961 -26.734 -6.027 1 97.31 332 ASN A O 1
ATOM 2502 N N . THR A 1 333 ? 10.867 -27.125 -4.094 1 97.5 333 THR A N 1
ATOM 2503 C CA . THR A 1 333 ? 9.516 -27.062 -4.641 1 97.5 333 THR A CA 1
ATOM 2504 C C . THR A 1 333 ? 9.367 -25.891 -5.594 1 97.5 333 THR A C 1
ATOM 2506 O O . THR A 1 333 ? 9.688 -24.75 -5.238 1 97.5 333 THR A O 1
ATOM 2509 N N . CYS A 1 334 ? 8.961 -26.156 -6.848 1 97.69 334 CYS A N 1
ATOM 2510 C CA . CYS A 1 334 ? 8.719 -25.203 -7.93 1 97.69 334 CYS A CA 1
ATOM 2511 C C . CYS A 1 334 ? 10.016 -24.531 -8.359 1 97.69 334 CYS A C 1
ATOM 2513 O O . CYS A 1 334 ? 9.984 -23.547 -9.102 1 97.69 334 CYS A O 1
ATOM 2515 N N . GLY A 1 335 ? 11.18 -24.953 -7.848 1 97.94 335 GLY A N 1
ATOM 2516 C CA . GLY A 1 335 ? 12.461 -24.375 -8.234 1 97.94 335 GLY A CA 1
ATOM 2517 C C . GLY A 1 335 ? 12.758 -23.062 -7.535 1 97.94 335 GLY A C 1
ATOM 2518 O O . GLY A 1 335 ? 13.531 -22.25 -8.047 1 97.94 335 GLY A O 1
ATOM 2519 N N . LEU A 1 336 ? 12.195 -22.797 -6.387 1 97.38 336 LEU A N 1
ATOM 2520 C CA . LEU A 1 336 ? 12.195 -21.469 -5.805 1 97.38 336 LEU A CA 1
ATOM 2521 C C . LEU A 1 336 ? 13.609 -21.047 -5.391 1 97.38 336 LEU A C 1
ATOM 2523 O O . LEU A 1 336 ? 13.898 -19.859 -5.273 1 97.38 336 LEU A O 1
ATOM 2527 N N . ALA A 1 337 ? 14.531 -22.031 -5.223 1 97.94 337 ALA A N 1
ATOM 2528 C CA . ALA A 1 337 ? 15.875 -21.688 -4.762 1 97.94 337 ALA A CA 1
ATOM 2529 C C . ALA A 1 337 ? 16.812 -21.469 -5.938 1 97.94 337 ALA A C 1
ATOM 2531 O O . ALA A 1 337 ? 17.984 -21.109 -5.746 1 97.94 337 ALA A O 1
ATOM 2532 N N . ASP A 1 338 ? 16.359 -21.672 -7.156 1 97.56 338 ASP A N 1
ATOM 2533 C CA . ASP A 1 338 ? 17.219 -21.641 -8.344 1 97.56 338 ASP A CA 1
ATOM 2534 C C . ASP A 1 338 ? 17.672 -20.219 -8.648 1 97.56 338 ASP A C 1
ATOM 2536 O O . ASP A 1 338 ? 18.734 -20.016 -9.242 1 97.56 338 ASP A O 1
ATOM 2540 N N . ASP A 1 339 ? 16.859 -19.297 -8.383 1 97.81 339 ASP A N 1
ATOM 2541 C CA . ASP A 1 339 ? 17.078 -17.891 -8.648 1 97.81 339 ASP A CA 1
ATOM 2542 C C . ASP A 1 339 ? 16.5 -17.031 -7.52 1 97.81 339 ASP A C 1
ATOM 2544 O O . ASP A 1 339 ? 15.398 -16.469 -7.652 1 97.81 339 ASP A O 1
ATOM 2548 N N . ALA A 1 340 ? 17.25 -16.953 -6.43 1 98.56 340 ALA A N 1
ATOM 2549 C CA . ALA A 1 340 ? 16.906 -16.188 -5.234 1 98.56 340 ALA A CA 1
ATOM 2550 C C . ALA A 1 340 ? 17.844 -14.992 -5.055 1 98.56 340 ALA A C 1
ATOM 2552 O O . ALA A 1 340 ? 19.031 -15.164 -4.777 1 98.56 340 ALA A O 1
ATOM 2553 N N . THR A 1 341 ? 17.281 -13.789 -5.199 1 98.81 341 THR A N 1
ATOM 2554 C CA . THR A 1 341 ? 18.141 -12.625 -5.25 1 98.81 341 THR A CA 1
ATOM 2555 C C . THR A 1 341 ? 17.766 -11.617 -4.172 1 98.81 341 THR A C 1
ATOM 2557 O O . THR A 1 341 ? 16.594 -11.539 -3.773 1 98.81 341 THR A O 1
ATOM 2560 N N . ILE A 1 342 ? 18.75 -10.859 -3.705 1 98.69 342 ILE A N 1
ATOM 2561 C CA . ILE A 1 342 ? 18.625 -9.797 -2.717 1 98.69 342 ILE A CA 1
ATOM 2562 C C . ILE A 1 342 ? 19.281 -8.516 -3.238 1 98.69 342 ILE A C 1
ATOM 2564 O O . ILE A 1 342 ? 20.5 -8.43 -3.307 1 98.69 342 ILE A O 1
ATOM 2568 N N . PRO A 1 343 ? 18.516 -7.535 -3.609 1 98.75 343 PRO A N 1
ATOM 2569 C CA . PRO A 1 343 ? 19.125 -6.27 -4.02 1 98.75 343 PRO A CA 1
ATOM 2570 C C . PRO A 1 343 ? 19.797 -5.539 -2.859 1 98.75 343 PRO A C 1
ATOM 2572 O O . PRO A 1 343 ? 19.438 -5.746 -1.698 1 98.75 343 PRO A O 1
ATOM 2575 N N . THR A 1 344 ? 20.734 -4.699 -3.18 1 97.94 344 THR A N 1
ATOM 2576 C CA . THR A 1 344 ? 21.406 -3.85 -2.201 1 97.94 344 THR A CA 1
ATOM 2577 C C . THR A 1 344 ? 20.938 -2.404 -2.318 1 97.94 344 THR A C 1
ATOM 2579 O O . THR A 1 344 ? 21.047 -1.792 -3.381 1 97.94 344 THR A O 1
ATOM 2582 N N . VAL A 1 345 ? 20.391 -1.891 -1.228 1 98.12 345 VAL A N 1
ATOM 2583 C CA . VAL A 1 345 ? 19.891 -0.521 -1.186 1 98.12 345 VAL A CA 1
ATOM 2584 C C . VAL A 1 345 ? 20.828 0.348 -0.351 1 98.12 345 VAL A C 1
ATOM 2586 O O . VAL A 1 345 ? 21.234 -0.043 0.745 1 98.12 345 VAL A O 1
ATOM 2589 N N . LYS A 1 346 ? 21.094 1.5 -0.88 1 95.94 346 LYS A N 1
ATOM 2590 C CA . LYS A 1 346 ? 21.953 2.449 -0.179 1 95.94 346 LYS A CA 1
ATOM 2591 C C . LYS A 1 346 ? 21.141 3.389 0.699 1 95.94 346 LYS A C 1
ATOM 2593 O O . LYS A 1 346 ? 20.172 4.004 0.231 1 95.94 346 LYS A O 1
ATOM 2598 N N . VAL A 1 347 ? 21.516 3.404 1.917 1 93.88 347 VAL A N 1
ATOM 2599 C CA . VAL A 1 347 ? 20.891 4.344 2.844 1 93.88 347 VAL A CA 1
ATOM 2600 C C . VAL A 1 347 ? 21.969 5.129 3.586 1 93.88 347 VAL A C 1
ATOM 2602 O O . VAL A 1 347 ? 23.031 4.586 3.912 1 93.88 347 VAL A O 1
ATOM 2605 N N . ASP A 1 348 ? 21.781 6.406 3.729 1 87.75 348 ASP A N 1
ATOM 2606 C CA . ASP A 1 348 ? 22.688 7.27 4.477 1 87.75 348 ASP A CA 1
ATOM 2607 C C . ASP A 1 348 ? 22.172 7.512 5.891 1 87.75 348 ASP A C 1
ATOM 2609 O O . ASP A 1 348 ? 21.234 8.289 6.094 1 87.75 348 ASP A O 1
ATOM 2613 N N . LEU A 1 349 ? 22.812 6.855 6.789 1 91 349 LEU A N 1
ATOM 2614 C CA . LEU A 1 349 ? 22.406 6.98 8.188 1 91 349 LEU A CA 1
ATOM 2615 C C . LEU A 1 349 ? 23.547 7.539 9.031 1 91 349 LEU A C 1
ATOM 2617 O O . LEU A 1 349 ? 24.703 7.168 8.844 1 91 349 LEU A O 1
ATOM 2621 N N . SER A 1 350 ? 23.25 8.453 9.891 1 90 350 SER A N 1
ATOM 2622 C CA . SER A 1 350 ? 24.188 8.82 10.938 1 90 350 SER A CA 1
ATOM 2623 C C . SER A 1 350 ? 24.406 7.672 11.922 1 90 350 SER A C 1
ATOM 2625 O O . SER A 1 350 ? 23.641 6.699 11.922 1 90 350 SER A O 1
ATOM 2627 N N . ASP A 1 351 ? 25.406 7.824 12.719 1 92.19 351 ASP A N 1
ATOM 2628 C CA . ASP A 1 351 ? 25.672 6.801 13.719 1 92.19 351 ASP A CA 1
ATOM 2629 C C . ASP A 1 351 ? 24.484 6.633 14.664 1 92.19 351 ASP A C 1
ATOM 2631 O O . ASP A 1 351 ? 24.109 5.508 15.008 1 92.19 351 ASP A O 1
ATOM 2635 N N . GLN A 1 352 ? 24.031 7.727 15 1 91.12 352 GLN A N 1
ATOM 2636 C CA . GLN A 1 352 ? 22.891 7.699 15.906 1 91.12 352 GLN A CA 1
ATOM 2637 C C . GLN A 1 352 ? 21.688 7.039 15.25 1 91.12 352 GLN A C 1
ATOM 2639 O O . GLN A 1 352 ? 20.969 6.25 15.883 1 91.12 352 GLN A O 1
ATOM 2644 N N . GLU A 1 353 ? 21.453 7.332 14.023 1 90.56 353 GLU A N 1
ATOM 2645 C CA . GLU A 1 353 ? 20.344 6.727 13.281 1 90.56 353 GLU A CA 1
ATOM 2646 C C . GLU A 1 353 ? 20.547 5.223 13.109 1 90.56 353 GLU A C 1
ATOM 2648 O O . GLU A 1 353 ? 19.594 4.449 13.18 1 90.56 353 GLU A O 1
ATOM 2653 N N . ALA A 1 354 ? 21.797 4.863 12.922 1 93.5 354 ALA A N 1
ATOM 2654 C CA . ALA A 1 354 ? 22.109 3.453 12.719 1 93.5 354 ALA A CA 1
ATOM 2655 C C . ALA A 1 354 ? 21.766 2.631 13.953 1 93.5 354 ALA A C 1
ATOM 2657 O O . ALA A 1 354 ? 21.297 1.495 13.844 1 93.5 354 ALA A O 1
ATOM 2658 N N . VAL A 1 355 ? 22.016 3.24 15.062 1 94.31 355 VAL A N 1
ATOM 2659 C CA . VAL A 1 355 ? 21.703 2.551 16.312 1 94.31 355 VAL A CA 1
ATOM 2660 C C . VAL A 1 355 ? 20.188 2.379 16.438 1 94.31 355 VAL A C 1
ATOM 2662 O O . VAL A 1 355 ? 19.719 1.299 16.797 1 94.31 355 VAL A O 1
ATOM 2665 N N . LYS A 1 356 ? 19.484 3.424 16.156 1 91.56 356 LYS A N 1
ATOM 2666 C CA . LYS A 1 356 ? 18.016 3.357 16.203 1 91.56 356 LYS A CA 1
ATOM 2667 C C . LYS A 1 356 ? 17.484 2.34 15.211 1 91.56 356 LYS A C 1
ATOM 2669 O O . LYS A 1 356 ? 16.562 1.584 15.523 1 91.56 356 LYS A O 1
ATOM 2674 N N . VAL A 1 357 ? 18.047 2.324 14.086 1 94.56 357 VAL A N 1
ATOM 2675 C CA . VAL A 1 357 ? 17.625 1.409 13.023 1 94.56 357 VAL A CA 1
ATOM 2676 C C . VAL A 1 357 ? 17.859 -0.034 13.469 1 94.56 357 VAL A C 1
ATOM 2678 O O . VAL A 1 357 ? 17.016 -0.9 13.258 1 94.56 357 VAL A O 1
ATOM 2681 N N . ALA A 1 358 ? 19.016 -0.287 14.078 1 94.69 358 ALA A N 1
ATOM 2682 C CA . ALA A 1 358 ? 19.312 -1.638 14.547 1 94.69 358 ALA A CA 1
ATOM 2683 C C . ALA A 1 358 ? 18.297 -2.111 15.57 1 94.69 358 ALA A C 1
ATOM 2685 O O . ALA A 1 358 ? 17.859 -3.266 15.539 1 94.69 358 ALA A O 1
ATOM 2686 N N . THR A 1 359 ? 17.938 -1.221 16.375 1 94.62 359 THR A N 1
ATOM 2687 C CA . THR A 1 359 ? 16.953 -1.541 17.406 1 94.62 359 THR A CA 1
ATOM 2688 C C . THR A 1 359 ? 15.602 -1.861 16.766 1 94.62 359 THR A C 1
ATOM 2690 O O . THR A 1 359 ? 14.945 -2.836 17.141 1 94.62 359 THR A O 1
ATOM 2693 N N . ARG A 1 360 ? 15.219 -1.112 15.82 1 93.12 360 ARG A N 1
ATOM 2694 C CA . ARG A 1 360 ? 13.938 -1.305 15.148 1 93.12 360 ARG A CA 1
ATOM 2695 C C . ARG A 1 360 ? 13.93 -2.59 14.328 1 93.12 360 ARG A C 1
ATOM 2697 O O . ARG A 1 360 ? 12.922 -3.293 14.273 1 93.12 360 ARG A O 1
ATOM 2704 N N . LYS A 1 361 ? 15.008 -2.852 13.75 1 94 361 LYS A N 1
ATOM 2705 C CA . LYS A 1 361 ? 15.125 -4.082 12.977 1 94 361 LYS A CA 1
ATOM 2706 C C . LYS A 1 361 ? 14.992 -5.309 13.875 1 94 361 LYS A C 1
ATOM 2708 O O . LYS A 1 361 ? 14.359 -6.297 13.492 1 94 361 LYS A O 1
ATOM 2713 N N . GLU A 1 362 ? 15.594 -5.223 15 1 93.75 362 GLU A N 1
ATOM 2714 C CA . GLU A 1 362 ? 15.469 -6.32 15.953 1 93.75 362 GLU A CA 1
ATOM 2715 C C . GLU A 1 362 ? 14.023 -6.508 16.391 1 93.75 362 GLU A C 1
ATOM 2717 O O . GLU A 1 362 ? 13.547 -7.637 16.531 1 93.75 362 GLU A O 1
ATOM 2722 N N . ALA A 1 363 ? 13.375 -5.41 16.547 1 90.12 363 ALA A N 1
ATOM 2723 C CA . ALA A 1 363 ? 11.961 -5.492 16.906 1 90.12 363 ALA A CA 1
ATOM 2724 C C . ALA A 1 363 ? 11.148 -6.141 15.789 1 90.12 363 ALA A C 1
ATOM 2726 O O . ALA A 1 363 ? 10.234 -6.93 16.062 1 90.12 363 ALA A O 1
ATOM 2727 N N . MET A 1 364 ? 11.438 -5.84 14.586 1 92.69 364 MET A N 1
ATOM 2728 C CA . MET A 1 364 ? 10.773 -6.465 13.445 1 92.69 364 MET A CA 1
ATOM 2729 C C . MET A 1 364 ? 11.039 -7.965 13.414 1 92.69 364 MET A C 1
ATOM 2731 O O . MET A 1 364 ? 10.125 -8.758 13.18 1 92.69 364 MET A O 1
ATOM 2735 N N . TYR A 1 365 ? 12.258 -8.328 13.688 1 94.06 365 TYR A N 1
ATOM 2736 C CA . TYR A 1 365 ? 12.617 -9.742 13.727 1 94.06 365 TYR A CA 1
ATOM 2737 C C . TYR A 1 365 ? 11.797 -10.484 14.781 1 94.06 365 TYR A C 1
ATOM 2739 O O . TYR A 1 365 ? 11.289 -11.578 14.523 1 94.06 365 TYR A O 1
ATOM 2747 N N . GLN A 1 366 ? 11.656 -9.852 15.898 1 92.12 366 GLN A N 1
ATOM 2748 C CA . GLN A 1 366 ? 10.898 -10.484 16.969 1 92.12 366 GLN A CA 1
ATOM 2749 C C . GLN A 1 366 ? 9.43 -10.656 16.594 1 92.12 366 GLN A C 1
ATOM 2751 O O . GLN A 1 366 ? 8.836 -11.703 16.844 1 92.12 366 GLN A O 1
ATOM 2756 N N . ARG A 1 367 ? 8.898 -9.664 15.953 1 88.94 367 ARG A N 1
ATOM 2757 C CA . ARG A 1 367 ? 7.516 -9.781 15.5 1 88.94 367 ARG A CA 1
ATOM 2758 C C . ARG A 1 367 ? 7.379 -10.852 14.43 1 88.94 367 ARG A C 1
ATOM 2760 O O . ARG A 1 367 ? 6.414 -11.625 14.438 1 88.94 367 ARG A O 1
ATOM 2767 N N . ALA A 1 368 ? 8.312 -10.922 13.578 1 93.44 368 ALA A N 1
ATOM 2768 C CA . ALA A 1 368 ? 8.266 -11.867 12.469 1 93.44 368 ALA A CA 1
ATOM 2769 C C . ALA A 1 368 ? 8.391 -13.305 12.961 1 93.44 368 ALA A C 1
ATOM 2771 O O . ALA A 1 368 ? 7.883 -14.234 12.328 1 93.44 368 ALA A O 1
ATOM 2772 N N . THR A 1 369 ? 9.039 -13.516 14.078 1 93.44 369 THR A N 1
ATOM 2773 C CA . THR A 1 369 ? 9.312 -14.875 14.539 1 93.44 369 THR A CA 1
ATOM 2774 C C . THR A 1 369 ? 8.344 -15.273 15.648 1 93.44 369 THR A C 1
ATOM 2776 O O . THR A 1 369 ? 8.164 -16.469 15.93 1 93.44 369 THR A O 1
ATOM 2779 N N . GLN A 1 370 ? 7.754 -14.266 16.422 1 76.94 370 GLN A N 1
ATOM 2780 C CA . GLN A 1 370 ? 6.855 -14.586 17.531 1 76.94 370 GLN A CA 1
ATOM 2781 C C . GLN A 1 370 ? 5.402 -14.594 17.062 1 76.94 370 GLN A C 1
ATOM 2783 O O . GLN A 1 370 ? 4.586 -15.367 17.578 1 76.94 370 GLN A O 1
ATOM 2788 N N . GLY A 1 371 ? 4.957 -13.594 16.266 1 60.25 371 GLY A N 1
ATOM 2789 C CA . GLY A 1 371 ? 3.57 -13.523 15.836 1 60.25 371 GLY A CA 1
ATOM 2790 C C . GLY A 1 371 ? 3.125 -14.734 15.039 1 60.25 371 GLY A C 1
ATOM 2791 O O . GLY A 1 371 ? 1.931 -15.031 14.961 1 60.25 371 GLY A O 1
ATOM 2792 N N . SER A 1 372 ? 4.035 -15.336 14.359 1 47.88 372 SER A N 1
ATOM 2793 C CA . SER A 1 372 ? 3.754 -16.531 13.562 1 47.88 372 SER A CA 1
ATOM 2794 C C . SER A 1 372 ? 3.27 -17.672 14.438 1 47.88 372 SER A C 1
ATOM 2796 O O . SER A 1 372 ? 2.477 -18.516 14 1 47.88 372 SER A O 1
ATOM 2798 N N . SER A 1 373 ? 3.633 -17.672 15.648 1 42.19 373 SER A N 1
ATOM 2799 C CA . SER A 1 373 ? 3.258 -18.75 16.547 1 42.19 373 SER A CA 1
ATOM 2800 C C . SER A 1 373 ? 1.773 -18.688 16.891 1 42.19 373 SER A C 1
ATOM 2802 O O . SER A 1 373 ? 1.146 -19.719 17.141 1 42.19 373 SER A O 1
ATOM 2804 N N . THR A 1 374 ? 1.229 -17.484 16.922 1 39.03 374 THR A N 1
ATOM 2805 C CA . THR A 1 374 ? -0.168 -17.422 17.328 1 39.03 374 THR A CA 1
ATOM 2806 C C . THR A 1 374 ? -1.094 -17.703 16.156 1 39.03 374 THR A C 1
ATOM 2808 O O . THR A 1 374 ? -2.264 -18.047 16.344 1 39.03 374 THR A O 1
ATOM 2811 N N . GLN A 1 375 ? -0.709 -17.359 14.969 1 39.91 375 GLN A N 1
ATOM 2812 C CA . GLN A 1 375 ? -1.576 -17.594 13.82 1 39.91 375 GLN A CA 1
ATOM 2813 C C . GLN A 1 375 ? -1.652 -19.078 13.477 1 39.91 375 GLN A C 1
ATOM 2815 O O . GLN A 1 375 ? -2.596 -19.516 12.812 1 39.91 375 GLN A O 1
ATOM 2820 N N . GLY A 1 376 ? -0.698 -19.875 13.734 1 35.56 376 GLY A N 1
ATOM 2821 C CA . GLY A 1 376 ? -0.657 -21.281 13.398 1 35.56 376 GLY A CA 1
ATOM 2822 C C . GLY A 1 376 ? -1.8 -22.078 14 1 35.56 376 GLY A C 1
ATOM 2823 O O . GLY A 1 376 ? -2.117 -23.172 13.539 1 35.56 376 GLY A O 1
ATOM 2824 N N . SER A 1 377 ? -2.18 -21.766 15.188 1 32.06 377 SER A N 1
ATOM 2825 C CA . SER A 1 377 ? -3.146 -22.703 15.75 1 32.06 377 SER A CA 1
ATOM 2826 C C . SER A 1 377 ? -4.508 -22.562 15.078 1 32.06 377 SER A C 1
ATOM 2828 O O . SER A 1 377 ? -5.305 -23.5 15.078 1 32.06 377 SER A O 1
ATOM 2830 N N . SER A 1 378 ? -4.871 -21.375 14.656 1 31.8 378 SER A N 1
ATOM 2831 C CA . SER A 1 378 ? -6.277 -21.281 14.273 1 31.8 378 SER A CA 1
ATOM 2832 C C . SER A 1 378 ? -6.488 -21.734 12.828 1 31.8 378 SER A C 1
ATOM 2834 O O . SER A 1 378 ? -7.625 -21.859 12.375 1 31.8 378 SER A O 1
ATOM 2836 N N . ASN A 1 379 ? -5.504 -21.594 12.031 1 30.06 379 ASN A N 1
ATOM 2837 C CA . ASN A 1 379 ? -5.812 -22.031 10.68 1 30.06 379 ASN A CA 1
ATOM 2838 C C . ASN A 1 379 ? -5.793 -23.562 10.57 1 30.06 379 ASN A C 1
ATOM 2840 O O . ASN A 1 379 ? -4.906 -24.125 9.93 1 30.06 379 ASN A O 1
ATOM 2844 N N . SER A 1 380 ? -5.926 -24.297 11.562 1 25.28 380 SER A N 1
ATOM 2845 C CA . SER A 1 380 ? -6.363 -25.641 11.164 1 25.28 380 SER A CA 1
ATOM 2846 C C . SER A 1 380 ? -7.523 -25.562 10.172 1 25.28 380 SER A C 1
ATOM 2848 O O . SER A 1 380 ? -8.609 -25.094 10.516 1 25.28 380 SER A O 1
ATOM 2850 N N . ILE A 1 381 ? -7.234 -25.375 9.016 1 24.91 381 ILE A N 1
ATOM 2851 C CA . ILE A 1 381 ? -8.18 -25.688 7.949 1 24.91 381 ILE A CA 1
ATOM 2852 C C . ILE A 1 381 ? -8.883 -27.016 8.266 1 24.91 381 ILE A C 1
ATOM 2854 O O . ILE A 1 381 ? -8.242 -28.062 8.328 1 24.91 381 ILE A O 1
ATOM 2858 N N . VAL A 1 382 ? -9.859 -26.984 9.125 1 21.64 382 VAL A N 1
ATOM 2859 C CA . VAL A 1 382 ? -10.797 -28.078 8.953 1 21.64 382 VAL A CA 1
ATOM 2860 C C . VAL A 1 382 ? -11.047 -28.328 7.465 1 21.64 382 VAL A C 1
ATOM 2862 O O . VAL A 1 382 ? -11.586 -27.453 6.773 1 21.64 382 VAL A O 1
ATOM 2865 N N . VAL A 1 383 ? -10.102 -28.859 6.797 1 19.86 383 VAL A N 1
ATOM 2866 C CA . VAL A 1 383 ? -10.523 -29.594 5.609 1 19.86 383 VAL A CA 1
ATOM 2867 C C . VAL A 1 383 ? -11.719 -30.484 5.945 1 19.86 383 VAL A C 1
ATOM 2869 O O . VAL A 1 383 ? -11.742 -31.125 6.992 1 19.86 383 VAL A O 1
ATOM 2872 N N . MET B 1 1 ? 10.117 31.859 -17.844 1 30.22 1 MET B N 1
ATOM 2873 C CA . MET B 1 1 ? 11.258 32.438 -18.547 1 30.22 1 MET B CA 1
ATOM 2874 C C . MET B 1 1 ? 12.258 33.031 -17.562 1 30.22 1 MET B C 1
ATOM 2876 O O . MET B 1 1 ? 12 33.062 -16.359 1 30.22 1 MET B O 1
ATOM 2880 N N . PHE B 1 2 ? 12.688 34.281 -17.891 1 37.44 2 PHE B N 1
ATOM 2881 C CA . PHE B 1 2 ? 13.906 35.062 -18 1 37.44 2 PHE B CA 1
ATOM 2882 C C . PHE B 1 2 ? 14.156 35.844 -16.703 1 37.44 2 PHE B C 1
ATOM 2884 O O . PHE B 1 2 ? 14.828 36.875 -16.719 1 37.44 2 PHE B O 1
ATOM 2891 N N . ARG B 1 3 ? 13.508 35.5 -15.484 1 43.31 3 ARG B N 1
ATOM 2892 C CA . ARG B 1 3 ? 13.633 36.719 -14.719 1 43.31 3 ARG B CA 1
ATOM 2893 C C . ARG B 1 3 ? 15.078 36.969 -14.32 1 43.31 3 ARG B C 1
ATOM 2895 O O . ARG B 1 3 ? 15.344 37.656 -13.32 1 43.31 3 ARG B O 1
ATOM 2902 N N . CYS B 1 4 ? 16.031 36 -14.836 1 50.34 4 CYS B N 1
ATOM 2903 C CA . CYS B 1 4 ? 17.312 36.219 -14.195 1 50.34 4 CYS B CA 1
ATOM 2904 C C . CYS B 1 4 ? 17.891 37.594 -14.609 1 50.34 4 CYS B C 1
ATOM 2906 O O . CYS B 1 4 ? 19.078 37.844 -14.406 1 50.34 4 CYS B O 1
ATOM 2908 N N . ALA B 1 5 ? 17.188 38.438 -15.414 1 41.84 5 ALA B N 1
ATOM 2909 C CA . ALA B 1 5 ? 18 39.5 -16.047 1 41.84 5 ALA B CA 1
ATOM 2910 C C . ALA B 1 5 ? 18.578 40.438 -15 1 41.84 5 ALA B C 1
ATOM 2912 O O . ALA B 1 5 ? 19.297 41.375 -15.344 1 41.84 5 ALA B O 1
ATOM 2913 N N . VAL B 1 6 ? 18.125 40.594 -13.766 1 42.22 6 VAL B N 1
ATOM 2914 C CA . VAL B 1 6 ? 18.406 41.969 -13.375 1 42.22 6 VAL B CA 1
ATOM 2915 C C . VAL B 1 6 ? 19.875 42.125 -12.969 1 42.22 6 VAL B C 1
ATOM 2917 O O . VAL B 1 6 ? 20.359 41.344 -12.125 1 42.22 6 VAL B O 1
ATOM 2920 N N . LEU B 1 7 ? 20.812 42.688 -13.867 1 42.75 7 LEU B N 1
ATOM 2921 C CA . LEU B 1 7 ? 22.203 43.062 -13.742 1 42.75 7 LEU B CA 1
ATOM 2922 C C . LEU B 1 7 ? 22.406 44.031 -12.57 1 42.75 7 LEU B C 1
ATOM 2924 O O . LEU B 1 7 ? 22.484 45.25 -12.766 1 42.75 7 LEU B O 1
ATOM 2928 N N . SER B 1 8 ? 21.562 44.219 -11.539 1 39.72 8 SER B N 1
ATOM 2929 C CA . SER B 1 8 ? 21.891 45.375 -10.727 1 39.72 8 SER B CA 1
ATOM 2930 C C . SER B 1 8 ? 23.25 45.188 -10.039 1 39.72 8 SER B C 1
ATOM 2932 O O . SER B 1 8 ? 23.625 44.062 -9.695 1 39.72 8 SER B O 1
ATOM 2934 N N . ALA B 1 9 ? 24.219 46.156 -10.203 1 43.34 9 ALA B N 1
ATOM 2935 C CA . ALA B 1 9 ? 25.5 46.375 -9.547 1 43.34 9 ALA B CA 1
ATOM 2936 C C . ALA B 1 9 ? 25.391 46.156 -8.039 1 43.34 9 ALA B C 1
ATOM 2938 O O . ALA B 1 9 ? 24.922 47.062 -7.312 1 43.34 9 ALA B O 1
ATOM 2939 N N . ALA B 1 10 ? 24.938 45.062 -7.512 1 39.53 10 ALA B N 1
ATOM 2940 C CA . ALA B 1 10 ? 24.797 44.938 -6.062 1 39.53 10 ALA B CA 1
ATOM 2941 C C . ALA B 1 10 ? 26.156 45.031 -5.375 1 39.53 10 ALA B C 1
ATOM 2943 O O . ALA B 1 10 ? 27.141 44.438 -5.824 1 39.53 10 ALA B O 1
ATOM 2944 N N . VAL B 1 11 ? 26.469 46.062 -4.688 1 41.22 11 VAL B N 1
ATOM 2945 C CA . VAL B 1 11 ? 27.516 46.156 -3.676 1 41.22 11 VAL B CA 1
ATOM 2946 C C . VAL B 1 11 ? 27.625 44.844 -2.91 1 41.22 11 VAL B C 1
ATOM 2948 O O . VAL B 1 11 ? 26.609 44.281 -2.494 1 41.22 11 VAL B O 1
ATOM 2951 N N . ALA B 1 12 ? 28.75 44.219 -2.975 1 46.5 12 ALA B N 1
ATOM 2952 C CA . ALA B 1 12 ? 29.109 43.031 -2.217 1 46.5 12 ALA B CA 1
ATOM 2953 C C . ALA B 1 12 ? 28.891 43.219 -0.721 1 46.5 12 ALA B C 1
ATOM 2955 O O . ALA B 1 12 ? 29.75 43.812 -0.035 1 46.5 12 ALA B O 1
ATOM 2956 N N . VAL B 1 13 ? 27.812 43.781 -0.193 1 42.31 13 VAL B N 1
ATOM 2957 C CA . VAL B 1 13 ? 27.672 43.688 1.257 1 42.31 13 VAL B CA 1
ATOM 2958 C C . VAL B 1 13 ? 28 42.281 1.72 1 42.31 13 VAL B C 1
ATOM 2960 O O . VAL B 1 13 ? 27.547 41.312 1.119 1 42.31 13 VAL B O 1
ATOM 2963 N N . ALA B 1 14 ? 28.969 42.062 2.494 1 46.31 14 ALA B N 1
ATOM 2964 C CA . ALA B 1 14 ? 29.344 40.844 3.191 1 46.31 14 ALA B CA 1
ATOM 2965 C C . ALA B 1 14 ? 28.125 40.188 3.822 1 46.31 14 ALA B C 1
ATOM 2967 O O . ALA B 1 14 ? 27.672 40.594 4.887 1 46.31 14 ALA B O 1
ATOM 2968 N N . VAL B 1 15 ? 27.125 39.844 3.178 1 53.47 15 VAL B N 1
ATOM 2969 C CA . VAL B 1 15 ? 25.984 39.156 3.766 1 53.47 15 VAL B CA 1
ATOM 2970 C C . VAL B 1 15 ? 26.484 37.969 4.598 1 53.47 15 VAL B C 1
ATOM 2972 O O . VAL B 1 15 ? 27.266 37.156 4.117 1 53.47 15 VAL B O 1
ATOM 2975 N N . ALA B 1 16 ? 26.641 38.188 5.879 1 61.38 16 ALA B N 1
ATOM 2976 C CA . ALA B 1 16 ? 26.938 37.156 6.863 1 61.38 16 ALA B CA 1
ATOM 2977 C C . ALA B 1 16 ? 26.328 35.812 6.465 1 61.38 16 ALA B C 1
ATOM 2979 O O . ALA B 1 16 ? 25.156 35.75 6.082 1 61.38 16 ALA B O 1
ATOM 2980 N N . VAL B 1 17 ? 27.109 34.844 6.223 1 77.62 17 VAL B N 1
ATOM 2981 C CA . VAL B 1 17 ? 26.781 33.438 5.906 1 77.62 17 VAL B CA 1
ATOM 2982 C C . VAL B 1 17 ? 25.844 32.875 6.965 1 77.62 17 VAL B C 1
ATOM 2984 O O . VAL B 1 17 ? 26.109 32.969 8.164 1 77.62 17 VAL B O 1
ATOM 2987 N N . ASP B 1 18 ? 24.594 32.688 6.688 1 91.88 18 ASP B N 1
ATOM 2988 C CA . ASP B 1 18 ? 23.625 31.938 7.504 1 91.88 18 ASP B CA 1
ATOM 2989 C C . ASP B 1 18 ? 23.938 30.438 7.477 1 91.88 18 ASP B C 1
ATOM 2991 O O . ASP B 1 18 ? 23.562 29.734 6.531 1 91.88 18 ASP B O 1
ATOM 2995 N N . PRO B 1 19 ? 24.656 29.938 8.406 1 94.31 19 PRO B N 1
ATOM 2996 C CA . PRO B 1 19 ? 25.094 28.531 8.391 1 94.31 19 PRO B CA 1
ATOM 2997 C C . PRO B 1 19 ? 23.922 27.562 8.328 1 94.31 19 PRO B C 1
ATOM 2999 O O . PRO B 1 19 ? 24.047 26.484 7.719 1 94.31 19 PRO B O 1
ATOM 3002 N N . GLU B 1 20 ? 22.875 27.891 8.992 1 95.75 20 GLU B N 1
ATOM 3003 C CA . GLU B 1 20 ? 21.703 27 8.969 1 95.75 20 GLU B CA 1
ATOM 3004 C C . GLU B 1 20 ? 21.141 26.891 7.559 1 95.75 20 GLU B C 1
ATOM 3006 O O . GLU B 1 20 ? 20.672 25.828 7.152 1 95.75 20 GLU B O 1
ATOM 3011 N N . TRP B 1 21 ? 21.172 27.984 6.824 1 96.94 21 TRP B N 1
ATOM 3012 C CA . TRP B 1 21 ? 20.703 28 5.441 1 96.94 21 TRP B CA 1
ATOM 3013 C C . TRP B 1 21 ? 21.594 27.125 4.559 1 96.94 21 TRP B C 1
ATOM 3015 O O . TRP B 1 21 ? 21.094 26.359 3.727 1 96.94 21 TRP B O 1
ATOM 3025 N N . GLU B 1 22 ? 22.891 27.25 4.758 1 95.62 22 GLU B N 1
ATOM 3026 C CA . GLU B 1 22 ? 23.828 26.438 3.975 1 95.62 22 GLU B CA 1
ATOM 3027 C C . GLU B 1 22 ? 23.641 24.953 4.25 1 95.62 22 GLU B C 1
ATOM 3029 O O . GLU B 1 22 ? 23.656 24.141 3.324 1 95.62 22 GLU B O 1
ATOM 3034 N N . ASP B 1 23 ? 23.453 24.688 5.512 1 95.25 23 ASP B N 1
ATOM 3035 C CA . ASP B 1 23 ? 23.203 23.281 5.867 1 95.25 23 ASP B CA 1
ATOM 3036 C C . ASP B 1 23 ? 21.906 22.797 5.23 1 95.25 23 ASP B C 1
ATOM 3038 O O . ASP B 1 23 ? 21.828 21.656 4.758 1 95.25 23 ASP B O 1
ATOM 3042 N N . PHE B 1 24 ? 20.906 23.688 5.289 1 96.19 24 PHE B N 1
ATOM 3043 C CA . PHE B 1 24 ? 19.594 23.375 4.719 1 96.19 24 PHE B CA 1
ATOM 3044 C C . PHE B 1 24 ? 19.719 23.078 3.229 1 96.19 24 PHE B C 1
ATOM 3046 O O . PHE B 1 24 ? 19.141 22.109 2.736 1 96.19 24 PHE B O 1
ATOM 3053 N N . LYS B 1 25 ? 20.438 23.844 2.51 1 94.56 25 LYS B N 1
ATOM 3054 C CA . LYS B 1 25 ? 20.625 23.672 1.072 1 94.56 25 LYS B CA 1
ATOM 3055 C C . LYS B 1 25 ? 21.281 22.344 0.751 1 94.56 25 LYS B C 1
ATOM 3057 O O . LYS B 1 25 ? 20.906 21.672 -0.213 1 94.56 25 LYS B O 1
ATOM 3062 N N . VAL B 1 26 ? 22.234 21.984 1.549 1 91.38 26 VAL B N 1
ATOM 3063 C CA . VAL B 1 26 ? 22.938 20.734 1.328 1 91.38 26 VAL B CA 1
ATOM 3064 C C . VAL B 1 26 ? 22.016 19.547 1.635 1 91.38 26 VAL B C 1
ATOM 3066 O O . VAL B 1 26 ? 21.906 18.625 0.833 1 91.38 26 VAL B O 1
ATOM 3069 N N . LYS B 1 27 ? 21.312 19.641 2.697 1 89.06 27 LYS B N 1
ATOM 3070 C CA . LYS B 1 27 ? 20.469 18.547 3.156 1 89.06 27 LYS B CA 1
ATOM 3071 C C . LYS B 1 27 ? 19.359 18.25 2.148 1 89.06 27 LYS B C 1
ATOM 3073 O O . LYS B 1 27 ? 19.047 17.078 1.886 1 89.06 27 LYS B O 1
ATOM 3078 N N . PHE B 1 28 ? 18.781 19.297 1.66 1 91.56 28 PHE B N 1
ATOM 3079 C CA . PHE B 1 28 ? 17.625 19.094 0.803 1 91.56 28 PHE B CA 1
ATOM 3080 C C . PHE B 1 28 ? 17.969 19.375 -0.655 1 91.56 28 PHE B C 1
ATOM 3082 O O . PHE B 1 28 ? 17.078 19.594 -1.478 1 91.56 28 PHE B O 1
ATOM 3089 N N . LYS B 1 29 ? 19.25 19.531 -0.995 1 88.25 29 LYS B N 1
ATOM 3090 C CA . LYS B 1 29 ? 19.781 19.578 -2.355 1 88.25 29 LYS B CA 1
ATOM 3091 C C . LYS B 1 29 ? 19.156 20.734 -3.135 1 88.25 29 LYS B C 1
ATOM 3093 O O . LYS B 1 29 ? 18.641 20.547 -4.242 1 88.25 29 LYS B O 1
ATOM 3098 N N . ARG B 1 30 ? 19.266 21.859 -2.559 1 93.56 30 ARG B N 1
ATOM 3099 C CA . ARG B 1 30 ? 18.641 23.031 -3.172 1 93.56 30 ARG B CA 1
ATOM 3100 C C . ARG B 1 30 ? 19.531 23.625 -4.254 1 93.56 30 ARG B C 1
ATOM 3102 O O . ARG B 1 30 ? 20.75 23.719 -4.082 1 93.56 30 ARG B O 1
ATOM 3109 N N . HIS B 1 31 ? 18.891 23.812 -5.383 1 90.25 31 HIS B N 1
ATOM 3110 C CA . HIS B 1 31 ? 19.484 24.562 -6.48 1 90.25 31 HIS B CA 1
ATOM 3111 C C . HIS B 1 31 ? 18.578 25.719 -6.902 1 90.25 31 HIS B C 1
ATOM 3113 O O . HIS B 1 31 ? 17.359 25.594 -6.91 1 90.25 31 HIS B O 1
ATOM 3119 N N . PHE B 1 32 ? 19.297 26.781 -7.227 1 91.94 32 PHE B N 1
ATOM 3120 C CA . PHE B 1 32 ? 18.547 27.984 -7.52 1 91.94 32 PHE B CA 1
ATOM 3121 C C . PHE B 1 32 ? 18.812 28.469 -8.945 1 91.94 32 PHE B C 1
ATOM 3123 O O . PHE B 1 32 ? 19.922 28.312 -9.453 1 91.94 32 PHE B O 1
ATOM 3130 N N . VAL B 1 33 ? 17.781 29.016 -9.5 1 90 33 VAL B N 1
ATOM 3131 C CA . VAL B 1 33 ? 17.875 29.484 -10.883 1 90 33 VAL B CA 1
ATOM 3132 C C . VAL B 1 33 ? 18.766 30.703 -10.961 1 90 33 VAL B C 1
ATOM 3134 O O . VAL B 1 33 ? 19.469 30.906 -11.945 1 90 33 VAL B O 1
ATOM 3137 N N . CYS B 1 34 ? 18.672 31.609 -9.953 1 91.44 34 CYS B N 1
ATOM 3138 C CA . CYS B 1 34 ? 19.469 32.812 -9.859 1 91.44 34 CYS B CA 1
ATOM 3139 C C . CYS B 1 34 ? 19.562 33.312 -8.414 1 91.44 34 CYS B C 1
ATOM 3141 O O . CYS B 1 34 ? 18.969 32.719 -7.52 1 91.44 34 CYS B O 1
ATOM 3143 N N . ASP B 1 35 ? 20.219 34.312 -8.273 1 91.81 35 ASP B N 1
ATOM 3144 C CA . ASP B 1 35 ? 20.438 34.875 -6.93 1 91.81 35 ASP B CA 1
ATOM 3145 C C . ASP B 1 35 ? 19.141 35.375 -6.316 1 91.81 35 ASP B C 1
ATOM 3147 O O . ASP B 1 35 ? 18.922 35.25 -5.109 1 91.81 35 ASP B O 1
ATOM 3151 N N . ALA B 1 36 ? 18.359 35.969 -7.098 1 93.88 36 ALA B N 1
ATOM 3152 C CA . ALA B 1 36 ? 17.078 36.469 -6.613 1 93.88 36 ALA B CA 1
ATOM 3153 C C . ALA B 1 36 ? 16.203 35.344 -6.09 1 93.88 36 ALA B C 1
ATOM 3155 O O . ALA B 1 36 ? 15.523 35.5 -5.078 1 93.88 36 ALA B O 1
ATOM 3156 N N . ASP B 1 37 ? 16.234 34.312 -6.797 1 94.12 37 ASP B N 1
ATOM 3157 C CA . ASP B 1 37 ? 15.5 33.125 -6.367 1 94.12 37 ASP B CA 1
ATOM 3158 C C . ASP B 1 37 ? 16.016 32.625 -5.02 1 94.12 37 ASP B C 1
ATOM 3160 O O . ASP B 1 37 ? 15.227 32.312 -4.129 1 94.12 37 ASP B O 1
ATOM 3164 N N . GLU B 1 38 ? 17.219 32.469 -4.902 1 95.5 38 GLU B N 1
ATOM 3165 C CA . GLU B 1 38 ? 17.797 32.031 -3.639 1 95.5 38 GLU B CA 1
ATOM 3166 C C . GLU B 1 38 ? 17.406 32.938 -2.492 1 95.5 38 GLU B C 1
ATOM 3168 O O . GLU B 1 38 ? 17.109 32.5 -1.39 1 95.5 38 GLU B O 1
ATOM 3173 N N . GLN B 1 39 ? 17.469 34.219 -2.754 1 95.5 39 GLN B N 1
ATOM 3174 C CA . GLN B 1 39 ? 17.141 35.188 -1.715 1 95.5 39 GLN B CA 1
ATOM 3175 C C . GLN B 1 39 ? 15.688 35.031 -1.268 1 95.5 39 GLN B C 1
ATOM 3177 O O . GLN B 1 39 ? 15.391 35.125 -0.074 1 95.5 39 GLN B O 1
ATOM 3182 N N . ASP B 1 40 ? 14.859 34.906 -2.172 1 96.38 40 ASP B N 1
ATOM 3183 C CA . ASP B 1 40 ? 13.445 34.719 -1.859 1 96.38 40 ASP B CA 1
ATOM 3184 C C . ASP B 1 40 ? 13.227 33.469 -1.017 1 96.38 40 ASP B C 1
ATOM 3186 O O . ASP B 1 40 ? 12.445 33.469 -0.061 1 96.38 40 ASP B O 1
ATOM 3190 N N . ARG B 1 41 ? 13.828 32.469 -1.372 1 96.88 41 ARG B N 1
ATOM 3191 C CA . ARG B 1 41 ? 13.688 31.219 -0.659 1 96.88 41 ARG B CA 1
ATOM 3192 C C . ARG B 1 41 ? 14.344 31.281 0.719 1 96.88 41 ARG B C 1
ATOM 3194 O O . ARG B 1 41 ? 13.836 30.703 1.68 1 96.88 41 ARG B O 1
ATOM 3201 N N . HIS B 1 42 ? 15.445 31.922 0.788 1 97.56 42 HIS B N 1
ATOM 3202 C CA . HIS B 1 42 ? 16.062 32.156 2.088 1 97.56 42 HIS B CA 1
ATOM 3203 C C . HIS B 1 42 ? 15.133 32.938 3.016 1 97.56 42 HIS B C 1
ATOM 3205 O O . HIS B 1 42 ? 15.062 32.625 4.215 1 97.56 42 HIS B O 1
ATOM 3211 N N . LYS B 1 43 ? 14.516 33.906 2.455 1 97.5 43 LYS B N 1
ATOM 3212 C CA . LYS B 1 43 ? 13.539 34.656 3.236 1 97.5 43 LYS B CA 1
ATOM 3213 C C . LYS B 1 43 ? 12.453 33.75 3.789 1 97.5 43 LYS B C 1
ATOM 3215 O O . LYS B 1 43 ? 12.086 33.844 4.961 1 97.5 43 LYS B O 1
ATOM 3220 N N . ARG B 1 44 ? 11.945 32.906 3.016 1 97.5 44 ARG B N 1
ATOM 3221 C CA . ARG B 1 44 ? 10.914 31.953 3.441 1 97.5 44 ARG B CA 1
ATOM 3222 C C . ARG B 1 44 ? 11.445 31 4.508 1 97.5 44 ARG B C 1
ATOM 3224 O O . ARG B 1 44 ? 10.734 30.656 5.449 1 97.5 44 ARG B O 1
ATOM 3231 N N . PHE B 1 45 ? 12.648 30.625 4.305 1 98.06 45 PHE B N 1
ATOM 3232 C CA . PHE B 1 45 ? 13.32 29.797 5.301 1 98.06 45 PHE B CA 1
ATOM 3233 C C . PHE B 1 45 ? 13.375 30.516 6.645 1 98.06 45 PHE B C 1
ATOM 3235 O O . PHE B 1 45 ? 13.039 29.922 7.68 1 98.06 45 PHE B O 1
ATOM 3242 N N . SER B 1 46 ? 13.711 31.719 6.609 1 98.06 46 SER B N 1
ATOM 3243 C CA . SER B 1 46 ? 13.797 32.531 7.824 1 98.06 46 SER B CA 1
ATOM 3244 C C . SER B 1 46 ? 12.43 32.688 8.469 1 98.06 46 SER B C 1
ATOM 3246 O O . SER B 1 46 ? 12.305 32.656 9.695 1 98.06 46 SER B O 1
ATOM 3248 N N . GLU B 1 47 ? 11.469 32.906 7.691 1 97.94 47 GLU B N 1
ATOM 3249 C CA . GLU B 1 47 ? 10.102 33 8.195 1 97.94 47 GLU B CA 1
ATOM 3250 C C . GLU B 1 47 ? 9.664 31.703 8.867 1 97.94 47 GLU B C 1
ATOM 3252 O O . GLU B 1 47 ? 8.969 31.734 9.883 1 97.94 47 GLU B O 1
ATOM 3257 N N . SER B 1 48 ? 10.047 30.594 8.289 1 98.06 48 SER B N 1
ATOM 3258 C CA . SER B 1 48 ? 9.734 29.297 8.875 1 98.06 48 SER B CA 1
ATOM 3259 C C . SER B 1 48 ? 10.422 29.125 10.219 1 98.06 48 SER B C 1
ATOM 3261 O O . SER B 1 48 ? 9.852 28.547 11.148 1 98.06 48 SER B O 1
ATOM 3263 N N . GLN B 1 49 ? 11.648 29.594 10.344 1 98.25 49 GLN B N 1
ATOM 3264 C CA . GLN B 1 49 ? 12.359 29.5 11.617 1 98.25 49 GLN B CA 1
ATOM 3265 C C . GLN B 1 49 ? 11.602 30.234 12.719 1 98.25 49 GLN B C 1
ATOM 3267 O O . GLN B 1 49 ? 11.445 29.719 13.828 1 98.25 49 GLN B O 1
ATOM 3272 N N . VAL B 1 50 ? 11.141 31.391 12.367 1 98.25 50 VAL B N 1
ATOM 3273 C CA . VAL B 1 50 ? 10.391 32.188 13.328 1 98.25 50 VAL B CA 1
ATOM 3274 C C . VAL B 1 50 ? 9.094 31.5 13.695 1 98.25 50 VAL B C 1
ATOM 3276 O O . VAL B 1 50 ? 8.734 31.406 14.867 1 98.25 50 VAL B O 1
ATOM 3279 N N . ARG B 1 51 ? 8.398 30.984 12.742 1 98.06 51 ARG B N 1
ATOM 3280 C CA . ARG B 1 51 ? 7.125 30.312 12.961 1 98.06 51 ARG B CA 1
ATOM 3281 C C . ARG B 1 51 ? 7.316 29.047 13.805 1 98.06 51 ARG B C 1
ATOM 3283 O O . ARG B 1 51 ? 6.535 28.797 14.727 1 98.06 51 ARG B O 1
ATOM 3290 N N . VAL B 1 52 ? 8.32 28.297 13.492 1 98.44 52 VAL B N 1
ATOM 3291 C CA . VAL B 1 52 ? 8.625 27.078 14.227 1 98.44 52 VAL B CA 1
ATOM 3292 C C . VAL B 1 52 ? 8.867 27.406 15.695 1 98.44 52 VAL B C 1
ATOM 3294 O O . VAL B 1 52 ? 8.359 26.719 16.578 1 98.44 52 VAL B O 1
ATOM 3297 N N . ALA B 1 53 ? 9.633 28.484 15.922 1 98.19 53 ALA B N 1
ATOM 3298 C CA . ALA B 1 53 ? 9.898 28.906 17.297 1 98.19 53 ALA B CA 1
ATOM 3299 C C . ALA B 1 53 ? 8.609 29.281 18.016 1 98.19 53 ALA B C 1
ATOM 3301 O O . ALA B 1 53 ? 8.391 28.891 19.172 1 98.19 53 ALA B O 1
ATOM 3302 N N . LYS B 1 54 ? 7.82 30.016 17.406 1 98.12 54 LYS B N 1
ATOM 3303 C CA . LYS B 1 54 ? 6.547 30.438 17.984 1 98.12 54 LYS B CA 1
ATOM 3304 C C . LYS B 1 54 ? 5.652 29.234 18.281 1 98.12 54 LYS B C 1
ATOM 3306 O O . LYS B 1 54 ? 5.051 29.141 19.344 1 98.12 54 LYS B O 1
ATOM 3311 N N . LEU B 1 55 ? 5.52 28.312 17.359 1 98.38 55 LEU B N 1
ATOM 3312 C CA . LEU B 1 55 ? 4.68 27.125 17.5 1 98.38 55 LEU B CA 1
ATOM 3313 C C . LEU B 1 55 ? 5.188 26.25 18.641 1 98.38 55 LEU B C 1
ATOM 3315 O O . LEU B 1 55 ? 4.391 25.703 19.406 1 98.38 55 LEU B O 1
ATOM 3319 N N . ASN B 1 56 ? 6.477 26.109 18.688 1 98.56 56 ASN B N 1
ATOM 3320 C CA . ASN B 1 56 ? 7.02 25.297 19.781 1 98.56 56 ASN B CA 1
ATOM 3321 C C . ASN B 1 56 ? 6.801 25.953 21.125 1 98.56 56 ASN B C 1
ATOM 3323 O O . ASN B 1 56 ? 6.613 25.266 22.141 1 98.56 56 ASN B O 1
ATOM 3327 N N . ALA B 1 57 ? 6.848 27.281 21.172 1 98.19 57 ALA B N 1
ATOM 3328 C CA . ALA B 1 57 ? 6.508 27.969 22.406 1 98.19 57 ALA B CA 1
ATOM 3329 C C . ALA B 1 57 ? 5.07 27.688 22.828 1 98.19 57 ALA B C 1
ATOM 3331 O O . ALA B 1 57 ? 4.789 27.469 24.016 1 98.19 57 ALA B O 1
ATOM 3332 N N . LEU B 1 58 ? 4.199 27.656 21.922 1 97.5 58 LEU B N 1
ATOM 3333 C CA . LEU B 1 58 ? 2.795 27.344 22.188 1 97.5 58 LEU B CA 1
ATOM 3334 C C . LEU B 1 58 ? 2.619 25.891 22.578 1 97.5 58 LEU B C 1
ATOM 3336 O O . LEU B 1 58 ? 1.746 25.547 23.375 1 97.5 58 LEU B O 1
ATOM 3340 N N . ASN B 1 59 ? 3.434 25.031 21.969 1 97.25 59 ASN B N 1
ATOM 3341 C CA . ASN B 1 59 ? 3.326 23.594 22.203 1 97.25 59 ASN B CA 1
ATOM 3342 C C . ASN B 1 59 ? 3.816 23.219 23.609 1 97.25 59 ASN B C 1
ATOM 3344 O O . ASN B 1 59 ? 3.469 22.156 24.125 1 97.25 59 ASN B O 1
ATOM 3348 N N . GLY B 1 60 ? 4.672 24.125 24.203 1 94.19 60 GLY B N 1
ATOM 3349 C CA . GLY B 1 60 ? 5.023 23.969 25.609 1 94.19 60 GLY B CA 1
ATOM 3350 C C . GLY B 1 60 ? 6.305 23.188 25.812 1 94.19 60 GLY B C 1
ATOM 3351 O O . GLY B 1 60 ? 7.316 23.453 25.172 1 94.19 60 GLY B O 1
ATOM 3352 N N . ALA B 1 61 ? 6.25 22.188 26.688 1 88.81 61 ALA B N 1
ATOM 3353 C CA . ALA B 1 61 ? 7.441 21.531 27.219 1 88.81 61 ALA B CA 1
ATOM 3354 C C . ALA B 1 61 ? 8.109 20.656 26.156 1 88.81 61 ALA B C 1
ATOM 3356 O O . ALA B 1 61 ? 9.312 20.391 26.219 1 88.81 61 ALA B O 1
ATOM 3357 N N . HIS B 1 62 ? 7.332 20.281 25.203 1 92.25 62 HIS B N 1
ATOM 3358 C CA . HIS B 1 62 ? 7.906 19.375 24.219 1 92.25 62 HIS B CA 1
ATOM 3359 C C . HIS B 1 62 ? 7.727 19.922 22.797 1 92.25 62 HIS B C 1
ATOM 3361 O O . HIS B 1 62 ? 6.602 20.172 22.375 1 92.25 62 HIS B O 1
ATOM 3367 N N . PRO B 1 63 ? 8.859 20.047 22.125 1 95.12 63 PRO B N 1
ATOM 3368 C CA . PRO B 1 63 ? 8.75 20.531 20.75 1 95.12 63 PRO B CA 1
ATOM 3369 C C . PRO B 1 63 ? 8.078 19.531 19.828 1 95.12 63 PRO B C 1
ATOM 3371 O O . PRO B 1 63 ? 8.219 18.312 20.016 1 95.12 63 PRO B O 1
ATOM 3374 N N . ALA B 1 64 ? 7.309 20.047 18.859 1 97.94 64 ALA B N 1
ATOM 3375 C CA . ALA B 1 64 ? 6.656 19.219 17.859 1 97.94 64 ALA B CA 1
ATOM 3376 C C . ALA B 1 64 ? 6.922 19.734 16.453 1 97.94 64 ALA B C 1
ATOM 3378 O O . ALA B 1 64 ? 6.555 19.094 15.461 1 97.94 64 ALA B O 1
ATOM 3379 N N . PHE B 1 65 ? 7.582 20.891 16.359 1 98.5 65 PHE B N 1
ATOM 3380 C CA . PHE B 1 65 ? 7.781 21.562 15.07 1 98.5 65 PHE B CA 1
ATOM 3381 C C . PHE B 1 65 ? 9.266 21.75 14.789 1 98.5 65 PHE B C 1
ATOM 3383 O O . PHE B 1 65 ? 10.07 21.859 15.719 1 98.5 65 PHE B O 1
ATOM 3390 N N . GLY B 1 66 ? 9.586 21.828 13.461 1 98.06 66 GLY B N 1
ATOM 3391 C CA . GLY B 1 66 ? 10.961 22 13.039 1 98.06 66 GLY B CA 1
ATOM 3392 C C . GLY B 1 66 ? 11.102 22.344 11.57 1 98.06 66 GLY B C 1
ATOM 3393 O O . GLY B 1 66 ? 10.125 22.297 10.82 1 98.06 66 GLY B O 1
ATOM 3394 N N . ILE B 1 67 ? 12.305 22.688 11.273 1 97.5 67 ILE B N 1
ATOM 3395 C CA . ILE B 1 67 ? 12.641 22.938 9.875 1 97.5 67 ILE B CA 1
ATOM 3396 C C . ILE B 1 67 ? 12.602 21.625 9.094 1 97.5 67 ILE B C 1
ATOM 3398 O O . ILE B 1 67 ? 13.102 20.594 9.562 1 97.5 67 ILE B O 1
ATOM 3402 N N . ASN B 1 68 ? 11.938 21.656 7.965 1 95.88 68 ASN B N 1
ATOM 3403 C CA . ASN B 1 68 ? 11.859 20.5 7.066 1 95.88 68 ASN B CA 1
ATOM 3404 C C . ASN B 1 68 ? 11.914 20.938 5.602 1 95.88 68 ASN B C 1
ATOM 3406 O O . ASN B 1 68 ? 12.234 22.078 5.301 1 95.88 68 ASN B O 1
ATOM 3410 N N . TRP B 1 69 ? 11.672 19.969 4.719 1 94.81 69 TRP B N 1
ATOM 3411 C CA . TRP B 1 69 ? 11.922 20.203 3.301 1 94.81 69 TRP B CA 1
ATOM 3412 C C . TRP B 1 69 ? 11.008 21.297 2.758 1 94.81 69 TRP B C 1
ATOM 3414 O O . TRP B 1 69 ? 11.273 21.875 1.7 1 94.81 69 TRP B O 1
ATOM 3424 N N . MET B 1 70 ? 9.945 21.656 3.443 1 96.25 70 MET B N 1
ATOM 3425 C CA . MET B 1 70 ? 8.977 22.656 2.969 1 96.25 70 MET B CA 1
ATOM 3426 C C . MET B 1 70 ? 9.352 24.047 3.443 1 96.25 70 MET B C 1
ATOM 3428 O O . MET B 1 70 ? 8.719 25.031 3.061 1 96.25 70 MET B O 1
ATOM 3432 N N . SER B 1 71 ? 10.367 24.188 4.211 1 97.75 71 SER B N 1
ATOM 3433 C CA . SER B 1 71 ? 10.617 25.406 4.965 1 97.75 71 SER B CA 1
ATOM 3434 C C . SER B 1 71 ? 11.031 26.547 4.039 1 97.75 71 SER B C 1
ATOM 3436 O O . SER B 1 71 ? 10.953 27.719 4.418 1 97.75 71 SER B O 1
ATOM 3438 N N . ASP B 1 72 ? 11.484 26.266 2.861 1 97 72 ASP B N 1
ATOM 3439 C CA . ASP B 1 72 ? 11.844 27.328 1.922 1 97 72 ASP B CA 1
ATOM 3440 C C . ASP B 1 72 ? 10.859 27.375 0.759 1 97 72 ASP B C 1
ATOM 3442 O O . ASP B 1 72 ? 11.094 28.078 -0.227 1 97 72 ASP B O 1
ATOM 3446 N N . ARG B 1 73 ? 9.758 26.625 0.87 1 95.69 73 ARG B N 1
ATOM 3447 C CA . ARG B 1 73 ? 8.875 26.422 -0.28 1 95.69 73 ARG B CA 1
ATOM 3448 C C . ARG B 1 73 ? 7.734 27.438 -0.27 1 95.69 73 ARG B C 1
ATOM 3450 O O . ARG B 1 73 ? 7.242 27.812 0.795 1 95.69 73 ARG B O 1
ATOM 3457 N N . PHE B 1 74 ? 7.344 27.828 -1.458 1 93.69 74 PHE B N 1
ATOM 3458 C CA . PHE B 1 74 ? 6.094 28.562 -1.629 1 93.69 74 PHE B CA 1
ATOM 3459 C C . PHE B 1 74 ? 4.895 27.641 -1.414 1 93.69 74 PHE B C 1
ATOM 3461 O O . PHE B 1 74 ? 5.004 26.422 -1.56 1 93.69 74 PHE B O 1
ATOM 3468 N N . PRO B 1 75 ? 3.775 28.219 -1.028 1 91.38 75 PRO B N 1
ATOM 3469 C CA . PRO B 1 75 ? 2.596 27.391 -0.763 1 91.38 75 PRO B CA 1
ATOM 3470 C C . PRO B 1 75 ? 2.254 26.469 -1.922 1 91.38 75 PRO B C 1
ATOM 3472 O O . PRO B 1 75 ? 1.879 25.312 -1.7 1 91.38 75 PRO B O 1
ATOM 3475 N N . GLU B 1 76 ? 2.461 26.875 -3.131 1 88.75 76 GLU B N 1
ATOM 3476 C CA . GLU B 1 76 ? 2.094 26.094 -4.309 1 88.75 76 GLU B CA 1
ATOM 3477 C C . GLU B 1 76 ? 3.049 24.922 -4.512 1 88.75 76 GLU B C 1
ATOM 3479 O O . GLU B 1 76 ? 2.768 24.016 -5.301 1 88.75 76 GLU B O 1
ATOM 3484 N N . GLU B 1 77 ? 4.133 24.938 -3.797 1 90.5 77 GLU B N 1
ATOM 3485 C CA . GLU B 1 77 ? 5.141 23.875 -3.934 1 90.5 77 GLU B CA 1
ATOM 3486 C C . GLU B 1 77 ? 4.988 22.828 -2.846 1 90.5 77 GLU B C 1
ATOM 3488 O O . GLU B 1 77 ? 5.727 21.844 -2.82 1 90.5 77 GLU B O 1
ATOM 3493 N N . LYS B 1 78 ? 4 23.016 -1.979 1 92.81 78 LYS B N 1
ATOM 3494 C CA . LYS B 1 78 ? 3.775 22.125 -0.847 1 92.81 78 LYS B CA 1
ATOM 3495 C C . LYS B 1 78 ? 2.557 21.234 -1.081 1 92.81 78 LYS B C 1
ATOM 3497 O O . LYS B 1 78 ? 1.898 21.328 -2.119 1 92.81 78 LYS B O 1
ATOM 3502 N N . HIS B 1 79 ? 2.398 20.281 -0.19 1 92.81 79 HIS B N 1
ATOM 3503 C CA . HIS B 1 79 ? 1.141 19.531 -0.192 1 92.81 79 HIS B CA 1
ATOM 3504 C C . HIS B 1 79 ? -0.046 20.469 0.029 1 92.81 79 HIS B C 1
ATOM 3506 O O . HIS B 1 79 ? 0.073 21.469 0.727 1 92.81 79 HIS B O 1
ATOM 3512 N N . LYS B 1 80 ? -1.129 20.094 -0.573 1 91.62 80 LYS B N 1
ATOM 3513 C CA . LYS B 1 80 ? -2.312 20.938 -0.463 1 91.62 80 LYS B CA 1
ATOM 3514 C C . LYS B 1 80 ? -3.344 20.328 0.48 1 91.62 80 LYS B C 1
ATOM 3516 O O . LYS B 1 80 ? -3.357 19.109 0.682 1 91.62 80 LYS B O 1
ATOM 3521 N N . THR B 1 81 ? -4.102 21.156 1.109 1 94.56 81 THR B N 1
ATOM 3522 C CA . THR B 1 81 ? -5.336 20.766 1.777 1 94.56 81 THR B CA 1
ATOM 3523 C C . THR B 1 81 ? -6.543 21.016 0.884 1 94.56 81 THR B C 1
ATOM 3525 O O . THR B 1 81 ? -6.438 21.719 -0.123 1 94.56 81 THR B O 1
ATOM 3528 N N . GLY B 1 82 ? -7.652 20.344 1.183 1 95.62 82 GLY B N 1
ATOM 3529 C CA . GLY B 1 82 ? -8.711 20.484 0.198 1 95.62 82 GLY B CA 1
ATOM 3530 C C . GLY B 1 82 ? -10.094 20.25 0.774 1 95.62 82 GLY B C 1
ATOM 3531 O O . GLY B 1 82 ? -11 19.781 0.071 1 95.62 82 GLY B O 1
ATOM 3532 N N . LEU B 1 83 ? -10.312 20.516 2.074 1 97.5 83 LEU B N 1
ATOM 3533 C CA . LEU B 1 83 ? -11.672 20.422 2.596 1 97.5 83 LEU B CA 1
ATOM 3534 C C . LEU B 1 83 ? -12.508 21.625 2.152 1 97.5 83 LEU B C 1
ATOM 3536 O O . LEU B 1 83 ? -12.133 22.766 2.391 1 97.5 83 LEU B O 1
ATOM 3540 N N . LYS B 1 84 ? -13.5 21.359 1.506 1 96 84 LYS B N 1
ATOM 3541 C CA . LYS B 1 84 ? -14.469 22.344 1.05 1 96 84 LYS B CA 1
ATOM 3542 C C . LYS B 1 84 ? -15.891 21.781 1.071 1 96 84 LYS B C 1
ATOM 3544 O O . LYS B 1 84 ? -16.219 20.922 0.259 1 96 84 LYS B O 1
ATOM 3549 N N . ARG B 1 85 ? -16.703 22.297 1.933 1 93.69 85 ARG B N 1
ATOM 3550 C CA . ARG B 1 85 ? -18.109 21.906 1.995 1 93.69 85 ARG B CA 1
ATOM 3551 C C . ARG B 1 85 ? -18.984 22.844 1.159 1 93.69 85 ARG B C 1
ATOM 3553 O O . ARG B 1 85 ? -18.672 24.031 1.043 1 93.69 85 ARG B O 1
ATOM 3560 N N . PRO B 1 86 ? -20.062 22.25 0.625 1 92.19 86 PRO B N 1
ATOM 3561 C CA . PRO B 1 86 ? -20.984 23.156 -0.054 1 92.19 86 PRO B CA 1
ATOM 3562 C C . PRO B 1 86 ? -21.656 24.141 0.905 1 92.19 86 PRO B C 1
ATOM 3564 O O . PRO B 1 86 ? -21.828 23.828 2.086 1 92.19 86 PRO B O 1
ATOM 3567 N N . ALA B 1 87 ? -21.984 25.25 0.281 1 88.12 87 ALA B N 1
ATOM 3568 C CA . ALA B 1 87 ? -22.734 26.234 1.069 1 88.12 87 ALA B CA 1
ATOM 3569 C C . ALA B 1 87 ? -24.031 25.641 1.597 1 88.12 87 ALA B C 1
ATOM 3571 O O . ALA B 1 87 ? -24.781 24.984 0.853 1 88.12 87 ALA B O 1
ATOM 3572 N N . GLY B 1 88 ? -24.266 25.734 2.83 1 87.31 88 GLY B N 1
ATOM 3573 C CA . GLY B 1 88 ? -25.516 25.266 3.42 1 87.31 88 GLY B CA 1
ATOM 3574 C C . GLY B 1 88 ? -25.516 23.781 3.723 1 87.31 88 GLY B C 1
ATOM 3575 O O . GLY B 1 88 ? -26.562 23.203 4.004 1 87.31 88 GLY B O 1
ATOM 3576 N N . PHE B 1 89 ? -24.375 23.219 3.617 1 90.56 89 PHE B N 1
ATOM 3577 C CA . PHE B 1 89 ? -24.297 21.797 3.924 1 90.56 89 PHE B CA 1
ATOM 3578 C C . PHE B 1 89 ? -24.844 21.516 5.312 1 90.56 89 PHE B C 1
ATOM 3580 O O . PHE B 1 89 ? -24.484 22.188 6.285 1 90.56 89 PHE B O 1
ATOM 3587 N N . VAL B 1 90 ? -25.781 20.531 5.453 1 92.88 90 VAL B N 1
ATOM 3588 C CA . VAL B 1 90 ? -26.359 20.062 6.711 1 92.88 90 VAL B CA 1
ATOM 3589 C C . VAL B 1 90 ? -26.125 18.562 6.852 1 92.88 90 VAL B C 1
ATOM 3591 O O . VAL B 1 90 ? -26.625 17.781 6.051 1 92.88 90 VAL B O 1
ATOM 3594 N N . PRO B 1 91 ? -25.344 18.234 7.863 1 94.38 91 PRO B N 1
ATOM 3595 C CA . PRO B 1 91 ? -25.172 16.797 8.078 1 94.38 91 PRO B CA 1
ATOM 3596 C C . PRO B 1 91 ? -26.484 16.094 8.391 1 94.38 91 PRO B C 1
ATOM 3598 O O . PRO B 1 91 ? -27.25 16.547 9.25 1 94.38 91 PRO B O 1
ATOM 3601 N N . THR B 1 92 ? -26.781 14.961 7.754 1 93 92 THR B N 1
ATOM 3602 C CA . THR B 1 92 ? -28.078 14.289 7.941 1 93 92 THR B CA 1
ATOM 3603 C C . THR B 1 92 ? -27.875 12.859 8.43 1 93 92 THR B C 1
ATOM 3605 O O . THR B 1 92 ? -28.812 12.227 8.914 1 93 92 THR B O 1
ATOM 3608 N N . ALA B 1 93 ? -26.703 12.297 8.266 1 96.25 93 ALA B N 1
ATOM 3609 C CA . ALA B 1 93 ? -26.469 10.922 8.68 1 96.25 93 ALA B CA 1
ATOM 3610 C C . ALA B 1 93 ? -26.547 10.789 10.203 1 96.25 93 ALA B C 1
ATOM 3612 O O . ALA B 1 93 ? -26.375 11.773 10.922 1 96.25 93 ALA B O 1
ATOM 3613 N N . GLN B 1 94 ? -26.781 9.586 10.672 1 96.56 94 GLN B N 1
ATOM 3614 C CA . GLN B 1 94 ? -26.906 9.328 12.102 1 96.56 94 GLN B CA 1
ATOM 3615 C C . GLN B 1 94 ? -25.531 9.18 12.758 1 96.56 94 GLN B C 1
ATOM 3617 O O . GLN B 1 94 ? -24.547 8.891 12.086 1 96.56 94 GLN B O 1
ATOM 3622 N N . VAL B 1 95 ? -25.5 9.508 14.031 1 96.44 95 VAL B N 1
ATOM 3623 C CA . VAL B 1 95 ? -24.359 9.133 14.844 1 96.44 95 VAL B CA 1
ATOM 3624 C C . VAL B 1 95 ? -24.406 7.637 15.156 1 96.44 95 VAL B C 1
ATOM 3626 O O . VAL B 1 95 ? -25.422 7.133 15.633 1 96.44 95 VAL B O 1
ATOM 3629 N N . ARG B 1 96 ? -23.344 6.965 14.828 1 93.5 96 ARG B N 1
ATOM 3630 C CA . ARG B 1 96 ? -23.312 5.516 14.969 1 93.5 96 ARG B CA 1
ATOM 3631 C C . ARG B 1 96 ? -23.453 5.105 16.438 1 93.5 96 ARG B C 1
ATOM 3633 O O . ARG B 1 96 ? -22.812 5.691 17.312 1 93.5 96 ARG B O 1
ATOM 3640 N N . GLU B 1 97 ? -24.297 4.18 16.703 1 87.19 97 GLU B N 1
ATOM 3641 C CA . GLU B 1 97 ? -24.375 3.492 17.984 1 87.19 97 GLU B CA 1
ATOM 3642 C C . GLU B 1 97 ? -23.766 2.098 17.906 1 87.19 97 GLU B C 1
ATOM 3644 O O . GLU B 1 97 ? -24.25 1.233 17.172 1 87.19 97 GLU B O 1
ATOM 3649 N N . PHE B 1 98 ? -22.656 1.958 18.625 1 79.75 98 PHE B N 1
ATOM 3650 C CA . PHE B 1 98 ? -22.016 0.653 18.594 1 79.75 98 PHE B CA 1
ATOM 3651 C C . PHE B 1 98 ? -22.719 -0.324 19.531 1 79.75 98 PHE B C 1
ATOM 3653 O O . PHE B 1 98 ? -23.172 0.06 20.609 1 79.75 98 PHE B O 1
ATOM 3660 N N . ALA B 1 99 ? -22.906 -1.484 18.984 1 70.5 99 ALA B N 1
ATOM 3661 C CA . ALA B 1 99 ? -23.719 -2.502 19.656 1 70.5 99 ALA B CA 1
ATOM 3662 C C . ALA B 1 99 ? -23.078 -2.914 20.984 1 70.5 99 ALA B C 1
ATOM 3664 O O . ALA B 1 99 ? -23.781 -3.035 21.984 1 70.5 99 ALA B O 1
ATOM 3665 N N . ALA B 1 100 ? -21.891 -3.277 20.922 1 70.5 100 ALA B N 1
ATOM 3666 C CA . ALA B 1 100 ? -21.234 -3.754 22.125 1 70.5 100 ALA B CA 1
ATOM 3667 C C . ALA B 1 100 ? -20.656 -2.592 22.938 1 70.5 100 ALA B C 1
ATOM 3669 O O . ALA B 1 100 ? -20.188 -1.602 22.359 1 70.5 100 ALA B O 1
ATOM 3670 N N . PRO B 1 101 ? -20.844 -2.812 24.234 1 73.75 101 PRO B N 1
ATOM 3671 C CA . PRO B 1 101 ? -20.156 -1.817 25.047 1 73.75 101 PRO B CA 1
ATOM 3672 C C . PRO B 1 101 ? -18.656 -1.771 24.781 1 73.75 101 PRO B C 1
ATOM 3674 O O . PRO B 1 101 ? -18.031 -2.811 24.547 1 73.75 101 PRO B O 1
ATOM 3677 N N . PRO B 1 102 ? -18.203 -0.621 24.766 1 83.06 102 PRO B N 1
ATOM 3678 C CA . PRO B 1 102 ? -16.766 -0.511 24.547 1 83.06 102 PRO B CA 1
ATOM 3679 C C . PRO B 1 102 ? -15.945 -1.232 25.609 1 83.06 102 PRO B C 1
ATOM 3681 O O . PRO B 1 102 ? -16.328 -1.246 26.781 1 83.06 102 PRO B O 1
ATOM 3684 N N . ARG B 1 103 ? -14.875 -1.889 25.219 1 89.06 103 ARG B N 1
ATOM 3685 C CA . ARG B 1 103 ? -13.922 -2.537 26.125 1 89.06 103 ARG B CA 1
ATOM 3686 C C . ARG B 1 103 ? -12.977 -1.52 26.75 1 89.06 103 ARG B C 1
ATOM 3688 O O . ARG B 1 103 ? -12.32 -1.807 27.75 1 89.06 103 ARG B O 1
ATOM 3695 N N . SER B 1 104 ? -12.906 -0.374 26.203 1 89.19 104 SER B N 1
ATOM 3696 C CA . SER B 1 104 ? -12.211 0.811 26.703 1 89.19 104 SER B CA 1
ATOM 3697 C C . SER B 1 104 ? -10.734 0.522 26.953 1 89.19 104 SER B C 1
ATOM 3699 O O . SER B 1 104 ? -10.234 0.766 28.062 1 89.19 104 SER B O 1
ATOM 3701 N N . PRO B 1 105 ? -10.078 0.107 25.922 1 92.81 105 PRO B N 1
ATOM 3702 C CA . PRO B 1 105 ? -8.641 -0.072 26.109 1 92.81 105 PRO B CA 1
ATOM 3703 C C . PRO B 1 105 ? -7.91 1.242 26.375 1 92.81 105 PRO B C 1
ATOM 3705 O O . PRO B 1 105 ? -8.359 2.305 25.953 1 92.81 105 PRO B O 1
ATOM 3708 N N . ALA B 1 106 ? -6.766 1.159 27.109 1 94.56 106 ALA B N 1
ATOM 3709 C CA . ALA B 1 106 ? -5.957 2.346 27.375 1 94.56 106 ALA B CA 1
ATOM 3710 C C . ALA B 1 106 ? -5.285 2.848 26.094 1 94.56 106 ALA B C 1
ATOM 3712 O O . ALA B 1 106 ? -4.961 4.035 25.984 1 94.56 106 ALA B O 1
ATOM 3713 N N . SER B 1 107 ? -5.078 1.976 25.219 1 96.31 107 SER B N 1
ATOM 3714 C CA . SER B 1 107 ? -4.504 2.334 23.922 1 96.31 107 SER B CA 1
ATOM 3715 C C . SER B 1 107 ? -4.977 1.39 22.828 1 96.31 107 SER B C 1
ATOM 3717 O O . SER B 1 107 ? -5.328 0.24 23.094 1 96.31 107 SER B O 1
ATOM 3719 N N . ILE B 1 108 ? -5.066 1.926 21.672 1 96.88 108 ILE B N 1
ATOM 3720 C CA . ILE B 1 108 ? -5.332 1.14 20.484 1 96.88 108 ILE B CA 1
ATOM 3721 C C . ILE B 1 108 ? -4.555 1.721 19.297 1 96.88 108 ILE B C 1
ATOM 3723 O O . ILE B 1 108 ? -4.473 2.941 19.141 1 96.88 108 ILE B O 1
ATOM 3727 N N . ASP B 1 109 ? -3.928 0.916 18.547 1 96.31 109 ASP B N 1
ATOM 3728 C CA . ASP B 1 109 ? -3.141 1.271 17.359 1 96.31 109 ASP B CA 1
ATOM 3729 C C . ASP B 1 109 ? -3.418 0.311 16.219 1 96.31 109 ASP B C 1
ATOM 3731 O O . ASP B 1 109 ? -2.791 -0.745 16.109 1 96.31 109 ASP B O 1
ATOM 3735 N N . TRP B 1 110 ? -4.285 0.746 15.359 1 96.56 110 TRP B N 1
ATOM 3736 C CA . TRP B 1 110 ? -4.711 -0.13 14.273 1 96.56 110 TRP B CA 1
ATOM 3737 C C . TRP B 1 110 ? -3.592 -0.313 13.258 1 96.56 110 TRP B C 1
ATOM 3739 O O . TRP B 1 110 ? -3.656 -1.208 12.406 1 96.56 110 TRP B O 1
ATOM 3749 N N . ARG B 1 111 ? -2.488 0.465 13.336 1 92.94 111 ARG B N 1
ATOM 3750 C CA . ARG B 1 111 ? -1.347 0.294 12.438 1 92.94 111 ARG B CA 1
ATOM 3751 C C . ARG B 1 111 ? -0.694 -1.069 12.641 1 92.94 111 ARG B C 1
ATOM 3753 O O . ARG B 1 111 ? 0.048 -1.541 11.781 1 92.94 111 ARG B O 1
ATOM 3760 N N . LEU B 1 112 ? -1.019 -1.641 13.68 1 88 112 LEU B N 1
ATOM 3761 C CA . LEU B 1 112 ? -0.446 -2.943 14 1 88 112 LEU B CA 1
ATOM 3762 C C . LEU B 1 112 ? -1.254 -4.066 13.359 1 88 112 LEU B C 1
ATOM 3764 O O . LEU B 1 112 ? -1.041 -5.242 13.672 1 88 112 LEU B O 1
ATOM 3768 N N . THR B 1 113 ? -2.156 -3.682 12.602 1 90.25 113 THR B N 1
ATOM 3769 C CA . THR B 1 113 ? -3.01 -4.633 11.898 1 90.25 113 THR B CA 1
ATOM 3770 C C . THR B 1 113 ? -3.084 -4.301 10.406 1 90.25 113 THR B C 1
ATOM 3772 O O . THR B 1 113 ? -2.498 -3.312 9.961 1 90.25 113 THR B O 1
ATOM 3775 N N . GLU B 1 114 ? -3.895 -5.113 9.664 1 88.69 114 GLU B N 1
ATOM 3776 C CA . GLU B 1 114 ? -4.133 -4.906 8.234 1 88.69 114 GLU B CA 1
ATOM 3777 C C . GLU B 1 114 ? -5.121 -3.771 8 1 88.69 114 GLU B C 1
ATOM 3779 O O . GLU B 1 114 ? -5.277 -3.299 6.871 1 88.69 114 GLU B O 1
ATOM 3784 N N . ALA B 1 115 ? -5.684 -3.301 9.047 1 95.12 115 ALA B N 1
ATOM 3785 C CA . ALA B 1 115 ? -6.816 -2.389 8.914 1 95.12 115 ALA B CA 1
ATOM 3786 C C . ALA B 1 115 ? -6.359 -1.009 8.453 1 95.12 115 ALA B C 1
ATOM 3788 O O . ALA B 1 115 ? -7.18 -0.167 8.078 1 95.12 115 ALA B O 1
ATOM 3789 N N . VAL B 1 116 ? -5.086 -0.789 8.477 1 94.81 116 VAL B N 1
ATOM 3790 C CA . VAL B 1 116 ? -4.531 0.475 8 1 94.81 116 VAL B CA 1
ATOM 3791 C C . VAL B 1 116 ? -3.553 0.214 6.859 1 94.81 116 VAL B C 1
ATOM 3793 O O . VAL B 1 116 ? -2.49 -0.376 7.062 1 94.81 116 VAL B O 1
ATOM 3796 N N . THR B 1 117 ? -3.934 0.6 5.691 1 92.31 117 THR B N 1
ATOM 3797 C CA . THR B 1 117 ? -3.064 0.445 4.531 1 92.31 117 THR B CA 1
ATOM 3798 C C . THR B 1 117 ? -1.915 1.447 4.574 1 92.31 117 THR B C 1
ATOM 3800 O O . THR B 1 117 ? -1.927 2.377 5.387 1 92.31 117 THR B O 1
ATOM 3803 N N . PRO B 1 118 ? -0.929 1.29 3.746 1 90.12 118 PRO B N 1
ATOM 3804 C CA . PRO B 1 118 ? 0.24 2.172 3.803 1 90.12 118 PRO B CA 1
ATOM 3805 C C . PRO B 1 118 ? -0.115 3.639 3.57 1 90.12 118 PRO B C 1
ATOM 3807 O O . PRO B 1 118 ? -1.125 3.939 2.928 1 90.12 118 PRO B O 1
ATOM 3810 N N . ILE B 1 119 ? 0.785 4.453 4.07 1 93.88 119 ILE B N 1
ATOM 3811 C CA . ILE B 1 119 ? 0.646 5.895 3.91 1 93.88 119 ILE B CA 1
ATOM 3812 C C . ILE B 1 119 ? 0.581 6.242 2.424 1 93.88 119 ILE B C 1
ATOM 3814 O O . ILE B 1 119 ? 1.332 5.691 1.616 1 93.88 119 ILE B O 1
ATOM 3818 N N . LYS B 1 120 ? -0.306 7.105 2.096 1 94.31 120 LYS B N 1
ATOM 3819 C CA . LYS B 1 120 ? -0.469 7.535 0.709 1 94.31 120 LYS B CA 1
ATOM 3820 C C . LYS B 1 120 ? 0.052 8.953 0.506 1 94.31 120 LYS B C 1
ATOM 3822 O O . LYS B 1 120 ? 0.572 9.57 1.438 1 94.31 120 LYS B O 1
ATOM 3827 N N . ASN B 1 121 ? -0.032 9.43 -0.712 1 95.31 121 ASN B N 1
ATOM 3828 C CA . ASN B 1 121 ? 0.464 10.75 -1.101 1 95.31 121 ASN B CA 1
ATOM 3829 C C . ASN B 1 121 ? -0.5 11.453 -2.053 1 95.31 121 ASN B C 1
ATOM 3831 O O . ASN B 1 121 ? -0.644 11.047 -3.207 1 95.31 121 ASN B O 1
ATOM 3835 N N . GLN B 1 122 ? -1.063 12.555 -1.58 1 94.81 122 GLN B N 1
ATOM 3836 C CA . GLN B 1 122 ? -1.996 13.289 -2.428 1 94.81 122 GLN B CA 1
ATOM 3837 C C . GLN B 1 122 ? -1.26 14.281 -3.322 1 94.81 122 GLN B C 1
ATOM 3839 O O . GLN B 1 122 ? -1.826 14.797 -4.289 1 94.81 122 GLN B O 1
ATOM 3844 N N . GLY B 1 123 ? -0.01 14.547 -2.951 1 92.75 123 GLY B N 1
ATOM 3845 C CA . GLY B 1 123 ? 0.759 15.508 -3.721 1 92.75 123 GLY B CA 1
ATOM 3846 C C . GLY B 1 123 ? 0.224 16.922 -3.607 1 92.75 123 GLY B C 1
ATOM 3847 O O . GLY B 1 123 ? -0.041 17.406 -2.506 1 92.75 123 GLY B O 1
ATOM 3848 N N . GLN B 1 124 ? 0.156 17.562 -4.723 1 91.62 124 GLN B N 1
ATOM 3849 C CA . GLN B 1 124 ? -0.244 18.969 -4.742 1 91.62 124 GLN B CA 1
ATOM 3850 C C . GLN B 1 124 ? -1.705 19.125 -5.156 1 91.62 124 GLN B C 1
ATOM 3852 O O . GLN B 1 124 ? -2.123 20.188 -5.605 1 91.62 124 GLN B O 1
ATOM 3857 N N . CYS B 1 125 ? -2.398 18.094 -5.059 1 92.94 125 CYS B N 1
ATOM 3858 C CA . CYS B 1 125 ? -3.84 18.109 -5.293 1 92.94 125 CYS B CA 1
ATOM 3859 C C . CYS B 1 125 ? -4.605 18.234 -3.98 1 92.94 125 CYS B C 1
ATOM 3861 O O . CYS B 1 125 ? -4.32 17.516 -3.02 1 92.94 125 CYS B O 1
ATOM 3863 N N . GLY B 1 126 ? -5.562 19.203 -3.941 1 93.75 126 GLY B N 1
ATOM 3864 C CA . GLY B 1 126 ? -6.41 19.344 -2.77 1 93.75 126 GLY B CA 1
ATOM 3865 C C . GLY B 1 126 ? -7.422 18.219 -2.629 1 93.75 126 GLY B C 1
ATOM 3866 O O . GLY B 1 126 ? -8.617 18.469 -2.471 1 93.75 126 GLY B O 1
ATOM 3867 N N . SER B 1 127 ? -6.945 16.984 -2.682 1 95.88 127 SER B N 1
ATOM 3868 C CA . SER B 1 127 ? -7.824 15.82 -2.709 1 95.88 127 SER B CA 1
ATOM 3869 C C . SER B 1 127 ? -7.789 15.062 -1.383 1 95.88 127 SER B C 1
ATOM 3871 O O . SER B 1 127 ? -8.117 13.883 -1.326 1 95.88 127 SER B O 1
ATOM 3873 N N . CYS B 1 128 ? -7.426 15.719 -0.273 1 97.88 128 CYS B N 1
ATOM 3874 C CA . CYS B 1 128 ? -7.348 15.078 1.032 1 97.88 128 CYS B CA 1
ATOM 3875 C C . CYS B 1 128 ? -8.688 14.469 1.423 1 97.88 128 CYS B C 1
ATOM 3877 O O . CYS B 1 128 ? -8.734 13.422 2.07 1 97.88 128 CYS B O 1
ATOM 3879 N N . TRP B 1 129 ? -9.805 15.133 1.023 1 98.5 129 TRP B N 1
ATOM 3880 C CA . TRP B 1 129 ? -11.156 14.633 1.295 1 98.5 129 TRP B CA 1
ATOM 3881 C C . TRP B 1 129 ? -11.383 13.289 0.625 1 98.5 129 TRP B C 1
ATOM 3883 O O . TRP B 1 129 ? -11.984 12.391 1.216 1 98.5 129 TRP B O 1
ATOM 3893 N N . ALA B 1 130 ? -10.914 13.125 -0.498 1 98.25 130 ALA B N 1
ATOM 3894 C CA . ALA B 1 130 ? -11.047 11.883 -1.249 1 98.25 130 ALA B CA 1
ATOM 3895 C C . ALA B 1 130 ? -10.164 10.789 -0.655 1 98.25 130 ALA B C 1
ATOM 3897 O O . ALA B 1 130 ? -10.586 9.633 -0.549 1 98.25 130 ALA B O 1
ATOM 3898 N N . PHE B 1 131 ? -8.953 11.148 -0.274 1 98.25 131 PHE B N 1
ATOM 3899 C CA . PHE B 1 131 ? -8.055 10.195 0.365 1 98.25 131 PHE B CA 1
ATOM 3900 C C . PHE B 1 131 ? -8.625 9.719 1.696 1 98.25 131 PHE B C 1
ATOM 3902 O O . PHE B 1 131 ? -8.609 8.523 1.993 1 98.25 131 PHE B O 1
ATOM 3909 N N . SER B 1 132 ? -9.086 10.648 2.457 1 98.88 132 SER B N 1
ATOM 3910 C CA . SER B 1 132 ? -9.68 10.305 3.748 1 98.88 132 SER B CA 1
ATOM 3911 C C . SER B 1 132 ? -10.836 9.328 3.582 1 98.88 132 SER B C 1
ATOM 3913 O O . SER B 1 132 ? -10.891 8.305 4.27 1 98.88 132 SER B O 1
ATOM 3915 N N . ALA B 1 133 ? -11.727 9.641 2.67 1 98.88 133 ALA B N 1
ATOM 3916 C CA . ALA B 1 133 ? -12.875 8.773 2.422 1 98.88 133 ALA B CA 1
ATOM 3917 C C . ALA B 1 133 ? -12.438 7.395 1.935 1 98.88 133 ALA B C 1
ATOM 3919 O O . ALA B 1 133 ? -12.914 6.371 2.428 1 98.88 133 ALA B O 1
ATOM 3920 N N . ALA B 1 134 ? -11.555 7.395 0.976 1 98.81 134 ALA B N 1
ATOM 3921 C CA . ALA B 1 134 ? -11.086 6.129 0.411 1 98.81 134 ALA B CA 1
ATOM 3922 C C . ALA B 1 134 ? -10.445 5.25 1.483 1 98.81 134 ALA B C 1
ATOM 3924 O O . ALA B 1 134 ? -10.719 4.051 1.555 1 98.81 134 ALA B O 1
ATOM 3925 N N . GLU B 1 135 ? -9.594 5.836 2.26 1 98.62 135 GLU B N 1
ATOM 3926 C CA . GLU B 1 135 ? -8.883 5.086 3.289 1 98.62 135 GLU B CA 1
ATOM 3927 C C . GLU B 1 135 ? -9.836 4.586 4.371 1 98.62 135 GLU B C 1
ATOM 3929 O O . GLU B 1 135 ? -9.648 3.498 4.918 1 98.62 135 GLU B O 1
ATOM 3934 N N . ALA B 1 136 ? -10.836 5.398 4.684 1 98.88 136 ALA B N 1
ATOM 3935 C CA . ALA B 1 136 ? -11.859 4.926 5.617 1 98.88 136 ALA B CA 1
ATOM 3936 C C . ALA B 1 136 ? -12.609 3.729 5.047 1 98.88 136 ALA B C 1
ATOM 3938 O O . ALA B 1 136 ? -12.883 2.76 5.758 1 98.88 136 ALA B O 1
ATOM 3939 N N . VAL B 1 137 ? -12.953 3.777 3.787 1 98.88 137 VAL B N 1
ATOM 3940 C CA . VAL B 1 137 ? -13.617 2.662 3.125 1 98.88 137 VAL B CA 1
ATOM 3941 C C . VAL B 1 137 ? -12.719 1.428 3.156 1 98.88 137 VAL B C 1
ATOM 3943 O O . VAL B 1 137 ? -13.195 0.315 3.4 1 98.88 137 VAL B O 1
ATOM 3946 N N . GLU B 1 138 ? -11.445 1.62 2.92 1 98.31 138 GLU B N 1
ATOM 3947 C CA . GLU B 1 138 ? -10.492 0.514 3 1 98.31 138 GLU B CA 1
ATOM 3948 C C . GLU B 1 138 ? -10.547 -0.163 4.367 1 98.31 138 GLU B C 1
ATOM 3950 O O . GLU B 1 138 ? -10.648 -1.388 4.457 1 98.31 138 GLU B O 1
ATOM 3955 N N . SER B 1 139 ? -10.453 0.664 5.379 1 98.44 139 SER B N 1
ATOM 3956 C CA . SER B 1 139 ? -10.445 0.117 6.734 1 98.44 139 SER B CA 1
ATOM 3957 C C . SER B 1 139 ? -11.719 -0.668 7.02 1 98.44 139 SER B C 1
ATOM 3959 O O . SER B 1 139 ? -11.664 -1.755 7.602 1 98.44 139 SER B O 1
ATOM 3961 N N . GLN B 1 140 ? -12.859 -0.133 6.609 1 98.31 140 GLN B N 1
ATOM 3962 C CA . GLN B 1 140 ? -14.117 -0.835 6.828 1 98.31 140 GLN B CA 1
ATOM 3963 C C . GLN B 1 140 ? -14.148 -2.152 6.059 1 98.31 140 GLN B C 1
ATOM 3965 O O . GLN B 1 140 ? -14.617 -3.17 6.582 1 98.31 140 GLN B O 1
ATOM 3970 N N . LEU B 1 141 ? -13.695 -2.135 4.848 1 97.62 141 LEU B N 1
ATOM 3971 C CA . LEU B 1 141 ? -13.672 -3.348 4.035 1 97.62 141 LEU B CA 1
ATOM 3972 C C . LEU B 1 141 ? -12.789 -4.414 4.684 1 97.62 141 LEU B C 1
ATOM 3974 O O . LEU B 1 141 ? -13.203 -5.57 4.805 1 97.62 141 LEU B O 1
ATOM 3978 N N . ILE B 1 142 ? -11.617 -4.039 5.094 1 96.62 142 ILE B N 1
ATOM 3979 C CA . ILE B 1 142 ? -10.648 -4.965 5.672 1 96.62 142 ILE B CA 1
ATOM 3980 C C . ILE B 1 142 ? -11.219 -5.57 6.953 1 96.62 142 ILE B C 1
ATOM 3982 O O . ILE B 1 142 ? -11.219 -6.789 7.129 1 96.62 142 ILE B O 1
ATOM 3986 N N . LEU B 1 143 ? -11.758 -4.746 7.781 1 96.75 143 LEU B N 1
ATOM 3987 C CA . LEU B 1 143 ? -12.289 -5.23 9.055 1 96.75 143 LEU B CA 1
ATOM 3988 C C . LEU B 1 143 ? -13.539 -6.078 8.836 1 96.75 143 LEU B C 1
ATOM 3990 O O . LEU B 1 143 ? -13.711 -7.109 9.484 1 96.75 143 LEU B O 1
ATOM 3994 N N . SER B 1 144 ? -14.359 -5.727 7.891 1 96.44 144 SER B N 1
ATOM 3995 C CA . SER B 1 144 ? -15.609 -6.441 7.641 1 96.44 144 SER B CA 1
ATOM 3996 C C . SER B 1 144 ? -15.352 -7.805 7.012 1 96.44 144 SER B C 1
ATOM 3998 O O . SER B 1 144 ? -16.234 -8.664 6.992 1 96.44 144 SER B O 1
ATOM 4000 N N . THR B 1 145 ? -14.203 -7.98 6.508 1 95.06 145 THR B N 1
ATOM 4001 C CA . THR B 1 145 ? -13.867 -9.258 5.891 1 95.06 145 THR B CA 1
ATOM 4002 C C . THR B 1 145 ? -12.812 -9.992 6.715 1 95.06 145 THR B C 1
ATOM 4004 O O . THR B 1 145 ? -12.258 -10.992 6.262 1 95.06 145 THR B O 1
ATOM 4007 N N . GLY B 1 146 ? -12.531 -9.438 7.836 1 92.88 146 GLY B N 1
ATOM 4008 C CA . GLY B 1 146 ? -11.516 -10.055 8.664 1 92.88 146 GLY B CA 1
ATOM 4009 C C . GLY B 1 146 ? -10.148 -10.086 8.008 1 92.88 146 GLY B C 1
ATOM 4010 O O . GLY B 1 146 ? -9.398 -11.055 8.172 1 92.88 146 GLY B O 1
ATOM 4011 N N . GLY B 1 147 ? -9.977 -9.109 7.16 1 90.94 147 GLY B N 1
ATOM 4012 C CA . GLY B 1 147 ? -8.68 -9.016 6.516 1 90.94 147 GLY B CA 1
ATOM 4013 C C . GLY B 1 147 ? -8.609 -9.766 5.199 1 90.94 147 GLY B C 1
ATOM 4014 O O . GLY B 1 147 ? -7.59 -9.719 4.504 1 90.94 147 GLY B O 1
ATOM 4015 N N . GLN B 1 148 ? -9.57 -10.398 4.766 1 87.56 148 GLN B N 1
ATOM 4016 C CA . GLN B 1 148 ? -9.539 -11.172 3.531 1 87.56 148 GLN B CA 1
ATOM 4017 C C . GLN B 1 148 ? -9.445 -10.258 2.312 1 87.56 148 GLN B C 1
ATOM 4019 O O . GLN B 1 148 ? -8.859 -10.633 1.295 1 87.56 148 GLN B O 1
ATOM 4024 N N . SER B 1 149 ? -10.086 -9.125 2.479 1 89.06 149 SER B N 1
ATOM 4025 C CA . SER B 1 149 ? -9.984 -8.102 1.443 1 89.06 149 SER B CA 1
ATOM 4026 C C . SER B 1 149 ? -9.094 -6.953 1.892 1 89.06 149 SER B C 1
ATOM 4028 O O . SER B 1 149 ? -9.586 -5.875 2.227 1 89.06 149 SER B O 1
ATOM 4030 N N . ASP B 1 150 ? -7.848 -7.094 1.857 1 89 150 ASP B N 1
ATOM 4031 C CA . ASP B 1 150 ? -6.879 -6.062 2.221 1 89 150 ASP B CA 1
ATOM 4032 C C . ASP B 1 150 ? -6.359 -5.34 0.982 1 89 150 ASP B C 1
ATOM 4034 O O . ASP B 1 150 ? -5.195 -5.5 0.609 1 89 150 ASP B O 1
ATOM 4038 N N . ILE B 1 151 ? -7.188 -4.547 0.381 1 91.19 151 ILE B N 1
ATOM 4039 C CA . ILE B 1 151 ? -6.863 -3.918 -0.894 1 91.19 151 ILE B CA 1
ATOM 4040 C C . ILE B 1 151 ? -6.84 -2.4 -0.728 1 91.19 151 ILE B C 1
ATOM 4042 O O . ILE B 1 151 ? -7.504 -1.855 0.157 1 91.19 151 ILE B O 1
ATOM 4046 N N . GLU B 1 152 ? -6.012 -1.797 -1.502 1 94.44 152 GLU B N 1
ATOM 4047 C CA . GLU B 1 152 ? -6.008 -0.342 -1.619 1 94.44 152 GLU B CA 1
ATOM 4048 C C . GLU B 1 152 ? -7.016 0.13 -2.662 1 94.44 152 GLU B C 1
ATOM 4050 O O . GLU B 1 152 ? -7.145 -0.476 -3.727 1 94.44 152 GLU B O 1
ATOM 4055 N N . LEU B 1 153 ? -7.707 1.158 -2.295 1 97.44 153 LEU B N 1
ATOM 4056 C CA . LEU B 1 153 ? -8.773 1.639 -3.166 1 97.44 153 LEU B CA 1
ATOM 4057 C C . LEU B 1 153 ? -8.398 2.969 -3.809 1 97.44 153 LEU B C 1
ATOM 4059 O O . LEU B 1 153 ? -7.332 3.52 -3.52 1 97.44 153 LEU B O 1
ATOM 4063 N N . SER B 1 154 ? -9.219 3.457 -4.719 1 96.44 154 SER B N 1
ATOM 4064 C CA . SER B 1 154 ? -8.844 4.516 -5.648 1 96.44 154 SER B CA 1
ATOM 4065 C C . SER B 1 154 ? -9.32 5.879 -5.16 1 96.44 154 SER B C 1
ATOM 4067 O O . SER B 1 154 ? -10.469 6.262 -5.387 1 96.44 154 SER B O 1
ATOM 4069 N N . PRO B 1 155 ? -8.414 6.664 -4.625 1 96.69 155 PRO B N 1
ATOM 4070 C CA . PRO B 1 155 ? -8.828 8.055 -4.391 1 96.69 155 PRO B CA 1
ATOM 4071 C C . PRO B 1 155 ? -9.07 8.82 -5.688 1 96.69 155 PRO B C 1
ATOM 4073 O O . PRO B 1 155 ? -9.844 9.781 -5.703 1 96.69 155 PRO B O 1
ATOM 4076 N N . GLN B 1 156 ? -8.492 8.367 -6.801 1 95.19 156 GLN B N 1
ATOM 4077 C CA . GLN B 1 156 ? -8.688 9 -8.102 1 95.19 156 GLN B CA 1
ATOM 4078 C C . GLN B 1 156 ? -10.156 8.984 -8.508 1 95.19 156 GLN B C 1
ATOM 4080 O O . GLN B 1 156 ? -10.68 9.992 -9 1 95.19 156 GLN B O 1
ATOM 4085 N N . GLN B 1 157 ? -10.75 7.875 -8.32 1 96.75 157 GLN B N 1
ATOM 4086 C CA . GLN B 1 157 ? -12.164 7.75 -8.664 1 96.75 157 GLN B CA 1
ATOM 4087 C C . GLN B 1 157 ? -13 8.812 -7.953 1 96.75 157 GLN B C 1
ATOM 4089 O O . GLN B 1 157 ? -13.789 9.516 -8.586 1 96.75 157 GLN B O 1
ATOM 4094 N N . ILE B 1 158 ? -12.82 8.93 -6.656 1 98.31 158 ILE B N 1
ATOM 4095 C CA . ILE B 1 158 ? -13.586 9.891 -5.867 1 98.31 158 ILE B CA 1
ATOM 4096 C C . ILE B 1 158 ? -13.258 11.312 -6.32 1 98.31 158 ILE B C 1
ATOM 4098 O O . ILE B 1 158 ? -14.164 12.109 -6.582 1 98.31 158 ILE B O 1
ATOM 4102 N N . THR B 1 159 ? -12 11.609 -6.449 1 96.56 159 THR B N 1
ATOM 4103 C CA . THR B 1 159 ? -11.547 12.953 -6.789 1 96.56 159 THR B CA 1
ATOM 4104 C C . THR B 1 159 ? -12.141 13.398 -8.125 1 96.56 159 THR B C 1
ATOM 4106 O O . THR B 1 159 ? -12.625 14.523 -8.25 1 96.56 159 THR B O 1
ATOM 4109 N N . SER B 1 160 ? -12.156 12.531 -9.07 1 95.62 160 SER B N 1
ATOM 4110 C CA . SER B 1 160 ? -12.492 12.891 -10.445 1 95.62 160 SER B CA 1
ATOM 4111 C C . SER B 1 160 ? -13.992 12.789 -10.695 1 95.62 160 SER B C 1
ATOM 4113 O O . SER B 1 160 ? -14.516 13.438 -11.602 1 95.62 160 SER B O 1
ATOM 4115 N N . CYS B 1 161 ? -14.68 11.977 -9.914 1 97.38 161 CYS B N 1
ATOM 4116 C CA . CYS B 1 161 ? -16.016 11.625 -10.367 1 97.38 161 CYS B CA 1
ATOM 4117 C C . CYS B 1 161 ? -17.078 12.195 -9.438 1 97.38 161 CYS B C 1
ATOM 4119 O O . CYS B 1 161 ? -18.281 12.18 -9.758 1 97.38 161 CYS B O 1
ATOM 4121 N N . THR B 1 162 ? -16.703 12.672 -8.273 1 97.38 162 THR B N 1
ATOM 4122 C CA . THR B 1 162 ? -17.688 13.242 -7.359 1 97.38 162 THR B CA 1
ATOM 4123 C C . THR B 1 162 ? -18.172 14.594 -7.867 1 97.38 162 THR B C 1
ATOM 4125 O O . THR B 1 162 ? -17.453 15.586 -7.812 1 97.38 162 THR B O 1
ATOM 4128 N N . THR B 1 163 ? -19.406 14.695 -8.141 1 95.44 163 THR B N 1
ATOM 4129 C CA . THR B 1 163 ? -19.906 15.875 -8.828 1 95.44 163 THR B CA 1
ATOM 4130 C C . THR B 1 163 ? -20.234 16.984 -7.828 1 95.44 163 THR B C 1
ATOM 4132 O O . THR B 1 163 ? -20.375 18.141 -8.211 1 95.44 163 THR B O 1
ATOM 4135 N N . THR B 1 164 ? -20.375 16.688 -6.613 1 95.62 164 THR B N 1
ATOM 4136 C CA . THR B 1 164 ? -20.688 17.688 -5.602 1 95.62 164 THR B CA 1
ATOM 4137 C C . THR B 1 164 ? -19.406 18.328 -5.07 1 95.62 164 THR B C 1
ATOM 4139 O O . THR B 1 164 ? -19.453 19.109 -4.113 1 95.62 164 THR B O 1
ATOM 4142 N N . SER B 1 165 ? -18.281 17.953 -5.609 1 95.25 165 SER B N 1
ATOM 4143 C CA . SER B 1 165 ? -16.969 18.484 -5.234 1 95.25 165 SER B CA 1
ATOM 4144 C C . SER B 1 165 ? -16.203 18.969 -6.457 1 95.25 165 SER B C 1
ATOM 4146 O O . SER B 1 165 ? -16.688 18.875 -7.586 1 95.25 165 SER B O 1
ATOM 4148 N N . ASP B 1 166 ? -14.953 19.531 -6.18 1 93.81 166 ASP B N 1
ATOM 4149 C CA . ASP B 1 166 ? -14.219 20.188 -7.254 1 93.81 166 ASP B CA 1
ATOM 4150 C C . ASP B 1 166 ? -12.844 19.562 -7.438 1 93.81 166 ASP B C 1
ATOM 4152 O O . ASP B 1 166 ? -11.852 20.266 -7.652 1 93.81 166 ASP B O 1
ATOM 4156 N N . GLY B 1 167 ? -12.797 18.281 -7.234 1 92.38 167 GLY B N 1
ATOM 4157 C CA . GLY B 1 167 ? -11.547 17.578 -7.469 1 92.38 167 GLY B CA 1
ATOM 4158 C C . GLY B 1 167 ? -10.391 18.125 -6.656 1 92.38 167 GLY B C 1
ATOM 4159 O O . GLY B 1 167 ? -10.484 18.234 -5.43 1 92.38 167 GLY B O 1
ATOM 4160 N N . CYS B 1 168 ? -9.406 18.625 -7.344 1 92.88 168 CYS B N 1
ATOM 4161 C CA . CYS B 1 168 ? -8.203 19.125 -6.699 1 92.88 168 CYS B CA 1
ATOM 4162 C C . CYS B 1 168 ? -8.445 20.5 -6.074 1 92.88 168 CYS B C 1
ATOM 4164 O O . CYS B 1 168 ? -7.605 21 -5.336 1 92.88 168 CYS B O 1
ATOM 4166 N N . GLN B 1 169 ? -9.516 20.984 -6.266 1 93.12 169 GLN B N 1
ATOM 4167 C CA . GLN B 1 169 ? -9.852 22.266 -5.656 1 93.12 169 GLN B CA 1
ATOM 4168 C C . GLN B 1 169 ? -10.672 22.078 -4.383 1 93.12 169 GLN B C 1
ATOM 4170 O O . GLN B 1 169 ? -11.156 23.047 -3.797 1 93.12 169 GLN B O 1
ATOM 4175 N N . GLY B 1 170 ? -10.906 20.859 -4.059 1 95.5 170 GLY B N 1
ATOM 4176 C CA . GLY B 1 170 ? -11.461 20.578 -2.744 1 95.5 170 GLY B CA 1
ATOM 4177 C C . GLY B 1 170 ? -12.773 19.828 -2.797 1 95.5 170 GLY B C 1
ATOM 4178 O O . GLY B 1 170 ? -13.406 19.734 -3.85 1 95.5 170 GLY B O 1
ATOM 4179 N N . GLY B 1 171 ? -13.125 19.297 -1.726 1 97.94 171 GLY B N 1
ATOM 4180 C CA . GLY B 1 171 ? -14.352 18.547 -1.487 1 97.94 171 GLY B CA 1
ATOM 4181 C C . GLY B 1 171 ? -14.547 18.172 -0.031 1 97.94 171 GLY B C 1
ATOM 4182 O O . GLY B 1 171 ? -13.922 18.75 0.856 1 97.94 171 GLY B O 1
ATOM 4183 N N . PHE B 1 172 ? -15.492 17.281 0.228 1 98.31 172 PHE B N 1
ATOM 4184 C CA . PHE B 1 172 ? -15.82 16.859 1.584 1 98.31 172 PHE B CA 1
ATOM 4185 C C . PHE B 1 172 ? -16.188 15.375 1.616 1 98.31 172 PHE B C 1
ATOM 4187 O O . PHE B 1 172 ? -16.688 14.836 0.628 1 98.31 172 PHE B O 1
ATOM 4194 N N . THR B 1 173 ? -15.93 14.727 2.668 1 98.38 173 THR B N 1
ATOM 4195 C CA . THR B 1 173 ? -15.977 13.273 2.742 1 98.38 173 THR B CA 1
ATOM 4196 C C . THR B 1 173 ? -17.406 12.766 2.58 1 98.38 173 THR B C 1
ATOM 4198 O O . THR B 1 173 ? -17.641 11.727 1.963 1 98.38 173 THR B O 1
ATOM 4201 N N . GLU B 1 174 ? -18.391 13.5 3.16 1 98.38 174 GLU B N 1
ATOM 4202 C CA . GLU B 1 174 ? -19.797 13.109 3.029 1 98.38 174 GLU B CA 1
ATOM 4203 C C . GLU B 1 174 ? -20.203 13.031 1.564 1 98.38 174 GLU B C 1
ATOM 4205 O O . GLU B 1 174 ? -20.891 12.086 1.159 1 98.38 174 GLU B O 1
ATOM 4210 N N . GLY B 1 175 ? -19.766 14.039 0.818 1 98.25 175 GLY B N 1
ATOM 4211 C CA . GLY B 1 175 ? -20.047 14.008 -0.608 1 98.25 175 GLY B CA 1
ATOM 4212 C C . GLY B 1 175 ? -19.422 12.82 -1.314 1 98.25 175 GLY B C 1
ATOM 4213 O O . GLY B 1 175 ? -20 12.266 -2.25 1 98.25 175 GLY B O 1
ATOM 4214 N N . ALA B 1 176 ? -18.234 12.453 -0.915 1 98.75 176 ALA B N 1
ATOM 4215 C CA . ALA B 1 176 ? -17.578 11.281 -1.468 1 98.75 176 ALA B CA 1
ATOM 4216 C C . ALA B 1 176 ? -18.406 10.016 -1.24 1 98.75 176 ALA B C 1
ATOM 4218 O O . ALA B 1 176 ? -18.609 9.227 -2.162 1 98.75 176 ALA B O 1
ATOM 4219 N N . TYR B 1 177 ? -18.891 9.836 0 1 98.69 177 TYR B N 1
ATOM 4220 C CA . TYR B 1 177 ? -19.688 8.664 0.314 1 98.69 177 TYR B CA 1
ATOM 4221 C C . TYR B 1 177 ? -20.984 8.656 -0.492 1 98.69 177 TYR B C 1
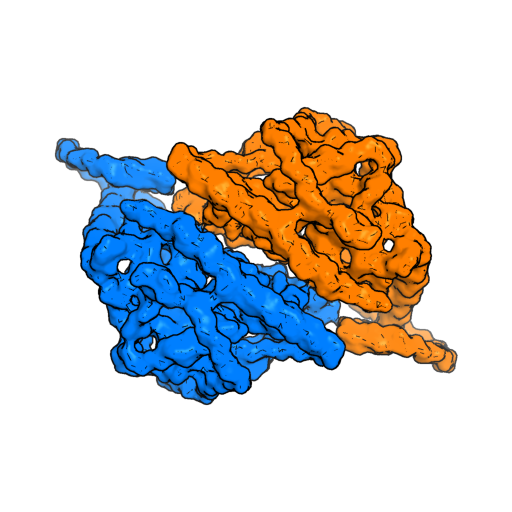ATOM 4223 O O . TYR B 1 177 ? -21.406 7.613 -0.991 1 98.69 177 TYR B O 1
ATOM 4231 N N . GLU B 1 178 ? -21.609 9.789 -0.546 1 98.12 178 GLU B N 1
ATOM 4232 C CA . GLU B 1 178 ? -22.844 9.898 -1.318 1 98.12 178 GLU B CA 1
ATOM 4233 C C . GLU B 1 178 ? -22.625 9.492 -2.773 1 98.12 178 GLU B C 1
ATOM 4235 O O . GLU B 1 178 ? -23.422 8.734 -3.34 1 98.12 178 GLU B O 1
ATOM 4240 N N . TYR B 1 179 ? -21.562 9.977 -3.348 1 98.62 179 TYR B N 1
ATOM 4241 C CA . TYR B 1 179 ? -21.219 9.578 -4.707 1 98.62 179 TYR B CA 1
ATOM 4242 C C . TYR B 1 179 ? -21.078 8.07 -4.816 1 98.62 179 TYR B C 1
ATOM 4244 O O . TYR B 1 179 ? -21.594 7.453 -5.754 1 98.62 179 TYR B O 1
ATOM 4252 N N . LEU B 1 180 ? -20.391 7.465 -3.898 1 98.75 180 LEU B N 1
ATOM 4253 C CA . LEU B 1 180 ? -20.078 6.043 -3.971 1 98.75 180 LEU B CA 1
ATOM 4254 C C . LEU B 1 180 ? -21.344 5.203 -3.896 1 98.75 180 LEU B C 1
ATOM 4256 O O . LEU B 1 180 ? -21.359 4.051 -4.34 1 98.75 180 LEU B O 1
ATOM 4260 N N . THR B 1 181 ? -22.453 5.715 -3.346 1 98.38 181 THR B N 1
ATOM 4261 C CA . THR B 1 181 ? -23.719 4.988 -3.303 1 98.38 181 THR B CA 1
ATOM 4262 C C . THR B 1 181 ? -24.391 5.004 -4.668 1 98.38 181 THR B C 1
ATOM 4264 O O . THR B 1 181 ? -25.344 4.246 -4.91 1 98.38 181 THR B O 1
ATOM 4267 N N . THR B 1 182 ? -23.984 5.848 -5.602 1 98.31 182 THR B N 1
ATOM 4268 C CA . THR B 1 182 ? -24.641 6 -6.895 1 98.31 182 THR B CA 1
ATOM 4269 C C . THR B 1 182 ? -23.969 5.113 -7.945 1 98.31 182 THR B C 1
ATOM 4271 O O . THR B 1 182 ? -24.453 5.023 -9.078 1 98.31 182 THR B O 1
ATOM 4274 N N . VAL B 1 183 ? -22.875 4.535 -7.645 1 98.19 183 VAL B N 1
ATOM 4275 C CA . VAL B 1 183 ? -22.141 3.609 -8.508 1 98.19 183 VAL B CA 1
ATOM 4276 C C . VAL B 1 183 ? -21.969 2.27 -7.801 1 98.19 183 VAL B C 1
ATOM 4278 O O . VAL B 1 183 ? -22.453 2.082 -6.68 1 98.19 183 VAL B O 1
ATOM 4281 N N . ALA B 1 184 ? -21.297 1.309 -8.43 1 97.25 184 ALA B N 1
ATOM 4282 C CA . ALA B 1 184 ? -21.141 -0.024 -7.859 1 97.25 184 ALA B CA 1
ATOM 4283 C C . ALA B 1 184 ? -20.344 0.034 -6.559 1 97.25 184 ALA B C 1
ATOM 4285 O O . ALA B 1 184 ? -20.531 -0.793 -5.664 1 97.25 184 ALA B O 1
ATOM 4286 N N . GLY B 1 185 ? -19.438 1.002 -6.492 1 98.31 185 GLY B N 1
ATOM 4287 C CA . GLY B 1 185 ? -18.578 1.176 -5.332 1 98.31 185 GLY B CA 1
ATOM 4288 C C . GLY B 1 185 ? -17.266 1.868 -5.652 1 98.31 185 GLY B C 1
ATOM 4289 O O . GLY B 1 185 ? -17.188 2.66 -6.594 1 98.31 185 GLY B O 1
ATOM 4290 N N . LEU B 1 186 ? -16.391 1.683 -4.734 1 98.75 186 LEU B N 1
ATOM 4291 C CA . LEU B 1 186 ? -15.055 2.258 -4.914 1 98.75 186 LEU B CA 1
ATOM 4292 C C . LEU B 1 186 ? -14.094 1.233 -5.512 1 98.75 186 LEU B C 1
ATOM 4294 O O . LEU B 1 186 ? -13.922 0.145 -4.961 1 98.75 186 LEU B O 1
ATOM 4298 N N . ALA B 1 187 ? -13.492 1.595 -6.621 1 97.25 187 ALA B N 1
ATOM 4299 C CA . ALA B 1 187 ? -12.633 0.694 -7.387 1 97.25 187 ALA B CA 1
ATOM 4300 C C . ALA B 1 187 ? -11.297 0.484 -6.684 1 97.25 187 ALA B C 1
ATOM 4302 O O . ALA B 1 187 ? -10.859 1.329 -5.898 1 97.25 187 ALA B O 1
ATOM 4303 N N . ASN B 1 188 ? -10.68 -0.667 -7.035 1 95.5 188 ASN B N 1
ATOM 4304 C CA . ASN B 1 188 ? -9.289 -0.922 -6.66 1 95.5 188 ASN B CA 1
ATOM 4305 C C . ASN B 1 188 ? -8.344 0.109 -7.273 1 95.5 188 ASN B C 1
ATOM 4307 O O . ASN B 1 188 ? -8.539 0.532 -8.414 1 95.5 188 ASN B O 1
ATOM 4311 N N . SER B 1 189 ? -7.309 0.45 -6.504 1 93.94 189 SER B N 1
ATOM 4312 C CA . SER B 1 189 ? -6.348 1.448 -6.965 1 93.94 189 SER B CA 1
ATOM 4313 C C . SER B 1 189 ? -5.566 0.945 -8.172 1 93.94 189 SER B C 1
ATOM 4315 O O . SER B 1 189 ? -5.016 1.74 -8.938 1 93.94 189 SER B O 1
ATOM 4317 N N . PHE B 1 190 ? -5.449 -0.326 -8.406 1 91.56 190 PHE B N 1
ATOM 4318 C CA . PHE B 1 190 ? -4.848 -0.902 -9.602 1 91.56 190 PHE B CA 1
ATOM 4319 C C . PHE B 1 190 ? -5.688 -0.587 -10.836 1 91.56 190 PHE B C 1
ATOM 4321 O O . PHE B 1 190 ? -5.148 -0.239 -11.891 1 91.56 190 PHE B O 1
ATOM 4328 N N . PHE B 1 191 ? -6.918 -0.741 -10.711 1 91.94 191 PHE B N 1
ATOM 4329 C CA . PHE B 1 191 ? -7.844 -0.583 -11.828 1 91.94 191 PHE B CA 1
ATOM 4330 C C . PHE B 1 191 ? -7.988 0.887 -12.203 1 91.94 191 PHE B C 1
ATOM 4332 O O . PHE B 1 191 ? -8.008 1.229 -13.391 1 91.94 191 PHE B O 1
ATOM 4339 N N . ILE B 1 192 ? -8.133 1.734 -11.164 1 91.81 192 ILE B N 1
ATOM 4340 C CA . ILE B 1 192 ? -8.141 3.182 -11.352 1 91.81 192 ILE B CA 1
ATOM 4341 C C . ILE B 1 192 ? -7.043 3.814 -10.5 1 91.81 192 ILE B C 1
ATOM 4343 O O . ILE B 1 192 ? -7.281 4.215 -9.359 1 91.81 192 ILE B O 1
ATOM 4347 N N . PRO B 1 193 ? -5.852 3.918 -11.031 1 90.12 193 PRO B N 1
ATOM 4348 C CA . PRO B 1 193 ? -4.723 4.457 -10.273 1 90.12 193 PRO B CA 1
ATOM 4349 C C . PRO B 1 193 ? -4.809 5.969 -10.078 1 90.12 193 PRO B C 1
ATOM 4351 O O . PRO B 1 193 ? -5.398 6.668 -10.906 1 90.12 193 PRO B O 1
ATOM 4354 N N . TYR B 1 194 ? -4.227 6.469 -8.969 1 91 194 TYR B N 1
ATOM 4355 C CA . TYR B 1 194 ? -4.133 7.898 -8.711 1 91 194 TYR B CA 1
ATOM 4356 C C . TYR B 1 194 ? -3.08 8.547 -9.602 1 91 194 TYR B C 1
ATOM 4358 O O . TYR B 1 194 ? -1.91 8.156 -9.578 1 91 194 TYR B O 1
ATOM 4366 N N . GLU B 1 195 ? -3.484 9.523 -10.367 1 81.75 195 GLU B N 1
ATOM 4367 C CA . GLU B 1 195 ? -2.582 10.125 -11.344 1 81.75 195 GLU B CA 1
ATOM 4368 C C . GLU B 1 195 ? -2.422 11.625 -11.094 1 81.75 195 GLU B C 1
ATOM 4370 O O . GLU B 1 195 ? -1.662 12.297 -11.797 1 81.75 195 GLU B O 1
ATOM 4375 N N . GLN B 1 196 ? -3.205 12.203 -10.266 1 65.44 196 GLN B N 1
ATOM 4376 C CA . GLN B 1 196 ? -3.156 13.641 -10 1 65.44 196 GLN B CA 1
ATOM 4377 C C . GLN B 1 196 ? -2.033 13.977 -9.023 1 65.44 196 GLN B C 1
ATOM 4379 O O . GLN B 1 196 ? -2.283 14.547 -7.953 1 65.44 196 GLN B O 1
ATOM 4384 N N . SER B 1 197 ? -0.76 13.656 -9.266 1 63.06 197 SER B N 1
ATOM 4385 C CA . SER B 1 197 ? 0.384 13.711 -8.359 1 63.06 197 SER B CA 1
ATOM 4386 C C . SER B 1 197 ? 0.965 15.117 -8.289 1 63.06 197 SER B C 1
ATOM 4388 O O . SER B 1 197 ? 0.508 15.945 -7.496 1 63.06 197 SER B O 1
ATOM 4390 N N . LEU B 1 198 ? 1.881 15.383 -9.094 1 66.5 198 LEU B N 1
ATOM 4391 C CA . LEU B 1 198 ? 2.734 16.562 -9.031 1 66.5 198 LEU B CA 1
ATOM 4392 C C . LEU B 1 198 ? 2.281 17.625 -10.039 1 66.5 198 LEU B C 1
ATOM 4394 O O . LEU B 1 198 ? 2.65 18.781 -9.93 1 66.5 198 LEU B O 1
ATOM 4398 N N . THR B 1 199 ? 1.476 17.125 -11.055 1 62.22 199 THR B N 1
ATOM 4399 C CA . THR B 1 199 ? 0.998 18.062 -12.062 1 62.22 199 THR B CA 1
ATOM 4400 C C . THR B 1 199 ? -0.479 17.828 -12.367 1 62.22 199 THR B C 1
ATOM 4402 O O . THR B 1 199 ? -0.881 16.703 -12.68 1 62.22 199 THR B O 1
ATOM 4405 N N . GLU B 1 200 ? -1.177 18.75 -11.867 1 60 200 GLU B N 1
ATOM 4406 C CA . GLU B 1 200 ? -2.578 18.703 -12.281 1 60 200 GLU B CA 1
ATOM 4407 C C . GLU B 1 200 ? -2.719 18.891 -13.789 1 60 200 GLU B C 1
ATOM 4409 O O . GLU B 1 200 ? -2.084 19.781 -14.367 1 60 200 GLU B O 1
ATOM 4414 N N . SER B 1 201 ? -3.018 17.797 -14.43 1 58.81 201 SER B N 1
ATOM 4415 C CA . SER B 1 201 ? -3.365 18 -15.836 1 58.81 201 SER B CA 1
ATOM 4416 C C . SER B 1 201 ? -4.836 17.672 -16.094 1 58.81 201 SER B C 1
ATOM 4418 O O . SER B 1 201 ? -5.453 16.922 -15.328 1 58.81 201 SER B O 1
ATOM 4420 N N . THR B 1 202 ? -5.359 18.406 -17.031 1 52.72 202 THR B N 1
ATOM 4421 C CA . THR B 1 202 ? -6.75 18.203 -17.422 1 52.72 202 THR B CA 1
ATOM 4422 C C . THR B 1 202 ? -7.039 16.703 -17.609 1 52.72 202 THR B C 1
ATOM 4424 O O . THR B 1 202 ? -8.117 16.234 -17.25 1 52.72 202 THR B O 1
ATOM 4427 N N . ALA B 1 203 ? -6.207 16.031 -18.188 1 55.91 203 ALA B N 1
ATOM 4428 C CA . ALA B 1 203 ? -6.418 14.617 -18.484 1 55.91 203 ALA B CA 1
ATOM 4429 C C . ALA B 1 203 ? -6.465 13.789 -17.203 1 55.91 203 ALA B C 1
ATOM 4431 O O . ALA B 1 203 ? -7.27 12.867 -17.078 1 55.91 203 ALA B O 1
ATOM 4432 N N . THR B 1 204 ? -5.816 14.242 -16.328 1 67.56 204 THR B N 1
ATOM 4433 C CA . THR B 1 204 ? -5.758 13.438 -15.109 1 67.56 204 THR B CA 1
ATOM 4434 C C . THR B 1 204 ? -6.934 13.758 -14.188 1 67.56 204 THR B C 1
ATOM 4436 O O . THR B 1 204 ? -7.27 12.969 -13.305 1 67.56 204 THR B O 1
ATOM 4439 N N . MET B 1 205 ? -7.621 14.781 -14.57 1 82 205 MET B N 1
ATOM 4440 C CA . MET B 1 205 ? -8.711 15.234 -13.711 1 82 205 MET B CA 1
ATOM 4441 C C . MET B 1 205 ? -10.031 14.602 -14.117 1 82 205 MET B C 1
ATOM 4443 O O . MET B 1 205 ? -10.969 14.531 -13.32 1 82 205 MET B O 1
ATOM 4447 N N . ALA B 1 206 ? -10.141 14.125 -15.352 1 88.38 206 ALA B N 1
ATOM 4448 C CA . ALA B 1 206 ? -11.414 13.648 -15.883 1 88.38 206 ALA B CA 1
ATOM 4449 C C . ALA B 1 206 ? -11.836 12.344 -15.219 1 88.38 206 ALA B C 1
ATOM 4451 O O . ALA B 1 206 ? -11 11.469 -14.961 1 88.38 206 ALA B O 1
ATOM 4452 N N . CYS B 1 207 ? -13.141 12.219 -15 1 94.31 207 CYS B N 1
ATOM 4453 C CA . CYS B 1 207 ? -13.688 10.977 -14.469 1 94.31 207 CYS B CA 1
ATOM 4454 C C . CYS B 1 207 ? -13.547 9.844 -15.484 1 94.31 207 CYS B C 1
ATOM 4456 O O . CYS B 1 207 ? -14.062 9.945 -16.594 1 94.31 207 CYS B O 1
ATOM 4458 N N . PRO B 1 208 ? -12.922 8.812 -15.109 1 92.81 208 PRO B N 1
ATOM 4459 C CA . PRO B 1 208 ? -12.859 7.672 -16.031 1 92.81 208 PRO B CA 1
ATOM 4460 C C . PRO B 1 208 ? -14.156 6.863 -16.047 1 92.81 208 PRO B C 1
ATOM 4462 O O . PRO B 1 208 ? -14.18 5.715 -15.586 1 92.81 208 PRO B O 1
ATOM 4465 N N . THR B 1 209 ? -15.141 7.363 -16.688 1 95.38 209 THR B N 1
ATOM 4466 C CA . THR B 1 209 ? -16.5 6.832 -16.641 1 95.38 209 THR B CA 1
ATOM 4467 C C . THR B 1 209 ? -16.547 5.402 -17.172 1 95.38 209 THR B C 1
ATOM 4469 O O . THR B 1 209 ? -17.328 4.578 -16.703 1 95.38 209 THR B O 1
ATOM 4472 N N . GLY B 1 210 ? -15.789 5.148 -18.203 1 93.25 210 GLY B N 1
ATOM 4473 C CA . GLY B 1 210 ? -15.742 3.793 -18.719 1 93.25 210 GLY B CA 1
ATOM 4474 C C . GLY B 1 210 ? -15.289 2.773 -17.703 1 93.25 210 GLY B C 1
ATOM 4475 O O . GLY B 1 210 ? -15.891 1.705 -17.562 1 93.25 210 GLY B O 1
ATOM 4476 N N . LYS B 1 211 ? -14.25 3.033 -16.984 1 92.81 211 LYS B N 1
ATOM 4477 C CA . LYS B 1 211 ? -13.758 2.131 -15.938 1 92.81 211 LYS B CA 1
ATOM 4478 C C . LYS B 1 211 ? -14.75 2.029 -14.781 1 92.81 211 LYS B C 1
ATOM 4480 O O . LYS B 1 211 ? -14.961 0.947 -14.234 1 92.81 211 LYS B O 1
ATOM 4485 N N . VAL B 1 212 ? -15.344 3.15 -14.445 1 96.62 212 VAL B N 1
ATOM 4486 C CA . VAL B 1 212 ? -16.312 3.164 -13.352 1 96.62 212 VAL B CA 1
ATOM 4487 C C . VAL B 1 212 ? -17.469 2.215 -13.68 1 96.62 212 VAL B C 1
ATOM 4489 O O . VAL B 1 212 ? -17.922 1.467 -12.812 1 96.62 212 VAL B O 1
ATOM 4492 N N . ALA B 1 213 ? -17.844 2.193 -14.898 1 95.88 213 ALA B N 1
ATOM 4493 C CA . ALA B 1 213 ? -18.969 1.35 -15.328 1 95.88 213 ALA B CA 1
ATOM 4494 C C . ALA B 1 213 ? -18.594 -0.128 -15.258 1 95.88 213 ALA B C 1
ATOM 4496 O O . ALA B 1 213 ? -19.469 -0.998 -15.281 1 95.88 213 ALA B O 1
ATOM 4497 N N . GLN B 1 214 ? -17.328 -0.421 -15.148 1 92.44 214 GLN B N 1
ATOM 4498 C CA . GLN B 1 214 ? -16.875 -1.802 -15.234 1 92.44 214 GLN B CA 1
ATOM 4499 C C . GLN B 1 214 ? -16.344 -2.291 -13.883 1 92.44 214 GLN B C 1
ATOM 4501 O O . GLN B 1 214 ? -15.766 -3.377 -13.789 1 92.44 214 GLN B O 1
ATOM 4506 N N . ILE B 1 215 ? -16.516 -1.547 -12.82 1 95.06 215 ILE B N 1
ATOM 4507 C CA . ILE B 1 215 ? -15.977 -1.858 -11.5 1 95.06 215 ILE B CA 1
ATOM 4508 C C . ILE B 1 215 ? -16.422 -3.254 -11.078 1 95.06 215 ILE B C 1
ATOM 4510 O O . ILE B 1 215 ? -15.625 -4.059 -10.602 1 95.06 215 ILE B O 1
ATOM 4514 N N . ASN B 1 216 ? -17.641 -3.568 -11.258 1 93.19 216 ASN B N 1
ATOM 4515 C CA . ASN B 1 216 ? -18.172 -4.863 -10.859 1 93.19 216 ASN B CA 1
ATOM 4516 C C . ASN B 1 216 ? -18.484 -5.738 -12.07 1 93.19 216 ASN B C 1
ATOM 4518 O O . ASN B 1 216 ? -19.469 -6.492 -12.055 1 93.19 216 ASN B O 1
ATOM 4522 N N . GLY B 1 217 ? -17.703 -5.59 -13.086 1 88.25 217 GLY B N 1
ATOM 4523 C CA . GLY B 1 217 ? -17.875 -6.355 -14.305 1 88.25 217 GLY B CA 1
ATOM 4524 C C . GLY B 1 217 ? -17.141 -7.684 -14.297 1 88.25 217 GLY B C 1
ATOM 4525 O O . GLY B 1 217 ? -16.781 -8.18 -13.234 1 88.25 217 GLY B O 1
ATOM 4526 N N . THR B 1 218 ? -16.906 -8.273 -15.445 1 82.25 218 THR B N 1
ATOM 4527 C CA . THR B 1 218 ? -16.391 -9.625 -15.625 1 82.25 218 THR B CA 1
ATOM 4528 C C . THR B 1 218 ? -14.938 -9.719 -15.172 1 82.25 218 THR B C 1
ATOM 4530 O O . THR B 1 218 ? -14.445 -10.797 -14.859 1 82.25 218 THR B O 1
ATOM 4533 N N . SER B 1 219 ? -14.305 -8.547 -15.117 1 86.31 219 SER B N 1
ATOM 4534 C CA . SER B 1 219 ? -12.891 -8.547 -14.758 1 86.31 219 SER B CA 1
ATOM 4535 C C . SER B 1 219 ? -12.688 -8.148 -13.305 1 86.31 219 SER B C 1
ATOM 4537 O O . SER B 1 219 ? -11.586 -7.773 -12.898 1 86.31 219 SER B O 1
ATOM 4539 N N . GLU B 1 220 ? -13.695 -8.258 -12.5 1 91.69 220 GLU B N 1
ATOM 4540 C CA . GLU B 1 220 ? -13.68 -7.805 -11.109 1 91.69 220 GLU B CA 1
ATOM 4541 C C . GLU B 1 220 ? -12.516 -8.43 -10.336 1 91.69 220 GLU B C 1
ATOM 4543 O O . GLU B 1 220 ? -11.766 -7.727 -9.656 1 91.69 220 GLU B O 1
ATOM 4548 N N . GLN B 1 221 ? -12.367 -9.75 -10.516 1 91.5 221 GLN B N 1
ATOM 4549 C CA . GLN B 1 221 ? -11.328 -10.445 -9.773 1 91.5 221 GLN B CA 1
ATOM 4550 C C . GLN B 1 221 ? -9.938 -10.094 -10.297 1 91.5 221 GLN B C 1
ATOM 4552 O O . GLN B 1 221 ? -9 -9.93 -9.516 1 91.5 221 GLN B O 1
ATOM 4557 N N . LEU B 1 222 ? -9.828 -9.938 -11.617 1 92.06 222 LEU B N 1
ATOM 4558 C CA . LEU B 1 222 ? -8.57 -9.523 -12.234 1 92.06 222 LEU B CA 1
ATOM 4559 C C . LEU B 1 222 ? -8.164 -8.133 -11.781 1 92.06 222 LEU B C 1
ATOM 4561 O O . LEU B 1 222 ? -6.977 -7.844 -11.617 1 92.06 222 LEU B O 1
ATOM 4565 N N . GLN B 1 223 ? -9.156 -7.344 -11.508 1 91.25 223 GLN B N 1
ATOM 4566 C CA . GLN B 1 223 ? -8.93 -5.961 -11.094 1 91.25 223 GLN B CA 1
ATOM 4567 C C . GLN B 1 223 ? -8.586 -5.879 -9.609 1 91.25 223 GLN B C 1
ATOM 4569 O O . GLN B 1 223 ? -8.102 -4.848 -9.141 1 91.25 223 GLN B O 1
ATOM 4574 N N . GLY B 1 224 ? -8.844 -6.848 -8.898 1 92.25 224 GLY B N 1
ATOM 4575 C CA . GLY B 1 224 ? -8.508 -6.875 -7.488 1 92.25 224 GLY B CA 1
ATOM 4576 C C . GLY B 1 224 ? -9.695 -6.625 -6.582 1 92.25 224 GLY B C 1
ATOM 4577 O O . GLY B 1 224 ? -9.539 -6.438 -5.375 1 92.25 224 GLY B O 1
ATOM 4578 N N . GLY B 1 225 ? -10.93 -6.602 -7.207 1 93.5 225 GLY B N 1
ATOM 4579 C CA . GLY B 1 225 ? -12.133 -6.367 -6.426 1 93.5 225 GLY B CA 1
ATOM 4580 C C . GLY B 1 225 ? -12.438 -4.895 -6.234 1 93.5 225 GLY B C 1
ATOM 4581 O O . GLY B 1 225 ? -11.805 -4.035 -6.848 1 93.5 225 GLY B O 1
ATOM 4582 N N . TYR B 1 226 ? -13.445 -4.594 -5.48 1 96.5 226 TYR B N 1
ATOM 4583 C CA . TYR B 1 226 ? -13.914 -3.246 -5.168 1 96.5 226 TYR B CA 1
ATOM 4584 C C . TYR B 1 226 ? -14.648 -3.219 -3.836 1 96.5 226 TYR B C 1
ATOM 4586 O O . TYR B 1 226 ? -14.82 -4.258 -3.195 1 96.5 226 TYR B O 1
ATOM 4594 N N . ALA B 1 227 ? -15 -2.053 -3.34 1 98.25 227 ALA B N 1
ATOM 4595 C CA . ALA B 1 227 ? -15.781 -1.92 -2.115 1 98.25 227 ALA B CA 1
ATOM 4596 C C . ALA B 1 227 ? -17.141 -1.292 -2.4 1 98.25 227 ALA B C 1
ATOM 4598 O O . ALA B 1 227 ? -17.219 -0.139 -2.832 1 98.25 227 ALA B O 1
ATOM 4599 N N . ALA B 1 228 ? -18.156 -2.049 -2.154 1 98.19 228 ALA B N 1
ATOM 4600 C CA . ALA B 1 228 ? -19.5 -1.511 -2.26 1 98.19 228 ALA B CA 1
ATOM 4601 C C . ALA B 1 228 ? -19.859 -0.681 -1.03 1 98.19 228 ALA B C 1
ATOM 4603 O O . ALA B 1 228 ? -19.797 -1.174 0.099 1 98.19 228 ALA B O 1
ATOM 4604 N N . VAL B 1 229 ? -20.219 0.589 -1.258 1 98.62 229 VAL B N 1
ATOM 4605 C CA . VAL B 1 229 ? -20.531 1.514 -0.172 1 98.62 229 VAL B CA 1
ATOM 4606 C C . VAL B 1 229 ? -22.031 1.81 -0.158 1 98.62 229 VAL B C 1
ATOM 4608 O O . VAL B 1 229 ? -22.625 2.109 -1.198 1 98.62 229 VAL B O 1
ATOM 4611 N N . SER B 1 230 ? -22.625 1.758 1.006 1 98 230 SER B N 1
ATOM 4612 C CA . SER B 1 230 ? -24.078 1.93 1.076 1 98 230 SER B CA 1
ATOM 4613 C C . SER B 1 230 ? -24.453 3.174 1.876 1 98 230 SER B C 1
ATOM 4615 O O . SER B 1 230 ? -25.625 3.521 1.983 1 98 230 SER B O 1
ATOM 4617 N N . GLY B 1 231 ? -23.469 3.812 2.457 1 98 231 GLY B N 1
ATOM 4618 C CA . GLY B 1 231 ? -23.703 5.004 3.254 1 98 231 GLY B CA 1
ATOM 4619 C C . GLY B 1 231 ? -22.578 5.309 4.223 1 98 231 GLY B C 1
ATOM 4620 O O . GLY B 1 231 ? -21.438 4.906 3.996 1 98 231 GLY B O 1
ATOM 4621 N N . TYR B 1 232 ? -22.906 6.082 5.176 1 98.5 232 TYR B N 1
ATOM 4622 C CA . TYR B 1 232 ? -21.969 6.418 6.238 1 98.5 232 TYR B CA 1
ATOM 4623 C C . TYR B 1 232 ? -22.703 6.867 7.496 1 98.5 232 TYR B C 1
ATOM 4625 O O . TYR B 1 232 ? -23.906 7.117 7.461 1 98.5 232 TYR B O 1
ATOM 4633 N N . THR B 1 233 ? -22.031 6.879 8.594 1 98.5 233 THR B N 1
ATOM 4634 C CA . THR B 1 233 ? -22.469 7.414 9.875 1 98.5 233 THR B CA 1
ATOM 4635 C C . THR B 1 233 ? -21.406 8.297 10.5 1 98.5 233 THR B C 1
ATOM 4637 O O . THR B 1 233 ? -20.266 8.328 10.023 1 98.5 233 THR B O 1
ATOM 4640 N N . TYR B 1 234 ? -21.812 9.086 11.477 1 98.44 234 TYR B N 1
ATOM 4641 C CA . TYR B 1 234 ? -20.859 9.883 12.242 1 98.44 234 TYR B CA 1
ATOM 4642 C C . TYR B 1 234 ? -20.422 9.148 13.5 1 98.44 234 TYR B C 1
ATOM 4644 O O . TYR B 1 234 ? -21.234 8.484 14.156 1 98.44 234 TYR B O 1
ATOM 4652 N N . ALA B 1 235 ? -19.188 9.25 13.812 1 97.81 235 ALA B N 1
ATOM 4653 C CA . ALA B 1 235 ? -18.688 8.719 15.078 1 97.81 235 ALA B CA 1
ATOM 4654 C C . ALA B 1 235 ? -19.094 9.602 16.25 1 97.81 235 ALA B C 1
ATOM 4656 O O . ALA B 1 235 ? -19.312 9.109 17.359 1 97.81 235 ALA B O 1
ATOM 4657 N N . THR B 1 236 ? -19.078 10.906 16.062 1 96.94 236 THR B N 1
ATOM 4658 C CA . THR B 1 236 ? -19.516 11.93 17 1 96.94 236 THR B CA 1
ATOM 4659 C C . THR B 1 236 ? -20.516 12.875 16.344 1 96.94 236 THR B C 1
ATOM 4661 O O . THR B 1 236 ? -20.547 13 15.117 1 96.94 236 THR B O 1
ATOM 4664 N N . PRO B 1 237 ? -21.359 13.484 17.203 1 96 237 PRO B N 1
ATOM 4665 C CA . PRO B 1 237 ? -22.219 14.492 16.578 1 96 237 PRO B CA 1
ATOM 4666 C C . PRO B 1 237 ? -21.422 15.547 15.812 1 96 237 PRO B C 1
ATOM 4668 O O . PRO B 1 237 ? -20.484 16.141 16.359 1 96 237 PRO B O 1
ATOM 4671 N N . PRO B 1 238 ? -21.766 15.734 14.555 1 97.06 238 PRO B N 1
ATOM 4672 C CA . PRO B 1 238 ? -21.016 16.719 13.773 1 97.06 238 PRO B CA 1
ATOM 4673 C C . PRO B 1 238 ? -21.172 18.141 14.289 1 97.06 238 PRO B C 1
ATOM 4675 O O . PRO B 1 238 ? -22.25 18.5 14.781 1 97.06 238 PRO B O 1
ATOM 4678 N N . CYS B 1 239 ? -20.141 18.922 14.25 1 96.62 239 CYS B N 1
ATOM 4679 C CA . CYS B 1 239 ? -20.141 20.344 14.555 1 96.62 239 CYS B CA 1
ATOM 4680 C C . CYS B 1 239 ? -19.859 21.172 13.312 1 96.62 239 CYS B C 1
ATOM 4682 O O . CYS B 1 239 ? -18.766 21.141 12.766 1 96.62 239 CYS B O 1
ATOM 4684 N N . THR B 1 240 ? -20.828 21.969 12.875 1 93.62 240 THR B N 1
ATOM 4685 C CA . THR B 1 240 ? -20.703 22.656 11.594 1 93.62 240 THR B CA 1
ATOM 4686 C C . THR B 1 240 ? -20.609 24.172 11.797 1 93.62 240 THR B C 1
ATOM 4688 O O . THR B 1 240 ? -20.469 24.922 10.836 1 93.62 240 THR B O 1
ATOM 4691 N N . ALA B 1 241 ? -20.672 24.609 13.047 1 93.62 241 ALA B N 1
ATOM 4692 C CA . ALA B 1 241 ? -20.562 26.031 13.336 1 93.62 241 ALA B CA 1
ATOM 4693 C C . ALA B 1 241 ? -20.062 26.266 14.758 1 93.62 241 ALA B C 1
ATOM 4695 O O . ALA B 1 241 ? -20.203 25.406 15.625 1 93.62 241 ALA B O 1
ATOM 4696 N N . GLY B 1 242 ? -19.438 27.422 14.953 1 94.69 242 GLY B N 1
ATOM 4697 C CA . GLY B 1 242 ? -19.016 27.828 16.281 1 94.69 242 GLY B CA 1
ATOM 4698 C C . GLY B 1 242 ? -17.625 27.328 16.641 1 94.69 242 GLY B C 1
ATOM 4699 O O . GLY B 1 242 ? -16.828 27 15.766 1 94.69 242 GLY B O 1
ATOM 4700 N N . ASP B 1 243 ? -17.297 27.25 17.953 1 95.31 243 ASP B N 1
ATOM 4701 C CA . ASP B 1 243 ? -15.93 27 18.406 1 95.31 243 ASP B CA 1
ATOM 4702 C C . ASP B 1 243 ? -15.672 25.516 18.594 1 95.31 243 ASP B C 1
ATOM 4704 O O . ASP B 1 243 ? -14.523 25.078 18.703 1 95.31 243 ASP B O 1
ATOM 4708 N N . CYS B 1 244 ? -16.766 24.656 18.656 1 96.44 244 CYS B N 1
ATOM 4709 C CA . CYS B 1 244 ? -16.719 23.203 18.688 1 96.44 244 CYS B CA 1
ATOM 4710 C C . CYS B 1 244 ? -15.773 22.703 19.766 1 96.44 244 CYS B C 1
ATOM 4712 O O . CYS B 1 244 ? -15.031 21.734 19.547 1 96.44 244 CYS B O 1
ATOM 4714 N N . LYS B 1 245 ? -15.711 23.328 20.984 1 92.88 245 LYS B N 1
ATOM 4715 C CA . LYS B 1 245 ? -14.781 23 22.062 1 92.88 245 LYS B CA 1
ATOM 4716 C C . LYS B 1 245 ? -15.32 21.859 22.922 1 92.88 245 LYS B C 1
ATOM 4718 O O . LYS B 1 245 ? -14.57 21.25 23.703 1 92.88 245 LYS B O 1
ATOM 4723 N N . SER B 1 246 ? -16.594 21.484 22.781 1 91.88 246 SER B N 1
ATOM 4724 C CA . SER B 1 246 ? -17.219 20.562 23.719 1 91.88 246 SER B CA 1
ATOM 4725 C C . SER B 1 246 ? -17.594 19.25 23.031 1 91.88 246 SER B C 1
ATOM 4727 O O . SER B 1 246 ? -18.594 18.625 23.391 1 91.88 246 SER B O 1
ATOM 4729 N N . GLN B 1 247 ? -16.875 18.828 22.109 1 95.25 247 GLN B N 1
ATOM 4730 C CA . GLN B 1 247 ? -17.172 17.578 21.422 1 95.25 247 GLN B CA 1
ATOM 4731 C C . GLN B 1 247 ? -16.953 16.375 22.328 1 95.25 247 GLN B C 1
ATOM 4733 O O . GLN B 1 247 ? -16.188 16.453 23.281 1 95.25 247 GLN B O 1
ATOM 4738 N N . ASP B 1 248 ? -17.656 15.312 22.125 1 93.5 248 ASP B N 1
ATOM 4739 C CA . ASP B 1 248 ? -17.609 14.086 22.906 1 93.5 248 ASP B CA 1
ATOM 4740 C C . ASP B 1 248 ? -16.406 13.234 22.516 1 93.5 248 ASP B C 1
ATOM 4742 O O . ASP B 1 248 ? -16.516 12.344 21.672 1 93.5 248 ASP B O 1
ATOM 4746 N N . LEU B 1 249 ? -15.328 13.375 23.219 1 95.62 249 LEU B N 1
ATOM 4747 C CA . LEU B 1 249 ? -14.094 12.68 22.875 1 95.62 249 LEU B CA 1
ATOM 4748 C C . LEU B 1 249 ? -14.141 11.227 23.328 1 95.62 249 LEU B C 1
ATOM 4750 O O . LEU B 1 249 ? -13.422 10.383 22.781 1 95.62 249 LEU B O 1
ATOM 4754 N N . GLN B 1 250 ? -14.945 10.914 24.312 1 93.06 250 GLN B N 1
ATOM 4755 C CA . GLN B 1 250 ? -15.117 9.523 24.719 1 93.06 250 GLN B CA 1
ATOM 4756 C C . GLN B 1 250 ? -15.82 8.719 23.625 1 93.06 250 GLN B C 1
ATOM 4758 O O . GLN B 1 250 ? -15.492 7.551 23.406 1 93.06 250 GLN B O 1
ATOM 4763 N N . LYS B 1 251 ? -16.766 9.375 23.031 1 94.75 251 LYS B N 1
ATOM 4764 C CA . LYS B 1 251 ? -17.453 8.719 21.938 1 94.75 251 LYS B CA 1
ATOM 4765 C C . LYS B 1 251 ? -16.516 8.477 20.766 1 94.75 251 LYS B C 1
ATOM 4767 O O . LYS B 1 251 ? -16.594 7.453 20.078 1 94.75 251 LYS B O 1
ATOM 4772 N N . LEU B 1 252 ? -15.672 9.43 20.484 1 96.81 252 LEU B N 1
ATOM 4773 C CA . LEU B 1 252 ? -14.672 9.258 19.438 1 96.81 252 LEU B CA 1
ATOM 4774 C C . LEU B 1 252 ? -13.75 8.078 19.75 1 96.81 252 LEU B C 1
ATOM 4776 O O . LEU B 1 252 ? -13.461 7.258 18.875 1 96.81 252 LEU B O 1
ATOM 4780 N N . ALA B 1 253 ? -13.289 7.984 21 1 96 253 ALA B N 1
ATOM 4781 C CA . ALA B 1 253 ? -12.43 6.879 21.422 1 96 253 ALA B CA 1
ATOM 4782 C C . ALA B 1 253 ? -13.148 5.539 21.25 1 96 253 ALA B C 1
ATOM 4784 O O . ALA B 1 253 ? -12.547 4.559 20.797 1 96 253 ALA B O 1
ATOM 4785 N N . ALA B 1 254 ? -14.391 5.535 21.609 1 95.56 254 ALA B N 1
ATOM 4786 C CA . ALA B 1 254 ? -15.18 4.312 21.484 1 95.56 254 ALA B CA 1
ATOM 4787 C C . ALA B 1 254 ? -15.297 3.893 20.016 1 95.56 254 ALA B C 1
ATOM 4789 O O . ALA B 1 254 ? -15.25 2.701 19.703 1 95.56 254 ALA B O 1
ATOM 4790 N N . ALA B 1 255 ? -15.555 4.887 19.172 1 97.12 255 ALA B N 1
ATOM 4791 C CA . ALA B 1 255 ? -15.609 4.586 17.75 1 97.12 255 ALA B CA 1
ATOM 4792 C C . ALA B 1 255 ? -14.273 4.031 17.25 1 97.12 255 ALA B C 1
ATOM 4794 O O . ALA B 1 255 ? -14.25 3.055 16.5 1 97.12 255 ALA B O 1
ATOM 4795 N N . LEU B 1 256 ? -13.156 4.574 17.688 1 97.38 256 LEU B N 1
ATOM 4796 C CA . LEU B 1 256 ? -11.828 4.172 17.25 1 97.38 256 LEU B CA 1
ATOM 4797 C C . LEU B 1 256 ? -11.484 2.781 17.781 1 97.38 256 LEU B C 1
ATOM 4799 O O . LEU B 1 256 ? -10.602 2.107 17.234 1 97.38 256 LEU B O 1
ATOM 4803 N N . GLU B 1 257 ? -12.133 2.434 18.812 1 95.56 257 GLU B N 1
ATOM 4804 C CA . GLU B 1 257 ? -11.953 1.067 19.297 1 95.56 257 GLU B CA 1
ATOM 4805 C C . GLU B 1 257 ? -12.469 0.051 18.281 1 95.56 257 GLU B C 1
ATOM 4807 O O . GLU B 1 257 ? -11.953 -1.063 18.188 1 95.56 257 GLU B O 1
ATOM 4812 N N . GLU B 1 258 ? -13.375 0.509 17.516 1 95.25 258 GLU B N 1
ATOM 4813 C CA . GLU B 1 258 ? -14.016 -0.419 16.578 1 95.25 258 GLU B CA 1
ATOM 4814 C C . GLU B 1 258 ? -13.359 -0.359 15.203 1 95.25 258 GLU B C 1
ATOM 4816 O O . GLU B 1 258 ? -13.312 -1.362 14.492 1 95.25 258 GLU B O 1
ATOM 4821 N N . THR B 1 259 ? -12.961 0.832 14.812 1 96.88 259 THR B N 1
ATOM 4822 C CA . THR B 1 259 ? -12.438 0.96 13.461 1 96.88 259 THR B CA 1
ATOM 4823 C C . THR B 1 259 ? -11.68 2.277 13.297 1 96.88 259 THR B C 1
ATOM 4825 O O . THR B 1 259 ? -12.062 3.293 13.883 1 96.88 259 THR B O 1
ATOM 4828 N N . PRO B 1 260 ? -10.602 2.273 12.453 1 98.56 260 PRO B N 1
ATOM 4829 C CA . PRO B 1 260 ? -10.156 3.572 11.945 1 98.56 260 PRO B CA 1
ATOM 4830 C C . PRO B 1 260 ? -11.266 4.344 11.234 1 98.56 260 PRO B C 1
ATOM 4832 O O . PRO B 1 260 ? -12.188 3.736 10.688 1 98.56 260 PRO B O 1
ATOM 4835 N N . LEU B 1 261 ? -11.195 5.668 11.258 1 98.69 261 LEU B N 1
ATOM 4836 C CA . LEU B 1 261 ? -12.273 6.445 10.656 1 98.69 261 LEU B CA 1
ATOM 4837 C C . LEU B 1 261 ? -11.75 7.77 10.117 1 98.69 261 LEU B C 1
ATOM 4839 O O . LEU B 1 261 ? -10.617 8.164 10.406 1 98.69 261 LEU B O 1
ATOM 4843 N N . SER B 1 262 ? -12.531 8.391 9.273 1 98.88 262 SER B N 1
ATOM 4844 C CA . SER B 1 262 ? -12.188 9.68 8.68 1 98.88 262 SER B CA 1
ATOM 4845 C C . SER B 1 262 ? -12.422 10.82 9.672 1 98.88 262 SER B C 1
ATOM 4847 O O . SER B 1 262 ? -13.43 10.828 10.383 1 98.88 262 SER B O 1
ATOM 4849 N N . VAL B 1 263 ? -11.492 11.773 9.68 1 98.88 263 VAL B N 1
ATOM 4850 C CA . VAL B 1 263 ? -11.672 12.992 10.461 1 98.88 263 VAL B CA 1
ATOM 4851 C C . VAL B 1 263 ? -11.227 14.203 9.633 1 98.88 263 VAL B C 1
ATOM 4853 O O . VAL B 1 263 ? -10.344 14.086 8.781 1 98.88 263 VAL B O 1
ATOM 4856 N N . CYS B 1 264 ? -11.812 15.289 9.891 1 98.56 264 CYS B N 1
ATOM 4857 C CA . CYS B 1 264 ? -11.352 16.562 9.336 1 98.56 264 CYS B CA 1
ATOM 4858 C C . CYS B 1 264 ? -10.781 17.453 10.43 1 98.56 264 CYS B C 1
ATOM 4860 O O . CYS B 1 264 ? -11.203 17.375 11.586 1 98.56 264 CYS B O 1
ATOM 4862 N N . VAL B 1 265 ? -9.805 18.266 10.047 1 98.62 265 VAL B N 1
ATOM 4863 C CA . VAL B 1 265 ? -9.047 19 11.055 1 98.62 265 VAL B CA 1
ATOM 4864 C C . VAL B 1 265 ? -8.656 20.375 10.508 1 98.62 265 VAL B C 1
ATOM 4866 O O . VAL B 1 265 ? -8.773 20.641 9.305 1 98.62 265 VAL B O 1
ATOM 4869 N N . ASN B 1 266 ? -8.258 21.234 11.422 1 98.19 266 ASN B N 1
ATOM 4870 C CA . ASN B 1 266 ? -7.477 22.422 11.102 1 98.19 266 ASN B CA 1
ATOM 4871 C C . ASN B 1 266 ? -5.992 22.109 10.977 1 98.19 266 ASN B C 1
ATOM 4873 O O . ASN B 1 266 ? -5.305 21.922 11.984 1 98.19 266 ASN B O 1
ATOM 4877 N N . ALA B 1 267 ? -5.516 22.047 9.766 1 98.12 267 ALA B N 1
ATOM 4878 C CA . ALA B 1 267 ? -4.133 21.625 9.547 1 98.12 267 ALA B CA 1
ATOM 4879 C C . ALA B 1 267 ? -3.227 22.828 9.312 1 98.12 267 ALA B C 1
ATOM 4881 O O . ALA B 1 267 ? -2.137 22.703 8.758 1 98.12 267 ALA B O 1
ATOM 4882 N N . GLY B 1 268 ? -3.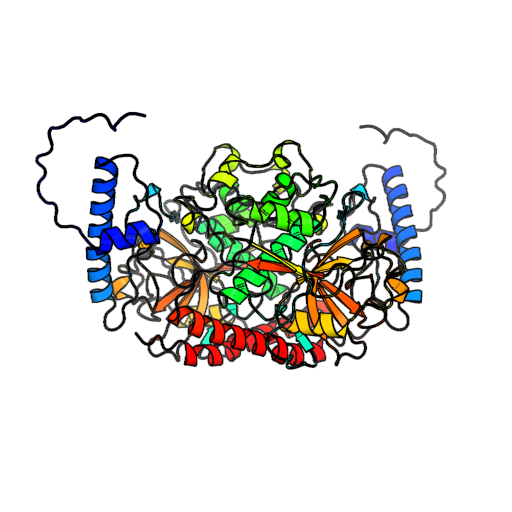584 23.969 9.719 1 96.44 268 GLY B N 1
ATOM 4883 C CA . GLY B 1 268 ? -2.85 25.188 9.469 1 96.44 268 GLY B CA 1
ATOM 4884 C C . GLY B 1 268 ? -1.405 25.125 9.93 1 96.44 268 GLY B C 1
ATOM 4885 O O . GLY B 1 268 ? -0.512 25.656 9.266 1 96.44 268 GLY B O 1
ATOM 4886 N N . ALA B 1 269 ? -1.155 24.438 11.023 1 96.75 269 ALA B N 1
ATOM 4887 C CA . ALA B 1 269 ? 0.184 24.391 11.602 1 96.75 269 ALA B CA 1
ATOM 4888 C C . ALA B 1 269 ? 0.954 23.172 11.102 1 96.75 269 ALA B C 1
ATOM 4890 O O . ALA B 1 269 ? 2.119 22.984 11.461 1 96.75 269 ALA B O 1
ATOM 4891 N N . TRP B 1 270 ? 0.418 22.328 10.234 1 98.12 270 TRP B N 1
ATOM 4892 C CA . TRP B 1 270 ? 0.949 20.984 10 1 98.12 270 TRP B CA 1
ATOM 4893 C C . TRP B 1 270 ? 2.129 21.031 9.039 1 98.12 270 TRP B C 1
ATOM 4895 O O . TRP B 1 270 ? 2.92 20.094 8.969 1 98.12 270 TRP B O 1
ATOM 4905 N N . ASN B 1 271 ? 2.258 22.156 8.312 1 97.25 271 ASN B N 1
ATOM 4906 C CA . ASN B 1 271 ? 3.398 22.25 7.406 1 97.25 271 ASN B CA 1
ATOM 4907 C C . ASN B 1 271 ? 4.723 22.172 8.164 1 97.25 271 ASN B C 1
ATOM 4909 O O . ASN B 1 271 ? 5.73 21.719 7.609 1 97.25 271 ASN B O 1
ATOM 4913 N N . ASP B 1 272 ? 4.719 22.594 9.422 1 98.06 272 ASP B N 1
ATOM 4914 C CA . ASP B 1 272 ? 5.961 22.688 10.18 1 98.06 272 ASP B CA 1
ATOM 4915 C C . ASP B 1 272 ? 6.086 21.516 11.164 1 98.06 272 ASP B C 1
ATOM 4917 O O . ASP B 1 272 ? 7.07 21.422 11.898 1 98.06 272 ASP B O 1
ATOM 4921 N N . TYR B 1 273 ? 5.125 20.641 11.211 1 98.31 273 TYR B N 1
ATOM 4922 C CA . TYR B 1 273 ? 5.16 19.516 12.141 1 98.31 273 TYR B CA 1
ATOM 4923 C C . TYR B 1 273 ? 6.246 18.516 11.75 1 98.31 273 TYR B C 1
ATOM 4925 O O . TYR B 1 273 ? 6.348 18.125 10.586 1 98.31 273 TYR B O 1
ATOM 4933 N N . THR B 1 274 ? 7.059 18.094 12.734 1 96.94 274 THR B N 1
ATOM 4934 C CA . THR B 1 274 ? 8.141 17.156 12.438 1 96.94 274 THR B CA 1
ATOM 4935 C C . THR B 1 274 ? 8.109 15.969 13.391 1 96.94 274 THR B C 1
ATOM 4937 O O . THR B 1 274 ? 8.82 14.984 13.188 1 96.94 274 THR B O 1
ATOM 4940 N N . GLY B 1 275 ? 7.34 16.078 14.492 1 96.31 275 GLY B N 1
ATOM 4941 C CA . GLY B 1 275 ? 7.273 14.969 15.43 1 96.31 275 GLY B CA 1
ATOM 4942 C C . GLY B 1 275 ? 6.859 15.391 16.828 1 96.31 275 GLY B C 1
ATOM 4943 O O . GLY B 1 275 ? 6.875 16.578 17.156 1 96.31 275 GLY B O 1
ATOM 4944 N N . GLY B 1 276 ? 6.441 14.391 17.625 1 96.69 276 GLY B N 1
ATOM 4945 C CA . GLY B 1 276 ? 5.926 14.672 18.953 1 96.69 276 GLY B CA 1
ATOM 4946 C C . GLY B 1 276 ? 4.426 14.883 18.984 1 96.69 276 GLY B C 1
ATOM 4947 O O . GLY B 1 276 ? 3.76 14.773 17.953 1 96.69 276 GLY B O 1
ATOM 4948 N N . VAL B 1 277 ? 3.963 15.141 20.219 1 98.19 277 VAL B N 1
ATOM 4949 C CA . VAL B 1 277 ? 2.527 15.359 20.344 1 98.19 277 VAL B CA 1
ATOM 4950 C C . VAL B 1 277 ? 2.201 16.828 20.094 1 98.19 277 VAL B C 1
ATOM 4952 O O . VAL B 1 277 ? 2.775 17.719 20.719 1 98.19 277 VAL B O 1
ATOM 4955 N N . LEU B 1 278 ? 1.438 17.078 19.156 1 98.19 278 LEU B N 1
ATOM 4956 C CA . LEU B 1 278 ? 0.954 18.422 18.859 1 98.19 278 LEU B CA 1
ATOM 4957 C C . LEU B 1 278 ? -0.141 18.828 19.844 1 98.19 278 LEU B C 1
ATOM 4959 O O . LEU B 1 278 ? -1.202 18.203 19.891 1 98.19 278 LEU B O 1
ATOM 4963 N N . MET B 1 279 ? 0.124 19.875 20.547 1 97.44 279 MET B N 1
ATOM 4964 C CA . MET B 1 279 ? -0.79 20.344 21.594 1 97.44 279 MET B CA 1
ATOM 4965 C C . MET B 1 279 ? -1.892 21.203 20.984 1 97.44 279 MET B C 1
ATOM 4967 O O . MET B 1 279 ? -1.683 21.875 19.969 1 97.44 279 MET B O 1
ATOM 4971 N N . SER B 1 280 ? -2.994 21.25 21.703 1 95.75 280 SER B N 1
ATOM 4972 C CA . SER B 1 280 ? -4.156 22 21.25 1 95.75 280 SER B CA 1
ATOM 4973 C C . SER B 1 280 ? -3.811 23.469 21.047 1 95.75 280 SER B C 1
ATOM 4975 O O . SER B 1 280 ? -4.262 24.094 20.078 1 95.75 280 SER B O 1
ATOM 4977 N N . ALA B 1 281 ? -3.008 24.016 21.891 1 95.56 281 ALA B N 1
ATOM 4978 C CA . ALA B 1 281 ? -2.641 25.438 21.828 1 95.56 281 ALA B CA 1
ATOM 4979 C C . ALA B 1 281 ? -1.883 25.734 20.531 1 95.56 281 ALA B C 1
ATOM 4981 O O . ALA B 1 281 ? -2.057 26.812 19.953 1 95.56 281 ALA B O 1
ATOM 4982 N N . ALA B 1 282 ? -1.116 24.812 20.109 1 96.94 282 ALA B N 1
ATOM 4983 C CA . ALA B 1 282 ? -0.295 25.031 18.922 1 96.94 282 ALA B CA 1
ATOM 4984 C C . ALA B 1 282 ? -1.104 24.812 17.641 1 96.94 282 ALA B C 1
ATOM 4986 O O . ALA B 1 282 ? -0.82 25.422 16.609 1 96.94 282 ALA B O 1
ATOM 4987 N N . CYS B 1 283 ? -2.088 24 17.703 1 94.88 283 CYS B N 1
ATOM 4988 C CA . CYS B 1 283 ? -2.934 23.734 16.547 1 94.88 283 CYS B CA 1
ATOM 4989 C C . CYS B 1 283 ? -3.764 24.969 16.203 1 94.88 283 CYS B C 1
ATOM 4991 O O . CYS B 1 283 ? -4.062 25.203 15.023 1 94.88 283 CYS B O 1
ATOM 4993 N N . GLY B 1 284 ? -4.094 25.688 17.234 1 93.06 284 GLY B N 1
ATOM 4994 C CA . GLY B 1 284 ? -4.918 26.859 17.016 1 93.06 284 GLY B CA 1
ATOM 4995 C C . GLY B 1 284 ? -6.402 26.594 17.172 1 93.06 284 GLY B C 1
ATOM 4996 O O . GLY B 1 284 ? -6.809 25.844 18.078 1 93.06 284 GLY B O 1
ATOM 4997 N N . SER B 1 285 ? -7.203 27.203 16.297 1 94 285 SER B N 1
ATOM 4998 C CA . SER B 1 285 ? -8.648 27.172 16.438 1 94 285 SER B CA 1
ATOM 4999 C C . SER B 1 285 ? -9.195 25.766 16.188 1 94 285 SER B C 1
ATOM 5001 O O . SER B 1 285 ? -8.742 25.078 15.289 1 94 285 SER B O 1
ATOM 5003 N N . MET B 1 286 ? -10.141 25.406 16.984 1 93.81 286 MET B N 1
ATOM 5004 C CA . MET B 1 286 ? -10.859 24.156 16.812 1 93.81 286 MET B CA 1
ATOM 5005 C C . MET B 1 286 ? -12.227 24.391 16.172 1 93.81 286 MET B C 1
ATOM 5007 O O . MET B 1 286 ? -13.023 23.469 16.031 1 93.81 286 MET B O 1
ATOM 5011 N N . GLY B 1 287 ? -12.477 25.547 15.75 1 94.25 287 GLY B N 1
ATOM 5012 C CA . GLY B 1 287 ? -13.773 25.922 15.188 1 94.25 287 GLY B CA 1
ATOM 5013 C C . GLY B 1 287 ? -14.07 25.219 13.875 1 94.25 287 GLY B C 1
ATOM 5014 O O . GLY B 1 287 ? -13.156 24.938 13.102 1 94.25 287 GLY B O 1
ATOM 5015 N N . ALA B 1 288 ? -15.359 25.016 13.68 1 94.06 288 ALA B N 1
ATOM 5016 C CA . ALA B 1 288 ? -15.805 24.297 12.492 1 94.06 288 ALA B CA 1
ATOM 5017 C C . ALA B 1 288 ? -15.32 25 11.219 1 94.06 288 ALA B C 1
ATOM 5019 O O . ALA B 1 288 ? -14.945 24.328 10.25 1 94.06 288 ALA B O 1
ATOM 5020 N N . ALA B 1 289 ? -15.25 26.297 11.18 1 94.19 289 ALA B N 1
ATOM 5021 C CA . ALA B 1 289 ? -14.914 27.094 10 1 94.19 289 ALA B CA 1
ATOM 5022 C C . ALA B 1 289 ? -13.422 27 9.688 1 94.19 289 ALA B C 1
ATOM 5024 O O . ALA B 1 289 ? -12.992 27.344 8.586 1 94.19 289 ALA B O 1
ATOM 5025 N N . ASP B 1 290 ? -12.664 26.531 10.625 1 96.62 290 ASP B N 1
ATOM 5026 C CA . ASP B 1 290 ? -11.211 26.531 10.461 1 96.62 290 ASP B CA 1
ATOM 5027 C C . ASP B 1 290 ? -10.719 25.172 9.969 1 96.62 290 ASP B C 1
ATOM 5029 O O . ASP B 1 290 ? -9.539 25.016 9.648 1 96.62 290 ASP B O 1
ATOM 5033 N N . GLN B 1 291 ? -11.594 24.172 9.914 1 97.38 291 GLN B N 1
ATOM 5034 C CA . GLN B 1 291 ? -11.18 22.906 9.32 1 97.38 291 GLN B CA 1
ATOM 5035 C C . GLN B 1 291 ? -10.867 23.062 7.84 1 97.38 291 GLN B C 1
ATOM 5037 O O . GLN B 1 291 ? -11.625 23.703 7.105 1 97.38 291 GLN B O 1
ATOM 5042 N N . ASP B 1 292 ? -9.766 22.5 7.391 1 98 292 ASP B N 1
ATOM 5043 C CA . ASP B 1 292 ? -9.367 22.688 6 1 98 292 ASP B CA 1
ATOM 5044 C C . ASP B 1 292 ? -8.789 21.391 5.418 1 98 292 ASP B C 1
ATOM 5046 O O . ASP B 1 292 ? -8.32 21.391 4.273 1 98 292 ASP B O 1
ATOM 5050 N N . HIS B 1 293 ? -8.797 20.312 6.145 1 98.56 293 HIS B N 1
ATOM 5051 C CA . HIS B 1 293 ? -8.102 19.078 5.785 1 98.56 293 HIS B CA 1
ATOM 5052 C C . HIS B 1 293 ? -8.812 17.859 6.348 1 98.56 293 HIS B C 1
ATOM 5054 O O . HIS B 1 293 ? -9.344 17.891 7.461 1 98.56 293 HIS B O 1
ATOM 5060 N N . CYS B 1 294 ? -8.93 16.812 5.543 1 98.81 294 CYS B N 1
ATOM 5061 C CA . CYS B 1 294 ? -9.477 15.547 6.027 1 98.81 294 CYS B CA 1
ATOM 5062 C C . CYS B 1 294 ? -8.438 14.438 5.945 1 98.81 294 CYS B C 1
ATOM 5064 O O . CYS B 1 294 ? -7.707 14.336 4.953 1 98.81 294 CYS B O 1
ATOM 5066 N N . VAL B 1 295 ? -8.375 13.648 6.965 1 98.81 295 VAL B N 1
ATOM 5067 C CA . VAL B 1 295 ? -7.395 12.578 7.137 1 98.81 295 VAL B CA 1
ATOM 5068 C C . VAL B 1 295 ? -8.031 11.398 7.863 1 98.81 295 VAL B C 1
ATOM 5070 O O . VAL B 1 295 ? -9.25 11.203 7.793 1 98.81 295 VAL B O 1
ATOM 5073 N N . MET B 1 296 ? -7.172 10.508 8.508 1 98.75 296 MET B N 1
ATOM 5074 C CA . MET B 1 296 ? -7.691 9.344 9.219 1 98.75 296 MET B CA 1
ATOM 5075 C C . MET B 1 296 ? -7.219 9.344 10.672 1 98.75 296 MET B C 1
ATOM 5077 O O . MET B 1 296 ? -6.047 9.609 10.945 1 98.75 296 MET B O 1
ATOM 5081 N N . ALA B 1 297 ? -8.125 9.094 11.57 1 98.88 297 ALA B N 1
ATOM 5082 C CA . ALA B 1 297 ? -7.738 8.68 12.914 1 98.88 297 ALA B CA 1
ATOM 5083 C C . ALA B 1 297 ? -7.664 7.156 13.008 1 98.88 297 ALA B C 1
ATOM 5085 O O . ALA B 1 297 ? -8.602 6.457 12.617 1 98.88 297 ALA B O 1
ATOM 5086 N N . VAL B 1 298 ? -6.555 6.66 13.586 1 98.75 298 VAL B N 1
ATOM 5087 C CA . VAL B 1 298 ? -6.355 5.215 13.516 1 98.75 298 VAL B CA 1
ATOM 5088 C C . VAL B 1 298 ? -6.094 4.66 14.914 1 98.75 298 VAL B C 1
ATOM 5090 O O . VAL B 1 298 ? -5.812 3.471 15.07 1 98.75 298 VAL B O 1
ATOM 5093 N N . GLY B 1 299 ? -6.129 5.484 15.945 1 98.44 299 GLY B N 1
ATOM 5094 C CA . GLY B 1 299 ? -5.938 5 17.312 1 98.44 299 GLY B CA 1
ATOM 5095 C C . GLY B 1 299 ? -5.715 6.117 18.312 1 98.44 299 GLY B C 1
ATOM 5096 O O . GLY B 1 299 ? -5.961 7.289 18.016 1 98.44 299 GLY B O 1
ATOM 5097 N N . PHE B 1 300 ? -5.348 5.672 19.5 1 98.06 300 PHE B N 1
ATOM 5098 C CA . PHE B 1 300 ? -5.008 6.586 20.594 1 98.06 300 PHE B CA 1
ATOM 5099 C C . PHE B 1 300 ? -4.188 5.875 21.656 1 98.06 300 PHE B C 1
ATOM 5101 O O . PHE B 1 300 ? -4.094 4.645 21.656 1 98.06 300 PHE B O 1
ATOM 5108 N N . ASN B 1 301 ? -3.566 6.672 22.469 1 97.56 301 ASN B N 1
ATOM 5109 C CA . ASN B 1 301 ? -2.801 6.188 23.609 1 97.56 301 ASN B CA 1
ATOM 5110 C C . ASN B 1 301 ? -2.979 7.09 24.828 1 97.56 301 ASN B C 1
ATOM 5112 O O . ASN B 1 301 ? -2.426 8.188 24.875 1 97.56 301 ASN B O 1
ATOM 5116 N N . THR B 1 302 ? -3.592 6.602 25.859 1 96.25 302 THR B N 1
ATOM 5117 C CA . THR B 1 302 ? -3.871 7.402 27.047 1 96.25 302 THR B CA 1
ATOM 5118 C C . THR B 1 302 ? -2.789 7.195 28.109 1 96.25 302 THR B C 1
ATOM 5120 O O . THR B 1 302 ? -2.711 7.953 29.078 1 96.25 302 THR B O 1
ATOM 5123 N N . THR B 1 303 ? -1.946 6.207 27.859 1 95 303 THR B N 1
ATOM 5124 C CA . THR B 1 303 ? -0.953 5.875 28.875 1 95 303 THR B CA 1
ATOM 5125 C C . THR B 1 303 ? 0.349 6.629 28.625 1 95 303 THR B C 1
ATOM 5127 O O . THR B 1 303 ? 1.265 6.59 29.453 1 95 303 THR B O 1
ATOM 5130 N N . ALA B 1 304 ? 0.393 7.324 27.547 1 93.88 304 ALA B N 1
ATOM 5131 C CA . ALA B 1 304 ? 1.568 8.148 27.266 1 93.88 304 ALA B CA 1
ATOM 5132 C C . ALA B 1 304 ? 1.647 9.328 28.219 1 93.88 304 ALA B C 1
ATOM 5134 O O . ALA B 1 304 ? 0.642 9.719 28.812 1 93.88 304 ALA B O 1
ATOM 5135 N N . PRO B 1 305 ? 2.883 9.906 28.422 1 94.25 305 PRO B N 1
ATOM 5136 C CA . PRO B 1 305 ? 2.969 11.094 29.266 1 94.25 305 PRO B CA 1
ATOM 5137 C C . PRO B 1 305 ? 1.969 12.18 28.875 1 94.25 305 PRO B C 1
ATOM 5139 O O . PRO B 1 305 ? 1.363 12.812 29.734 1 94.25 305 PRO B O 1
ATOM 5142 N N . VAL B 1 306 ? 1.9 12.352 27.594 1 95.88 306 VAL B N 1
ATOM 5143 C CA . VAL B 1 306 ? 0.828 13.164 27.016 1 95.88 306 VAL B CA 1
ATOM 5144 C C . VAL B 1 306 ? -0.083 12.281 26.172 1 95.88 306 VAL B C 1
ATOM 5146 O O . VAL B 1 306 ? 0.317 11.812 25.094 1 95.88 306 VAL B O 1
ATOM 5149 N N . PRO B 1 307 ? -1.287 12.031 26.703 1 96.75 307 PRO B N 1
ATOM 5150 C CA . PRO B 1 307 ? -2.205 11.227 25.891 1 96.75 307 PRO B CA 1
ATOM 5151 C C . PRO B 1 307 ? -2.436 11.797 24.5 1 96.75 307 PRO B C 1
ATOM 5153 O O . PRO B 1 307 ? -2.547 13.016 24.344 1 96.75 307 PRO B O 1
ATOM 5156 N N . TYR B 1 308 ? -2.537 10.914 23.453 1 98.25 308 TYR B N 1
ATOM 5157 C CA . TYR B 1 308 ? -2.633 11.445 22.109 1 98.25 308 TYR B CA 1
ATOM 5158 C C . TYR B 1 308 ? -3.486 10.539 21.219 1 98.25 308 TYR B C 1
ATOM 5160 O O . TYR B 1 308 ? -3.621 9.344 21.5 1 98.25 308 TYR B O 1
ATOM 5168 N N . TRP B 1 309 ? -4.105 11.195 20.219 1 98.56 309 TRP B N 1
ATOM 5169 C CA . TRP B 1 309 ? -4.691 10.508 19.078 1 98.56 309 TRP B CA 1
ATOM 5170 C C . TRP B 1 309 ? -3.625 10.18 18.047 1 98.56 309 TRP B C 1
ATOM 5172 O O . TRP B 1 309 ? -2.684 10.945 17.844 1 98.56 309 TRP B O 1
ATOM 5182 N N . ILE B 1 310 ? -3.773 9.086 17.359 1 98.5 310 ILE B N 1
ATOM 5183 C CA . ILE B 1 310 ? -2.926 8.742 16.219 1 98.5 310 ILE B CA 1
ATOM 5184 C C . ILE B 1 310 ? -3.648 9.078 14.914 1 98.5 310 ILE B C 1
ATOM 5186 O O . ILE B 1 310 ? -4.676 8.477 14.594 1 98.5 310 ILE B O 1
ATOM 5190 N N . VAL B 1 311 ? -3.062 10.016 14.195 1 98.81 311 VAL B N 1
ATOM 5191 C CA . VAL B 1 311 ? -3.734 10.516 13 1 98.81 311 VAL B CA 1
ATOM 5192 C C . VAL B 1 311 ? -2.838 10.312 11.773 1 98.81 311 VAL B C 1
ATOM 5194 O O . VAL B 1 311 ? -1.664 10.695 11.789 1 98.81 311 VAL B O 1
ATOM 5197 N N . ARG B 1 312 ? -3.4 9.688 10.773 1 98.12 312 ARG B N 1
ATOM 5198 C CA . ARG B 1 312 ? -2.713 9.383 9.523 1 98.12 312 ARG B CA 1
ATOM 5199 C C . ARG B 1 312 ? -2.941 10.484 8.492 1 98.12 312 ARG B C 1
ATOM 5201 O O . ARG B 1 312 ? -4.086 10.797 8.148 1 98.12 312 ARG B O 1
ATOM 5208 N N . ASN B 1 313 ? -1.877 11.047 7.996 1 97.88 313 ASN B N 1
ATOM 5209 C CA . ASN B 1 313 ? -1.94 12.047 6.938 1 97.88 313 ASN B CA 1
ATOM 5210 C C . ASN B 1 313 ? -1.789 11.414 5.559 1 97.88 313 ASN B C 1
ATOM 5212 O O . ASN B 1 313 ? -1.662 10.195 5.441 1 97.88 313 ASN B O 1
ATOM 5216 N N . SER B 1 314 ? -1.933 12.258 4.52 1 97.12 314 SER B N 1
ATOM 5217 C CA . SER B 1 314 ? -1.771 11.781 3.148 1 97.12 314 SER B CA 1
ATOM 5218 C C . SER B 1 314 ? -0.689 12.57 2.416 1 97.12 314 SER B C 1
ATOM 5220 O O . SER B 1 314 ? -0.808 12.836 1.218 1 97.12 314 SER B O 1
ATOM 5222 N N . TRP B 1 315 ? 0.296 13.031 3.156 1 96.38 315 TRP B N 1
ATOM 5223 C CA . TRP B 1 315 ? 1.388 13.828 2.617 1 96.38 315 TRP B CA 1
ATOM 5224 C C . TRP B 1 315 ? 2.674 13.016 2.533 1 96.38 315 TRP B C 1
ATOM 5226 O O . TRP B 1 315 ? 3.764 13.539 2.777 1 96.38 315 TRP B O 1
ATOM 5236 N N . SER B 1 316 ? 2.549 11.727 2.299 1 93.69 316 SER B N 1
ATOM 5237 C CA . SER B 1 316 ? 3.691 10.828 2.168 1 93.69 316 SER B CA 1
ATOM 5238 C C . SER B 1 316 ? 4.32 10.531 3.525 1 93.69 316 SER B C 1
ATOM 5240 O O . SER B 1 316 ? 4.086 11.258 4.496 1 93.69 316 SER B O 1
ATOM 5242 N N . SER B 1 317 ? 5.148 9.508 3.537 1 92.81 317 SER B N 1
ATOM 5243 C CA . SER B 1 317 ? 5.832 9.117 4.766 1 92.81 317 SER B CA 1
ATOM 5244 C C . SER B 1 317 ? 7.004 10.055 5.062 1 92.81 317 SER B C 1
ATOM 5246 O O . SER B 1 317 ? 7.551 10.039 6.168 1 92.81 317 SER B O 1
ATOM 5248 N N . THR B 1 318 ? 7.34 10.914 4.133 1 91.94 318 THR B N 1
ATOM 5249 C CA . THR B 1 318 ? 8.438 11.852 4.332 1 91.94 318 THR B CA 1
ATOM 5250 C C . THR B 1 318 ? 7.996 13.031 5.191 1 91.94 318 THR B C 1
ATOM 5252 O O . THR B 1 318 ? 8.82 13.852 5.602 1 91.94 318 THR B O 1
ATOM 5255 N N . TRP B 1 319 ? 6.754 13.023 5.512 1 95.38 319 TRP B N 1
ATOM 5256 C CA . TRP B 1 319 ? 6.195 14.094 6.336 1 95.38 319 TRP B CA 1
ATOM 5257 C C . TRP B 1 319 ? 5.922 13.602 7.754 1 95.38 319 TRP B C 1
ATOM 5259 O O . TRP B 1 319 ? 5.504 12.453 7.945 1 95.38 319 TRP B O 1
ATOM 5269 N N . GLY B 1 320 ? 6.113 14.5 8.695 1 96.19 320 GLY B N 1
ATOM 5270 C CA . GLY B 1 320 ? 5.738 14.211 10.07 1 96.19 320 GLY B CA 1
ATOM 5271 C C . GLY B 1 320 ? 6.445 13 10.641 1 96.19 320 GLY B C 1
ATOM 5272 O O . GLY B 1 320 ? 7.656 12.836 10.469 1 96.19 320 GLY B O 1
ATOM 5273 N N . GLU B 1 321 ? 5.691 12.312 11.383 1 94.62 321 GLU B N 1
ATOM 5274 C CA . GLU B 1 321 ? 6.203 11.047 11.922 1 94.62 321 GLU B CA 1
ATOM 5275 C C . GLU B 1 321 ? 5.855 9.883 11 1 94.62 321 GLU B C 1
ATOM 5277 O O . GLU B 1 321 ? 4.895 9.148 11.258 1 94.62 321 GLU B O 1
ATOM 5282 N N . GLN B 1 322 ? 6.617 9.789 9.938 1 91.62 322 GLN B N 1
ATOM 5283 C CA . GLN B 1 322 ? 6.395 8.742 8.945 1 91.62 322 GLN B CA 1
ATOM 5284 C C . GLN B 1 322 ? 4.98 8.82 8.375 1 91.62 322 GLN B C 1
ATOM 5286 O O . GLN B 1 322 ? 4.289 7.805 8.289 1 91.62 322 GLN B O 1
ATOM 5291 N N . GLY B 1 323 ? 4.523 10.008 8.203 1 96.06 323 GLY B N 1
ATOM 5292 C CA . GLY B 1 323 ? 3.223 10.219 7.59 1 96.06 323 GLY B CA 1
ATOM 5293 C C . GLY B 1 323 ? 2.113 10.414 8.609 1 96.06 323 GLY B C 1
ATOM 5294 O O . GLY B 1 323 ? 0.962 10.664 8.242 1 96.06 323 GLY B O 1
ATOM 5295 N N . TYR B 1 324 ? 2.475 10.398 9.93 1 97.56 324 TYR B N 1
ATOM 5296 C CA . TYR B 1 324 ? 1.481 10.516 10.992 1 97.56 324 TYR B CA 1
ATOM 5297 C C . TYR B 1 324 ? 1.728 11.758 11.836 1 97.56 324 TYR B C 1
ATOM 5299 O O . TYR B 1 324 ? 2.816 12.336 11.805 1 97.56 324 TYR B O 1
ATOM 5307 N N . VAL B 1 325 ? 0.676 12.125 12.562 1 98.44 325 VAL B N 1
ATOM 5308 C CA . VAL B 1 325 ? 0.738 13.172 13.578 1 98.44 325 VAL B CA 1
ATOM 5309 C C . VAL B 1 325 ? 0.019 12.711 14.844 1 98.44 325 VAL B C 1
ATOM 5311 O O . VAL B 1 325 ? -1.018 12.047 14.766 1 98.44 325 VAL B O 1
ATOM 5314 N N . TYR B 1 326 ? 0.586 13.031 15.922 1 98.5 326 TYR B N 1
ATOM 5315 C CA . TYR B 1 326 ? -0.03 12.773 17.219 1 98.5 326 TYR B CA 1
ATOM 5316 C C . TYR B 1 326 ? -0.663 14.039 17.781 1 98.5 326 TYR B C 1
ATOM 5318 O O . TYR B 1 326 ? 0.012 15.055 17.953 1 98.5 326 TYR B O 1
ATOM 5326 N N . LEU B 1 327 ? -1.914 13.938 18.047 1 98.44 327 LEU B N 1
ATOM 5327 C CA . LEU B 1 327 ? -2.645 15.094 18.562 1 98.44 327 LEU B CA 1
ATOM 5328 C C . LEU B 1 327 ? -3.016 14.883 20.016 1 98.44 327 LEU B C 1
ATOM 5330 O O . LEU B 1 327 ? -3.504 13.82 20.406 1 98.44 327 LEU B O 1
ATOM 5334 N N . GLU B 1 328 ? -2.863 15.867 20.766 1 97.69 328 GLU B N 1
ATOM 5335 C CA . GLU B 1 328 ? -3.188 15.797 22.188 1 97.69 328 GLU B CA 1
ATOM 5336 C C . GLU B 1 328 ? -4.652 15.43 22.406 1 97.69 328 GLU B C 1
ATOM 5338 O O . GLU B 1 328 ? -5.535 15.953 21.719 1 97.69 328 GLU B O 1
ATOM 5343 N N . MET B 1 329 ? -4.867 14.414 23.344 1 96.5 329 MET B N 1
ATOM 5344 C CA . MET B 1 329 ? -6.23 14.086 23.75 1 96.5 329 MET B CA 1
ATOM 5345 C C . MET B 1 329 ? -6.727 15.055 24.812 1 96.5 329 MET B C 1
ATOM 5347 O O . MET B 1 329 ? -6.848 14.695 25.984 1 96.5 329 MET B O 1
ATOM 5351 N N . ALA B 1 330 ? -7.098 16.188 24.422 1 89.12 330 ALA B N 1
ATOM 5352 C CA . ALA B 1 330 ? -7.637 17.219 25.297 1 89.12 330 ALA B CA 1
ATOM 5353 C C . ALA B 1 330 ? -8.781 17.969 24.625 1 89.12 330 ALA B C 1
ATOM 5355 O O . ALA B 1 330 ? -9.508 17.391 23.812 1 89.12 330 ALA B O 1
ATOM 5356 N N . GLU B 1 331 ? -8.992 19.375 24.547 1 85.75 331 GLU B N 1
ATOM 5357 C CA . GLU B 1 331 ? -10 20.312 24.094 1 85.75 331 GLU B CA 1
ATOM 5358 C C . GLU B 1 331 ? -10.289 20.141 22.594 1 85.75 331 GLU B C 1
ATOM 5360 O O . GLU B 1 331 ? -10.195 21.109 21.828 1 85.75 331 GLU B O 1
ATOM 5365 N N . ASN B 1 332 ? -10.516 18.875 21.969 1 97.25 332 ASN B N 1
ATOM 5366 C CA . ASN B 1 332 ? -10.812 18.641 20.547 1 97.25 332 ASN B CA 1
ATOM 5367 C C . ASN B 1 332 ? -9.719 19.219 19.656 1 97.25 332 ASN B C 1
ATOM 5369 O O . ASN B 1 332 ? -10 19.969 18.719 1 97.25 332 ASN B O 1
ATOM 5373 N N . THR B 1 333 ? -8.531 18.812 19.984 1 97.5 333 THR B N 1
ATOM 5374 C CA . THR B 1 333 ? -7.328 19.328 19.344 1 97.5 333 THR B CA 1
ATOM 5375 C C . THR B 1 333 ? -7.477 19.312 17.828 1 97.5 333 THR B C 1
ATOM 5377 O O . THR B 1 333 ? -7.824 18.281 17.25 1 97.5 333 THR B O 1
ATOM 5380 N N . CYS B 1 334 ? -7.316 20.484 17.188 1 97.69 334 CYS B N 1
ATOM 5381 C CA . CYS B 1 334 ? -7.387 20.719 15.75 1 97.69 334 CYS B CA 1
ATOM 5382 C C . CYS B 1 334 ? -8.805 20.5 15.234 1 97.69 334 CYS B C 1
ATOM 5384 O O . CYS B 1 334 ? -9.016 20.438 14.016 1 97.69 334 CYS B O 1
ATOM 5386 N N . GLY B 1 335 ? -9.805 20.266 16.094 1 97.94 335 GLY B N 1
ATOM 5387 C CA . GLY B 1 335 ? -11.18 20.062 15.672 1 97.94 335 GLY B CA 1
ATOM 5388 C C . GLY B 1 335 ? -11.461 18.672 15.156 1 97.94 335 GLY B C 1
ATOM 5389 O O . GLY B 1 335 ? -12.383 18.453 14.375 1 97.94 335 GLY B O 1
ATOM 5390 N N . LEU B 1 336 ? -10.703 17.672 15.555 1 97.38 336 LEU B N 1
ATOM 5391 C CA . LEU B 1 336 ? -10.719 16.375 14.891 1 97.38 336 LEU B CA 1
ATOM 5392 C C . LEU B 1 336 ? -12.047 15.664 15.109 1 97.38 336 LEU B C 1
ATOM 5394 O O . LEU B 1 336 ? -12.414 14.773 14.336 1 97.38 336 LEU B O 1
ATOM 5398 N N . ALA B 1 337 ? -12.812 16.078 16.141 1 97.94 337 ALA B N 1
ATOM 5399 C CA . ALA B 1 337 ? -14.062 15.375 16.438 1 97.94 337 ALA B CA 1
ATOM 5400 C C . ALA B 1 337 ? -15.242 16.047 15.734 1 97.94 337 ALA B C 1
ATOM 5402 O O . ALA B 1 337 ? -16.375 15.555 15.805 1 97.94 337 ALA B O 1
ATOM 5403 N N . ASP B 1 338 ? -15.023 17.156 15.047 1 97.62 338 ASP B N 1
ATOM 5404 C CA . ASP B 1 338 ? -16.094 17.953 14.461 1 97.62 338 ASP B CA 1
ATOM 5405 C C . ASP B 1 338 ? -16.75 17.234 13.281 1 97.62 338 ASP B C 1
ATOM 5407 O O . ASP B 1 338 ? -17.922 17.469 12.984 1 97.62 338 ASP B O 1
ATOM 5411 N N . ASP B 1 339 ? -15.984 16.531 12.594 1 97.88 339 ASP B N 1
ATOM 5412 C CA . ASP B 1 339 ? -16.375 15.812 11.391 1 97.88 339 ASP B CA 1
ATOM 5413 C C . ASP B 1 339 ? -15.664 14.461 11.305 1 97.88 339 ASP B C 1
ATOM 5415 O O . ASP B 1 339 ? -14.68 14.312 10.586 1 97.88 339 ASP B O 1
ATOM 5419 N N . ALA B 1 340 ? -16.188 13.5 12.062 1 98.56 340 ALA B N 1
ATOM 5420 C CA . ALA B 1 340 ? -15.688 12.133 12.141 1 98.56 340 ALA B CA 1
ATOM 5421 C C . ALA B 1 340 ? -16.688 11.148 11.531 1 98.56 340 ALA B C 1
ATOM 5423 O O . ALA B 1 340 ? -17.766 10.93 12.078 1 98.56 340 ALA B O 1
ATOM 5424 N N . THR B 1 341 ? -16.266 10.539 10.422 1 98.81 341 THR B N 1
ATOM 5425 C CA . THR B 1 341 ? -17.234 9.75 9.672 1 98.81 341 THR B CA 1
ATOM 5426 C C . THR B 1 341 ? -16.734 8.32 9.492 1 98.81 341 THR B C 1
ATOM 5428 O O . THR B 1 341 ? -15.531 8.07 9.445 1 98.81 341 THR B O 1
ATOM 5431 N N . ILE B 1 342 ? -17.688 7.379 9.406 1 98.69 342 ILE B N 1
ATOM 5432 C CA . ILE B 1 342 ? -17.453 5.957 9.18 1 98.69 342 ILE B CA 1
ATOM 5433 C C . ILE B 1 342 ? -18.328 5.477 8.016 1 98.69 342 ILE B C 1
ATOM 5435 O O . ILE B 1 342 ? -19.547 5.352 8.156 1 98.69 342 ILE B O 1
ATOM 5439 N N . PRO B 1 343 ? -17.75 5.211 6.879 1 98.75 343 PRO B N 1
ATOM 5440 C CA . PRO B 1 343 ? -18.547 4.656 5.789 1 98.75 343 PRO B CA 1
ATOM 5441 C C . PRO B 1 343 ? -19.031 3.238 6.078 1 98.75 343 PRO B C 1
ATOM 5443 O O . PRO B 1 343 ? -18.438 2.521 6.875 1 98.75 343 PRO B O 1
ATOM 5446 N N . THR B 1 344 ? -20.094 2.863 5.426 1 97.94 344 THR B N 1
ATOM 5447 C CA . THR B 1 344 ? -20.625 1.511 5.516 1 97.94 344 THR B CA 1
ATOM 5448 C C . THR B 1 344 ? -20.328 0.723 4.242 1 97.94 344 THR B C 1
ATOM 5450 O O . THR B 1 344 ? -20.719 1.13 3.146 1 97.94 344 THR B O 1
ATOM 5453 N N . VAL B 1 345 ? -19.625 -0.386 4.41 1 98.12 345 VAL B N 1
ATOM 5454 C CA . VAL B 1 345 ? -19.266 -1.246 3.291 1 98.12 345 VAL B CA 1
ATOM 5455 C C . VAL B 1 345 ? -20.094 -2.525 3.328 1 98.12 345 VAL B C 1
ATOM 5457 O O . VAL B 1 345 ? -20.234 -3.152 4.383 1 98.12 345 VAL B O 1
ATOM 5460 N N . LYS B 1 346 ? -20.578 -2.879 2.184 1 95.88 346 LYS B N 1
ATOM 5461 C CA . LYS B 1 346 ? -21.375 -4.102 2.061 1 95.88 346 LYS B CA 1
ATOM 5462 C C . LYS B 1 346 ? -20.484 -5.297 1.723 1 95.88 346 LYS B C 1
ATOM 5464 O O . LYS B 1 346 ? -19.703 -5.25 0.77 1 95.88 346 LYS B O 1
ATOM 5469 N N . VAL B 1 347 ? -20.609 -6.27 2.535 1 93.81 347 VAL B N 1
ATOM 5470 C CA . VAL B 1 347 ? -19.906 -7.523 2.268 1 93.81 347 VAL B CA 1
ATOM 5471 C C . VAL B 1 347 ? -20.891 -8.688 2.342 1 93.81 347 VAL B C 1
ATOM 5473 O O . VAL B 1 347 ? -21.812 -8.688 3.172 1 93.81 347 VAL B O 1
ATOM 5476 N N . ASP B 1 348 ? -20.797 -9.602 1.425 1 87.69 348 ASP B N 1
ATOM 5477 C CA . ASP B 1 348 ? -21.625 -10.805 1.412 1 87.69 348 ASP B CA 1
ATOM 5478 C C . ASP B 1 348 ? -20.859 -11.992 1.992 1 87.69 348 ASP B C 1
ATOM 5480 O O . ASP B 1 348 ? -19.969 -12.547 1.34 1 87.69 348 ASP B O 1
ATOM 5484 N N . LEU B 1 349 ? -21.25 -12.32 3.176 1 91 349 LEU B N 1
ATOM 5485 C CA . LEU B 1 349 ? -20.594 -13.43 3.857 1 91 349 LEU B CA 1
ATOM 5486 C C . LEU B 1 349 ? -21.578 -14.539 4.176 1 91 349 LEU B C 1
ATOM 5488 O O . LEU B 1 349 ? -22.719 -14.266 4.57 1 91 349 LEU B O 1
ATOM 5492 N N . SER B 1 350 ? -21.203 -15.75 3.945 1 89.94 350 SER B N 1
ATOM 5493 C CA . SER B 1 350 ? -21.953 -16.875 4.5 1 89.94 350 SER B CA 1
ATOM 5494 C C . SER B 1 350 ? -21.844 -16.906 6.02 1 89.94 350 SER B C 1
ATOM 5496 O O . SER B 1 350 ? -21.016 -16.219 6.609 1 89.94 350 SER B O 1
ATOM 5498 N N . ASP B 1 351 ? -22.688 -17.719 6.594 1 92.19 351 ASP B N 1
ATOM 5499 C CA . ASP B 1 351 ? -22.641 -17.844 8.047 1 92.19 351 ASP B CA 1
ATOM 5500 C C . ASP B 1 351 ? -21.281 -18.344 8.516 1 92.19 351 ASP B C 1
ATOM 5502 O O . ASP B 1 351 ? -20.734 -17.859 9.508 1 92.19 351 ASP B O 1
ATOM 5506 N N . GLN B 1 352 ? -20.875 -19.266 7.797 1 91.19 352 GLN B N 1
ATOM 5507 C CA . GLN B 1 352 ? -19.578 -19.828 8.148 1 91.19 352 GLN B CA 1
ATOM 5508 C C . GLN B 1 352 ? -18.469 -18.797 8 1 91.19 352 GLN B C 1
ATOM 5510 O O . GLN B 1 352 ? -17.578 -18.703 8.852 1 91.19 352 GLN B O 1
ATOM 5515 N N . GLU B 1 353 ? -18.5 -18.031 6.973 1 90.62 353 GLU B N 1
ATOM 5516 C CA . GLU B 1 353 ? -17.516 -16.984 6.754 1 90.62 353 GLU B CA 1
ATOM 5517 C C . GLU B 1 353 ? -17.609 -15.906 7.832 1 90.62 353 GLU B C 1
ATOM 5519 O O . GLU B 1 353 ? -16.594 -15.367 8.273 1 90.62 353 GLU B O 1
ATOM 5524 N N . ALA B 1 354 ? -18.828 -15.641 8.242 1 93.62 354 ALA B N 1
ATOM 5525 C CA . ALA B 1 354 ? -19.031 -14.609 9.258 1 93.62 354 ALA B CA 1
ATOM 5526 C C . ALA B 1 354 ? -18.375 -14.992 10.578 1 93.62 354 ALA B C 1
ATOM 5528 O O . ALA B 1 354 ? -17.828 -14.133 11.273 1 93.62 354 ALA B O 1
ATOM 5529 N N . VAL B 1 355 ? -18.469 -16.25 10.852 1 94.31 355 VAL B N 1
ATOM 5530 C CA . VAL B 1 355 ? -17.844 -16.734 12.078 1 94.31 355 VAL B CA 1
ATOM 5531 C C . VAL B 1 355 ? -16.328 -16.578 11.984 1 94.31 355 VAL B C 1
ATOM 5533 O O . VAL B 1 355 ? -15.688 -16.109 12.93 1 94.31 355 VAL B O 1
ATOM 5536 N N . LYS B 1 356 ? -15.789 -16.969 10.867 1 91.88 356 LYS B N 1
ATOM 5537 C CA . LYS B 1 356 ? -14.352 -16.828 10.664 1 91.88 356 LYS B CA 1
ATOM 5538 C C . LYS B 1 356 ? -13.93 -15.359 10.711 1 91.88 356 LYS B C 1
ATOM 5540 O O . LYS B 1 356 ? -12.891 -15.031 11.297 1 91.88 356 LYS B O 1
ATOM 5545 N N . VAL B 1 357 ? -14.703 -14.547 10.141 1 94.56 357 VAL B N 1
ATOM 5546 C CA . VAL B 1 357 ? -14.422 -13.109 10.102 1 94.56 357 VAL B CA 1
ATOM 5547 C C . VAL B 1 357 ? -14.43 -12.555 11.523 1 94.56 357 VAL B C 1
ATOM 5549 O O . VAL B 1 357 ? -13.555 -11.766 11.891 1 94.56 357 VAL B O 1
ATOM 5552 N N . ALA B 1 358 ? -15.391 -12.961 12.328 1 94.69 358 ALA B N 1
ATOM 5553 C CA . ALA B 1 358 ? -15.477 -12.484 13.711 1 94.69 358 ALA B CA 1
ATOM 5554 C C . ALA B 1 358 ? -14.227 -12.867 14.492 1 94.69 358 ALA B C 1
ATOM 5556 O O . ALA B 1 358 ? -13.703 -12.062 15.273 1 94.69 358 ALA B O 1
ATOM 5557 N N . THR B 1 359 ? -13.805 -14.023 14.242 1 94.62 359 THR B N 1
ATOM 5558 C CA . THR B 1 359 ? -12.609 -14.508 14.914 1 94.62 359 THR B CA 1
ATOM 5559 C C . THR B 1 359 ? -11.383 -13.688 14.5 1 94.62 359 THR B C 1
ATOM 5561 O O . THR B 1 359 ? -10.578 -13.289 15.344 1 94.62 359 THR B O 1
ATOM 5564 N N . ARG B 1 360 ? -11.266 -13.414 13.266 1 93.25 360 ARG B N 1
ATOM 5565 C CA . ARG B 1 360 ? -10.133 -12.664 12.742 1 93.25 360 ARG B CA 1
ATOM 5566 C C . ARG B 1 360 ? -10.172 -11.219 13.219 1 93.25 360 ARG B C 1
ATOM 5568 O O . ARG B 1 360 ? -9.133 -10.625 13.516 1 93.25 360 ARG B O 1
ATOM 5575 N N . LYS B 1 361 ? -11.32 -10.703 13.281 1 94.06 361 LYS B N 1
ATOM 5576 C CA . LYS B 1 361 ? -11.469 -9.336 13.773 1 94.06 361 LYS B CA 1
ATOM 5577 C C . LYS B 1 361 ? -11.039 -9.219 15.234 1 94.06 361 LYS B C 1
ATOM 5579 O O . LYS B 1 361 ? -10.406 -8.242 15.625 1 94.06 361 LYS B O 1
ATOM 5584 N N . GLU B 1 362 ? -11.414 -10.195 15.977 1 93.75 362 GLU B N 1
ATOM 5585 C CA . GLU B 1 362 ? -10.992 -10.203 17.375 1 93.75 362 GLU B CA 1
ATOM 5586 C C . GLU B 1 362 ? -9.477 -10.289 17.5 1 93.75 362 GLU B C 1
ATOM 5588 O O . GLU B 1 362 ? -8.883 -9.633 18.344 1 93.75 362 GLU B O 1
ATOM 5593 N N . ALA B 1 363 ? -8.914 -11.047 16.625 1 90.12 363 ALA B N 1
ATOM 5594 C CA . ALA B 1 363 ? -7.457 -11.141 16.609 1 90.12 363 ALA B CA 1
ATOM 5595 C C . ALA B 1 363 ? -6.824 -9.797 16.266 1 90.12 363 ALA B C 1
ATOM 5597 O O . ALA B 1 363 ? -5.809 -9.406 16.844 1 90.12 363 ALA B O 1
ATOM 5598 N N . MET B 1 364 ? -7.391 -9.094 15.359 1 92.69 364 MET B N 1
ATOM 5599 C CA . MET B 1 364 ? -6.906 -7.758 15 1 92.69 364 MET B CA 1
ATOM 5600 C C . MET B 1 364 ? -7.035 -6.805 16.188 1 92.69 364 MET B C 1
ATOM 5602 O O . MET B 1 364 ? -6.121 -6.023 16.453 1 92.69 364 MET B O 1
ATOM 5606 N N . TYR B 1 365 ? -8.125 -6.895 16.875 1 94.06 365 TYR B N 1
ATOM 5607 C CA . TYR B 1 365 ? -8.336 -6.055 18.047 1 94.06 365 TYR B CA 1
ATOM 5608 C C . TYR B 1 365 ? -7.254 -6.309 19.094 1 94.06 365 TYR B C 1
ATOM 5610 O O . TYR B 1 365 ? -6.707 -5.371 19.672 1 94.06 365 TYR B O 1
ATOM 5618 N N . GLN B 1 366 ? -6.949 -7.555 19.266 1 92.06 366 GLN B N 1
ATOM 5619 C CA . GLN B 1 366 ? -5.934 -7.906 20.266 1 92.06 366 GLN B CA 1
ATOM 5620 C C . GLN B 1 366 ? -4.566 -7.359 19.859 1 92.06 366 GLN B C 1
ATOM 5622 O O . GLN B 1 366 ? -3.832 -6.832 20.703 1 92.06 366 GLN B O 1
ATOM 5627 N N . ARG B 1 367 ? -4.27 -7.453 18.609 1 89 367 ARG B N 1
ATOM 5628 C CA . ARG B 1 367 ? -3.004 -6.902 18.141 1 89 367 ARG B CA 1
ATOM 5629 C C . ARG B 1 367 ? -2.982 -5.383 18.266 1 89 367 ARG B C 1
ATOM 5631 O O . ARG B 1 367 ? -1.969 -4.805 18.672 1 89 367 ARG B O 1
ATOM 5638 N N . ALA B 1 368 ? -4.059 -4.773 17.984 1 93.38 368 ALA B N 1
ATOM 5639 C CA . ALA B 1 368 ? -4.145 -3.314 18.016 1 93.38 368 ALA B CA 1
ATOM 5640 C C . ALA B 1 368 ? -4.035 -2.783 19.438 1 93.38 368 ALA B C 1
ATOM 5642 O O . ALA B 1 368 ? -3.576 -1.66 19.656 1 93.38 368 ALA B O 1
ATOM 5643 N N . THR B 1 369 ? -4.422 -3.559 20.422 1 93.38 369 THR B N 1
ATOM 5644 C CA . THR B 1 369 ? -4.465 -3.066 21.797 1 93.38 369 THR B CA 1
ATOM 5645 C C . THR B 1 369 ? -3.264 -3.566 22.578 1 93.38 369 THR B C 1
ATOM 5647 O O . THR B 1 369 ? -2.914 -2.998 23.625 1 93.38 369 THR B O 1
ATOM 5650 N N . GLN B 1 370 ? -2.641 -4.746 22.172 1 77.06 370 GLN B N 1
ATOM 5651 C CA . GLN B 1 370 ? -1.512 -5.301 22.906 1 77.06 370 GLN B CA 1
ATOM 5652 C C . GLN B 1 370 ? -0.184 -4.805 22.344 1 77.06 370 GLN B C 1
ATOM 5654 O O . GLN B 1 370 ? 0.785 -4.625 23.094 1 77.06 370 GLN B O 1
ATOM 5659 N N . GLY B 1 371 ? 0.004 -4.801 21 1 60.09 371 GLY B N 1
ATOM 5660 C CA . GLY B 1 371 ? 1.264 -4.391 20.406 1 60.09 371 GLY B CA 1
ATOM 5661 C C . GLY B 1 371 ? 1.642 -2.959 20.719 1 60.09 371 GLY B C 1
ATOM 5662 O O . GLY B 1 371 ? 2.816 -2.59 20.656 1 60.09 371 GLY B O 1
ATOM 5663 N N . SER B 1 372 ? 0.68 -2.133 20.953 1 47.53 372 SER B N 1
ATOM 5664 C CA . SER B 1 372 ? 0.896 -0.731 21.297 1 47.53 372 SER B CA 1
ATOM 5665 C C . SER B 1 372 ? 1.648 -0.597 22.609 1 47.53 372 SER B C 1
ATOM 5667 O O . SER B 1 372 ? 2.408 0.355 22.797 1 47.53 372 SER B O 1
ATOM 5669 N N . SER B 1 373 ? 1.525 -1.536 23.422 1 41.53 373 SER B N 1
ATOM 5670 C CA . SER B 1 373 ? 2.174 -1.482 24.719 1 41.53 373 SER B CA 1
ATOM 5671 C C . SER B 1 373 ? 3.686 -1.627 24.594 1 41.53 373 SER B C 1
ATOM 5673 O O . SER B 1 373 ? 4.438 -1.066 25.391 1 41.53 373 SER B O 1
ATOM 5675 N N . THR B 1 374 ? 4.125 -2.379 23.547 1 38.66 374 THR B N 1
ATOM 5676 C CA . THR B 1 374 ? 5.566 -2.59 23.484 1 38.66 374 THR B CA 1
ATOM 5677 C C . THR B 1 374 ? 6.25 -1.421 22.781 1 38.66 374 THR B C 1
ATOM 5679 O O . THR B 1 374 ? 7.465 -1.234 22.922 1 38.66 374 THR B O 1
ATOM 5682 N N . GLN B 1 375 ? 5.605 -0.774 21.844 1 40.06 375 GLN B N 1
ATOM 5683 C CA . GLN B 1 375 ? 6.238 0.322 21.109 1 40.06 375 GLN B CA 1
ATOM 5684 C C . GLN B 1 375 ? 6.375 1.56 22 1 40.06 375 GLN B C 1
ATOM 5686 O O . GLN B 1 375 ? 7.219 2.42 21.75 1 40.06 375 GLN B O 1
ATOM 5691 N N . GLY B 1 376 ? 5.543 1.794 22.922 1 35.78 376 GLY B N 1
ATOM 5692 C CA . GLY B 1 376 ? 5.555 2.965 23.781 1 35.78 376 GLY B CA 1
ATOM 5693 C C . GLY B 1 376 ? 6.844 3.117 24.562 1 35.78 376 GLY B C 1
ATOM 5694 O O . GLY B 1 376 ? 7.207 4.227 24.953 1 35.78 376 GLY B O 1
ATOM 5695 N N . SER B 1 377 ? 7.422 2.068 24.984 1 31.88 377 SER B N 1
ATOM 5696 C CA . SER B 1 377 ? 8.562 2.293 25.859 1 31.88 377 SER B CA 1
ATOM 5697 C C . SER B 1 377 ? 9.773 2.807 25.094 1 31.88 377 SER B C 1
ATOM 5699 O O . SER B 1 377 ? 10.656 3.449 25.672 1 31.88 377 SER B O 1
ATOM 5701 N N . SER B 1 378 ? 9.906 2.389 23.875 1 32.53 378 SER B N 1
ATOM 5702 C CA . SER B 1 378 ? 11.203 2.707 23.297 1 32.53 378 SER B CA 1
ATOM 5703 C C . SER B 1 378 ? 11.211 4.109 22.703 1 32.53 378 SER B C 1
ATOM 5705 O O . SER B 1 378 ? 12.258 4.613 22.297 1 32.53 378 SER B O 1
ATOM 5707 N N . ASN B 1 379 ? 10.094 4.527 22.266 1 30.52 379 ASN B N 1
ATOM 5708 C CA . ASN B 1 379 ? 10.219 5.84 21.625 1 30.52 379 ASN B CA 1
ATOM 5709 C C . ASN B 1 379 ? 10.344 6.949 22.672 1 30.52 379 ASN B C 1
ATOM 5711 O O . ASN B 1 379 ? 9.453 7.785 22.797 1 30.52 379 ASN B O 1
ATOM 5715 N N . SER B 1 380 ? 10.68 6.695 23.859 1 25.3 380 SER B N 1
ATOM 5716 C CA . SER B 1 380 ? 11.172 7.895 24.531 1 25.3 380 SER B CA 1
ATOM 5717 C C . SER B 1 380 ? 12.18 8.641 23.656 1 25.3 380 SER B C 1
ATOM 5719 O O . SER B 1 380 ? 13.312 8.18 23.484 1 25.3 380 SER B O 1
ATOM 5721 N N . ILE B 1 381 ? 11.719 9.148 22.625 1 25.27 381 ILE B N 1
ATOM 5722 C CA . ILE B 1 381 ? 12.531 10.211 22.016 1 25.27 381 ILE B CA 1
ATOM 5723 C C . ILE B 1 381 ? 13.078 11.117 23.109 1 25.27 381 ILE B C 1
ATOM 5725 O O . ILE B 1 381 ? 12.312 11.758 23.844 1 25.27 381 ILE B O 1
ATOM 5729 N N . VAL B 1 382 ? 14.125 10.664 23.641 1 24.5 382 VAL B N 1
ATOM 5730 C CA . VAL B 1 382 ? 14.977 11.648 24.312 1 24.5 382 VAL B CA 1
ATOM 5731 C C . VAL B 1 382 ? 15.023 12.938 23.5 1 24.5 382 VAL B C 1
ATOM 5733 O O . VAL B 1 382 ? 15.5 12.938 22.359 1 24.5 382 VAL B O 1
ATOM 5736 N N . VAL B 1 383 ? 14.141 13.922 23.625 1 21.86 383 VAL B N 1
ATOM 5737 C CA . VAL B 1 383 ? 14.469 15.32 23.359 1 21.86 383 VAL B CA 1
ATOM 5738 C C . VAL B 1 383 ? 15.82 15.664 23.969 1 21.86 383 VAL B C 1
ATOM 5740 O O . VAL B 1 383 ? 16.094 15.305 25.125 1 21.86 383 VAL B O 1
#

Solvent-accessible surface area (backbone atoms only — not comparable to full-atom values): 39459 Å² total; per-residue (Å²): 137,66,80,75,61,79,79,69,87,70,73,82,66,82,70,76,82,55,62,68,56,54,50,48,32,62,74,61,56,63,81,63,92,38,70,68,53,43,50,55,28,49,52,38,33,52,52,38,53,54,48,31,52,53,40,21,60,49,34,48,95,45,64,23,46,40,89,53,93,56,33,46,52,56,74,87,75,37,69,42,60,8,42,42,74,59,88,82,70,71,92,77,64,52,59,60,76,72,86,64,79,72,82,72,68,64,34,36,33,36,74,63,32,75,46,44,71,77,67,41,63,40,29,55,19,7,32,29,13,27,43,16,41,34,52,21,44,32,18,39,40,8,51,74,42,33,49,60,50,68,57,63,51,23,33,34,55,41,30,32,54,27,81,87,40,53,30,53,76,8,16,38,42,68,53,43,42,55,44,26,51,77,48,77,35,46,39,16,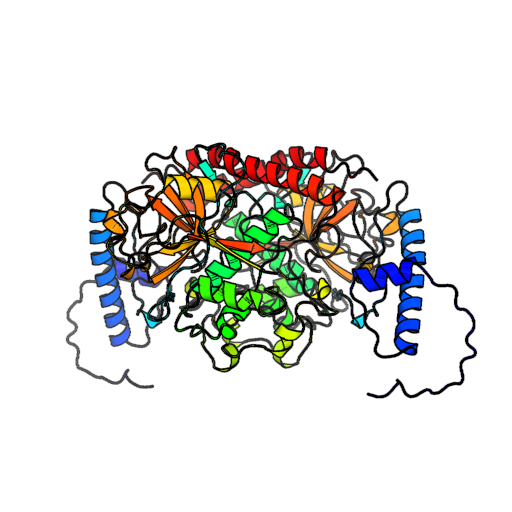25,65,70,41,51,64,61,44,28,89,52,83,40,75,77,52,47,52,50,59,60,72,59,59,73,42,44,80,39,78,53,19,59,74,40,45,37,64,46,30,36,76,39,55,28,20,43,28,75,69,37,84,59,62,57,48,58,79,60,62,62,66,46,41,49,49,42,40,71,76,38,50,26,22,23,27,24,22,54,81,52,53,82,37,36,48,35,58,58,39,28,40,69,36,36,47,63,24,22,36,83,52,42,35,27,28,24,31,39,38,28,33,33,59,78,43,99,67,31,26,33,36,30,41,45,46,61,14,41,71,30,40,52,59,14,27,49,32,34,28,73,44,76,39,32,19,14,38,50,31,45,22,39,41,56,39,61,66,75,91,67,53,72,69,51,46,54,53,22,53,53,40,36,51,52,41,50,49,36,10,44,52,56,50,62,65,55,60,69,69,64,59,69,80,118,134,71,78,71,63,78,78,69,88,68,75,83,66,82,70,76,82,54,62,68,56,55,51,48,33,63,74,60,56,63,80,63,93,38,69,68,52,43,50,53,28,49,51,39,32,52,51,39,54,53,48,31,51,53,39,22,60,50,34,48,96,45,64,23,47,41,89,54,91,57,33,46,52,55,75,89,74,37,69,42,60,9,41,42,74,59,89,82,69,70,93,77,65,52,60,60,76,73,85,64,79,73,84,73,68,64,34,34,31,36,73,65,32,76,47,47,70,78,67,40,64,37,28,56,22,6,32,27,13,27,43,15,42,33,53,22,44,34,19,38,39,7,51,72,41,33,49,60,49,67,56,64,51,22,35,36,54,43,30,32,53,26,80,87,39,52,28,52,75,6,17,39,42,68,53,44,41,57,45,26,50,76,48,76,34,45,38,15,25,71,69,41,50,64,60,44,31,88,52,87,40,75,78,53,47,55,51,61,58,72,59,60,74,43,45,80,40,80,53,19,60,73,40,46,37,63,47,31,36,77,38,54,27,21,43,27,74,68,36,83,59,62,56,46,60,80,60,62,63,67,46,40,51,49,42,40,72,74,39,52,26,21,23,28,22,21,53,82,50,52,83,37,37,49,34,58,61,40,29,40,68,37,37,46,61,25,21,37,82,52,40,33,28,27,24,31,39,37,26,33,32,59,80,43,98,67,30,27,34,36,31,42,44,46,59,14,41,70,29,41,51,57,15,26,50,30,34,31,71,62,74,33,32,19,14,37,50,29,45,21,39,40,56,37,61,65,76,92,66,53,72,69,51,45,53,54,22,52,54,39,37,51,52,40,50,49,36,9,43,53,55,49,63,66,56,60,69,68,65,62,69,78,124

Organism: Polarella glacialis (NCBI:txid89957)

Radius of gyration: 26.77 Å; Cα contacts (8 Å, |Δi|>4): 1718; chains: 2; bounding box: 62×83×66 Å